Protein AF-A0A4V1RNF5-F1 (afdb_monomer_lite)

Sequence (479 aa):
MPAFFDQRINALLDAADPAMSARRLLDLRRRITSGLKLLVYEVGSTAEVGVIFETLNDRGRSLTTLEKTKNYLLYLASQLPDERGHKLSDRINERWSGIFKNLADLPPDSEDRLLRAHWLATQNADRRTWTGVEAIKKKFPRAKYVPSSQRLESVGTAPIVNTDAVWQDLFDHVTDYVDSLWQCSEFLADLEDLNAKYEIWSSDPVVTGRVRRHSQALARSGVVAQFLPLLFASRLAHAKDGAAYASIVEACEVFSARVFAICTRRAGAGQVALAGAANRLFRGAITADEAIIEITKLTWEYAPDDLVRSNFQPSVNWYVRSSHKYVLYEYELSRGKSAGVLDPFTTFTQAFQKTTEHVLPQTPAAGSQWLVTFKDPAERAQLTDCLGNLVLTMDNSSYGRKEFSSKRGTPVQVSPPCYYGAALLSEREIANSDKWTPQSVRDRLAELEGWALTRWPATGPVAAPVAVDTDVEDDDDDD

Organism: NCBI:txid1168729

Structure (mmCIF, N/CA/C/O backbone):
data_AF-A0A4V1RNF5-F1
#
_entry.id   AF-A0A4V1RNF5-F1
#
loop_
_atom_site.group_PDB
_atom_site.id
_atom_site.type_symbol
_atom_site.label_atom_id
_atom_site.label_alt_id
_atom_site.label_comp_id
_atom_site.label_asym_id
_atom_site.label_entity_id
_atom_site.label_seq_id
_atom_site.pdbx_PDB_ins_code
_atom_site.Cartn_x
_atom_site.Cartn_y
_atom_site.Cartn_z
_atom_site.occupancy
_atom_site.B_iso_or_equiv
_atom_site.auth_seq_id
_atom_site.auth_comp_id
_atom_site.auth_asym_id
_atom_site.auth_atom_id
_atom_site.pdbx_PDB_model_num
ATOM 1 N N . MET A 1 1 ? -0.816 20.072 -32.734 1.00 41.59 1 MET A N 1
ATOM 2 C CA . MET A 1 1 ? -0.287 21.242 -31.994 1.00 41.59 1 MET A CA 1
ATOM 3 C C . MET A 1 1 ? -0.960 22.567 -32.376 1.00 41.59 1 MET A C 1
ATOM 5 O O . MET A 1 1 ? -1.402 23.229 -31.447 1.00 41.59 1 MET A O 1
ATOM 9 N N . PRO A 1 2 ? -1.116 22.942 -33.666 1.00 52.09 2 PRO A N 1
ATOM 10 C CA . PRO A 1 2 ? -1.713 24.233 -34.057 1.00 52.09 2 PRO A CA 1
ATOM 11 C C . PRO A 1 2 ? -3.128 24.437 -33.495 1.00 52.09 2 PRO A C 1
ATOM 13 O O . PRO A 1 2 ? -3.390 25.415 -32.804 1.00 52.09 2 PRO A O 1
ATOM 16 N N . ALA A 1 3 ? -3.971 23.405 -33.620 1.00 63.56 3 ALA A N 1
ATOM 17 C CA . ALA A 1 3 ? -5.361 23.436 -33.170 1.00 63.56 3 ALA A CA 1
ATOM 18 C C . ALA A 1 3 ? -5.551 23.750 -31.672 1.00 63.56 3 ALA A C 1
ATOM 20 O O . ALA A 1 3 ? -6.551 24.356 -31.306 1.00 63.56 3 ALA A O 1
ATOM 21 N N . PHE A 1 4 ? -4.606 23.370 -30.798 1.00 71.69 4 PHE A N 1
ATOM 22 C CA . PHE A 1 4 ? -4.695 23.679 -29.364 1.00 71.69 4 PHE A CA 1
ATOM 23 C C . PHE A 1 4 ? -4.503 25.177 -29.102 1.00 71.69 4 PHE A C 1
ATOM 25 O O . PHE A 1 4 ? -5.254 25.782 -28.335 1.00 71.69 4 PHE A O 1
ATOM 32 N N . PHE A 1 5 ? -3.502 25.780 -29.749 1.00 77.19 5 PHE A N 1
ATOM 33 C CA . PHE A 1 5 ? -3.218 27.203 -29.600 1.00 77.19 5 PHE A CA 1
ATOM 34 C C . PHE A 1 5 ? -4.304 28.053 -30.248 1.00 77.19 5 PHE A C 1
ATOM 36 O O . PHE A 1 5 ? -4.740 29.020 -29.632 1.00 77.19 5 PHE A O 1
ATOM 43 N N . ASP A 1 6 ? -4.820 27.637 -31.403 1.00 81.62 6 ASP A N 1
ATOM 44 C CA . ASP A 1 6 ? -5.942 28.309 -32.060 1.00 81.62 6 ASP A CA 1
ATOM 45 C C . ASP A 1 6 ? -7.176 28.343 -31.150 1.00 81.62 6 ASP A C 1
ATOM 47 O O . ASP A 1 6 ? -7.807 29.385 -30.983 1.00 81.62 6 ASP A O 1
ATOM 51 N N . GLN A 1 7 ? -7.481 27.233 -30.468 1.00 81.44 7 GLN A N 1
ATOM 52 C CA . GLN A 1 7 ? -8.599 27.168 -29.524 1.00 81.44 7 GLN A CA 1
ATOM 53 C C . GLN A 1 7 ? -8.409 28.109 -28.324 1.00 81.44 7 GLN A C 1
ATOM 55 O O . GLN A 1 7 ? -9.352 28.779 -27.904 1.00 81.44 7 GLN A O 1
ATOM 60 N N . ARG A 1 8 ? -7.188 28.191 -27.777 1.00 83.06 8 ARG A N 1
ATOM 61 C CA . ARG A 1 8 ? -6.867 29.076 -26.644 1.00 83.06 8 ARG A CA 1
ATOM 62 C C . ARG A 1 8 ? -6.838 30.549 -27.039 1.00 83.06 8 ARG A C 1
ATOM 64 O O . ARG A 1 8 ? -7.286 31.375 -26.252 1.00 83.06 8 ARG A O 1
ATOM 71 N N . ILE A 1 9 ? -6.356 30.872 -28.237 1.00 85.69 9 ILE A N 1
ATOM 72 C CA . ILE A 1 9 ? -6.375 32.234 -28.782 1.00 85.69 9 ILE A CA 1
ATOM 73 C C . ILE A 1 9 ? -7.819 32.664 -29.041 1.00 85.69 9 ILE A C 1
ATOM 75 O O . ILE A 1 9 ? -8.203 33.745 -28.607 1.00 85.69 9 ILE A O 1
ATOM 79 N N . ASN A 1 10 ? -8.644 31.801 -29.640 1.00 85.25 10 ASN A N 1
ATOM 80 C CA . ASN A 1 10 ? -10.062 32.085 -29.869 1.00 85.25 10 ASN A CA 1
ATOM 81 C C . ASN A 1 10 ? -10.838 32.286 -28.561 1.00 85.25 10 ASN A C 1
ATOM 83 O O . ASN A 1 10 ? -11.697 33.156 -28.499 1.00 85.25 10 ASN A O 1
ATOM 87 N N . ALA A 1 11 ? -10.496 31.560 -27.493 1.00 83.50 11 ALA A N 1
ATOM 88 C CA . ALA A 1 11 ? -11.098 31.758 -26.172 1.00 83.50 11 ALA A CA 1
ATOM 89 C C . ALA A 1 11 ? -10.745 33.111 -25.517 1.00 83.50 11 ALA A C 1
ATOM 91 O O . ALA A 1 11 ? -11.400 33.519 -24.559 1.00 83.50 11 ALA A O 1
ATOM 92 N N . LEU A 1 12 ? -9.709 33.808 -25.999 1.00 79.44 12 LEU A N 1
ATOM 93 C CA . LEU A 1 12 ? -9.357 35.158 -25.542 1.00 79.44 12 LEU A CA 1
ATOM 94 C C . LEU A 1 12 ? -10.120 36.256 -26.294 1.00 79.44 12 LEU A C 1
ATOM 96 O O . LEU A 1 12 ? -10.080 37.410 -25.854 1.00 79.44 12 LEU A O 1
ATOM 100 N N . LEU A 1 13 ? -10.786 35.903 -27.399 1.00 85.00 13 LEU A N 1
ATOM 101 C CA . LEU A 1 13 ? -11.579 36.812 -28.216 1.00 85.00 13 LEU A CA 1
ATOM 102 C C . LEU A 1 13 ? -13.012 36.872 -27.693 1.00 85.00 13 LEU A C 1
ATOM 104 O O . LEU A 1 13 ? -13.660 35.852 -27.481 1.00 85.00 13 LEU A O 1
ATOM 108 N N . ASP A 1 14 ? -13.512 38.089 -27.546 1.00 79.75 14 ASP A N 1
ATOM 109 C CA . ASP A 1 14 ? -14.916 38.380 -27.308 1.00 79.75 14 ASP A CA 1
ATOM 110 C C . ASP A 1 14 ? -15.432 39.240 -28.466 1.00 79.75 14 ASP A C 1
ATOM 112 O O . ASP A 1 14 ? -14.964 40.361 -28.689 1.00 79.75 14 ASP A O 1
ATOM 116 N N . ALA A 1 15 ? -16.386 38.699 -29.226 1.00 72.94 15 ALA A N 1
ATOM 117 C CA . ALA A 1 15 ? -16.969 39.378 -30.378 1.00 72.94 15 ALA A CA 1
ATOM 118 C C . ALA A 1 15 ? -17.771 40.633 -29.982 1.00 72.94 15 ALA A C 1
ATOM 120 O O . ALA A 1 15 ? -17.960 41.514 -30.820 1.00 72.94 15 ALA A O 1
ATOM 121 N N . ALA A 1 16 ? -18.217 40.730 -28.723 1.00 71.56 16 ALA A N 1
ATOM 122 C CA . ALA A 1 16 ? -18.952 41.880 -28.206 1.00 71.56 16 ALA A CA 1
ATOM 123 C C . ALA A 1 16 ? -18.039 43.040 -27.767 1.00 71.56 16 ALA A C 1
ATOM 125 O O . ALA A 1 16 ? -18.502 44.178 -27.694 1.00 71.56 16 ALA A O 1
ATOM 126 N N . ASP A 1 17 ? -16.746 42.787 -27.522 1.00 84.19 17 ASP A N 1
ATOM 127 C CA . ASP A 1 17 ? -15.764 43.819 -27.163 1.00 84.19 17 ASP A CA 1
ATOM 128 C C . ASP A 1 17 ? -14.423 43.620 -27.907 1.00 84.19 17 ASP A C 1
ATOM 130 O O . ASP A 1 17 ? -13.447 43.052 -27.386 1.00 84.19 17 ASP A O 1
ATOM 134 N N . PRO A 1 18 ? -14.340 44.125 -29.154 1.00 85.56 18 PRO A N 1
ATOM 135 C CA . PRO A 1 18 ? -13.130 44.044 -29.966 1.00 85.56 18 PRO A CA 1
ATOM 136 C C . PRO A 1 18 ? -11.931 44.782 -29.353 1.00 85.56 18 PRO A C 1
ATOM 138 O O . PRO A 1 18 ? -10.782 44.388 -29.568 1.00 85.56 18 PRO A O 1
ATOM 141 N N . ALA A 1 19 ? -12.171 45.840 -28.571 1.00 85.62 19 ALA A N 1
ATOM 142 C CA . ALA A 1 19 ? -11.109 46.640 -27.965 1.00 85.62 19 ALA A CA 1
ATOM 143 C C . ALA A 1 19 ? -10.433 45.889 -26.807 1.00 85.62 19 ALA A C 1
ATOM 145 O O . ALA A 1 19 ? -9.202 45.908 -26.679 1.00 85.62 19 ALA A O 1
ATOM 146 N N . MET A 1 20 ? -11.216 45.180 -25.990 1.00 84.19 20 MET A N 1
ATOM 147 C CA . MET A 1 20 ? -10.690 44.301 -24.946 1.00 84.19 20 MET A CA 1
ATOM 148 C C . MET A 1 20 ? -9.934 43.108 -25.543 1.00 84.19 20 MET A C 1
ATOM 150 O O . MET A 1 20 ? -8.832 42.789 -25.085 1.00 84.19 20 MET A O 1
ATOM 154 N N . SER A 1 21 ? -10.477 42.499 -26.600 1.00 89.56 21 SER A N 1
ATOM 155 C CA . SER A 1 21 ? -9.829 41.404 -27.334 1.00 89.56 21 SER A CA 1
ATOM 156 C C . SER A 1 21 ? -8.460 41.822 -27.878 1.00 89.56 21 SER A C 1
ATOM 158 O O . SER A 1 21 ? -7.457 41.143 -27.647 1.00 89.56 21 SER A O 1
ATOM 160 N N . ALA A 1 22 ? -8.379 42.998 -28.510 1.00 87.69 22 ALA A N 1
ATOM 161 C CA . ALA A 1 22 ? -7.122 43.553 -29.005 1.00 87.69 22 ALA A CA 1
ATOM 162 C C . ALA A 1 22 ? -6.101 43.781 -27.877 1.00 87.69 22 ALA A C 1
ATOM 164 O O . ALA A 1 22 ? -4.932 43.421 -28.023 1.00 87.69 22 ALA A O 1
ATOM 165 N N . ARG A 1 23 ? -6.526 44.316 -26.722 1.00 88.69 23 ARG A N 1
ATOM 166 C CA . ARG A 1 23 ? -5.642 44.485 -25.553 1.00 88.69 23 ARG A CA 1
ATOM 167 C C . ARG A 1 23 ? -5.099 43.154 -25.032 1.00 88.69 23 ARG A C 1
ATOM 169 O O . ARG A 1 23 ? -3.905 43.069 -24.756 1.00 88.69 23 ARG A O 1
ATOM 176 N N . ARG A 1 24 ? -5.939 42.121 -24.922 1.00 88.12 24 ARG A N 1
ATOM 177 C CA . ARG A 1 24 ? -5.530 40.783 -24.454 1.00 88.12 24 ARG A CA 1
ATOM 178 C C . ARG A 1 24 ? -4.526 40.127 -25.399 1.00 88.12 24 ARG A C 1
ATOM 180 O O . ARG A 1 24 ? -3.517 39.599 -24.938 1.00 88.12 24 ARG A O 1
ATOM 187 N N . LEU A 1 25 ? -4.755 40.210 -26.711 1.00 91.38 25 LEU A N 1
ATOM 188 C CA . LEU A 1 25 ? -3.821 39.683 -27.708 1.00 91.38 25 LEU A CA 1
ATOM 189 C C . LEU A 1 25 ? -2.488 40.439 -27.718 1.00 91.38 25 LEU A C 1
ATOM 191 O O . LEU A 1 25 ? -1.433 39.818 -27.835 1.00 91.38 25 LEU A O 1
ATOM 195 N N . LEU A 1 26 ? -2.514 41.767 -27.575 1.00 90.50 26 LEU A N 1
ATOM 196 C CA . LEU A 1 26 ? -1.297 42.576 -27.500 1.00 90.50 26 LEU A CA 1
ATOM 197 C C . LEU A 1 26 ? -0.489 42.276 -26.231 1.00 90.50 26 LEU A C 1
ATOM 199 O O . LEU A 1 26 ? 0.739 42.210 -26.309 1.00 90.50 26 LEU A O 1
ATOM 203 N N . ASP A 1 27 ? -1.150 42.040 -25.093 1.00 86.81 27 ASP A N 1
ATOM 204 C CA . ASP A 1 27 ? -0.477 41.607 -23.863 1.00 86.81 27 ASP A CA 1
ATOM 205 C C . ASP A 1 27 ? 0.124 40.203 -24.016 1.00 86.81 27 ASP A C 1
ATOM 207 O O . ASP A 1 27 ? 1.290 39.993 -23.682 1.00 86.81 27 ASP A O 1
ATOM 211 N N . LEU A 1 28 ? -0.616 39.254 -24.604 1.00 88.12 28 LEU A N 1
ATOM 212 C CA . LEU A 1 28 ? -0.106 37.911 -24.888 1.00 88.12 28 LEU A CA 1
ATOM 213 C C . LEU A 1 28 ? 1.110 37.960 -25.821 1.00 88.12 28 LEU A C 1
ATOM 215 O O . LEU A 1 28 ? 2.141 37.362 -25.516 1.00 88.12 28 LEU A O 1
ATOM 219 N N . ARG A 1 29 ? 1.025 38.722 -26.919 1.00 89.56 29 ARG A N 1
ATOM 220 C CA . ARG A 1 29 ? 2.147 38.940 -27.837 1.00 89.56 29 ARG A CA 1
ATOM 221 C C . ARG A 1 29 ? 3.342 39.511 -27.088 1.00 89.56 29 ARG A C 1
ATOM 223 O O . ARG A 1 29 ? 4.420 38.949 -27.199 1.00 89.56 29 ARG A O 1
ATOM 230 N N . ARG A 1 30 ? 3.155 40.571 -26.293 1.00 91.19 30 ARG A N 1
ATOM 231 C CA . ARG A 1 30 ? 4.231 41.181 -25.499 1.00 91.19 30 ARG A CA 1
ATOM 232 C C . ARG A 1 30 ? 4.871 40.167 -24.546 1.00 91.19 30 ARG A C 1
ATOM 234 O O . ARG A 1 30 ? 6.094 40.130 -24.436 1.00 91.19 30 ARG A O 1
ATOM 241 N N . ARG A 1 31 ? 4.077 39.342 -23.860 1.00 83.69 31 ARG A N 1
ATOM 242 C CA . ARG A 1 31 ? 4.593 38.292 -22.968 1.00 83.69 31 ARG A CA 1
ATOM 243 C C . ARG A 1 31 ? 5.408 37.256 -23.733 1.00 83.69 31 ARG A C 1
ATOM 245 O O . ARG A 1 31 ? 6.480 36.897 -23.267 1.00 83.69 31 ARG A O 1
ATOM 252 N N . ILE A 1 32 ? 4.955 36.836 -24.911 1.00 84.62 32 ILE A N 1
ATOM 253 C CA . ILE A 1 32 ? 5.668 35.849 -25.730 1.00 84.62 32 ILE A CA 1
ATOM 254 C C . ILE A 1 32 ? 6.947 36.442 -26.333 1.00 84.62 32 ILE A C 1
ATOM 256 O O . ILE A 1 32 ? 7.995 35.814 -26.267 1.00 84.62 32 ILE A O 1
ATOM 260 N N . THR A 1 33 ? 6.893 37.649 -26.898 1.00 83.38 33 THR A N 1
ATOM 261 C CA . THR A 1 33 ? 8.036 38.242 -27.614 1.00 83.38 33 THR A CA 1
ATOM 262 C C . THR A 1 33 ? 9.058 38.897 -26.697 1.00 83.38 33 THR A C 1
ATOM 264 O O . THR A 1 33 ? 10.193 39.111 -27.106 1.00 83.38 33 THR A O 1
ATOM 267 N N . SER A 1 34 ? 8.647 39.317 -25.501 1.00 79.50 34 SER A N 1
ATOM 268 C CA . SER A 1 34 ? 9.468 40.184 -24.644 1.00 79.50 34 SER A CA 1
ATOM 269 C C . SER A 1 34 ? 9.434 39.798 -23.166 1.00 79.50 34 SER A C 1
ATOM 271 O O . SER A 1 34 ? 10.290 40.244 -22.406 1.00 79.50 34 SER A O 1
ATOM 273 N N . GLY A 1 35 ? 8.450 39.003 -22.739 1.00 74.31 35 GLY A N 1
ATOM 274 C CA . GLY A 1 35 ? 8.387 38.438 -21.389 1.00 74.31 35 GLY A CA 1
ATOM 275 C C . GLY A 1 35 ? 9.132 37.108 -21.266 1.00 74.31 35 GLY A C 1
ATOM 276 O O . GLY A 1 35 ? 9.720 36.841 -20.221 1.00 74.31 35 GLY A O 1
ATOM 277 N N . LEU A 1 36 ? 9.153 36.301 -22.331 1.00 72.31 36 LEU A N 1
ATOM 278 C CA . LEU A 1 36 ? 9.963 35.090 -22.415 1.00 72.31 36 LEU A CA 1
ATOM 279 C C . LEU A 1 36 ? 11.402 35.474 -22.755 1.00 72.31 36 LEU A C 1
ATOM 281 O O . LEU A 1 36 ? 11.689 35.981 -23.838 1.00 72.31 36 LEU A O 1
ATOM 285 N N . LYS A 1 37 ? 12.311 35.230 -21.816 1.00 67.81 37 LYS A N 1
ATOM 286 C CA . LYS A 1 37 ? 13.748 35.315 -22.060 1.00 67.81 37 LYS A CA 1
ATOM 287 C C . LYS A 1 37 ? 14.254 33.910 -22.339 1.00 67.81 37 LYS A C 1
ATOM 289 O O . LYS A 1 37 ? 14.113 33.031 -21.498 1.00 67.81 37 LYS A O 1
ATOM 294 N N . LEU A 1 38 ? 14.804 33.714 -23.528 1.00 64.50 38 LEU A N 1
ATOM 295 C CA . LEU A 1 38 ? 15.455 32.472 -23.920 1.00 64.50 38 LEU A CA 1
ATOM 296 C C . LEU A 1 38 ? 16.952 32.637 -23.667 1.00 64.50 38 LEU A C 1
ATOM 298 O O . LEU A 1 38 ? 17.562 33.573 -24.184 1.00 64.50 38 LEU A O 1
ATOM 302 N N . LEU A 1 39 ? 17.529 31.746 -22.868 1.00 58.56 39 LEU A N 1
ATOM 303 C CA . LEU A 1 39 ? 18.975 31.598 -22.773 1.00 58.56 39 LEU A CA 1
ATOM 304 C C . LEU A 1 39 ? 19.397 30.584 -23.835 1.00 58.56 39 LEU A C 1
ATOM 306 O O . LEU A 1 39 ? 19.050 29.407 -23.755 1.00 58.56 39 LEU A O 1
ATOM 310 N N . VAL A 1 40 ? 20.088 31.062 -24.867 1.00 62.19 40 VAL A N 1
ATOM 311 C CA . VAL A 1 40 ? 20.633 30.216 -25.930 1.00 62.19 40 VAL A CA 1
ATOM 312 C C . VAL A 1 40 ? 22.109 30.004 -25.635 1.00 62.19 40 VAL A C 1
ATOM 314 O O . VAL A 1 40 ? 22.877 30.963 -25.601 1.00 62.19 40 VAL A O 1
ATOM 317 N N . TYR A 1 41 ? 22.487 28.751 -25.408 1.00 58.19 41 TYR A N 1
ATOM 318 C CA . TYR A 1 41 ? 23.875 28.343 -25.240 1.00 58.19 41 TYR A CA 1
ATOM 319 C C . TYR A 1 41 ? 24.330 27.662 -26.531 1.00 58.19 41 TYR A C 1
ATOM 321 O O . TYR A 1 41 ? 23.898 26.551 -26.832 1.00 58.19 41 TYR A O 1
ATOM 329 N N . GLU A 1 42 ? 25.169 28.343 -27.310 1.00 56.75 42 GLU A N 1
ATOM 330 C CA . GLU A 1 42 ? 25.869 27.721 -28.435 1.00 56.75 42 GLU A CA 1
ATOM 331 C C . GLU A 1 42 ? 27.036 26.903 -27.885 1.00 56.75 42 GLU A C 1
ATOM 333 O O . GLU A 1 42 ? 27.910 27.430 -27.198 1.00 56.75 42 GLU A O 1
ATOM 338 N N . VAL A 1 43 ? 27.014 25.598 -28.144 1.00 58.94 43 VAL A N 1
ATOM 339 C CA . VAL A 1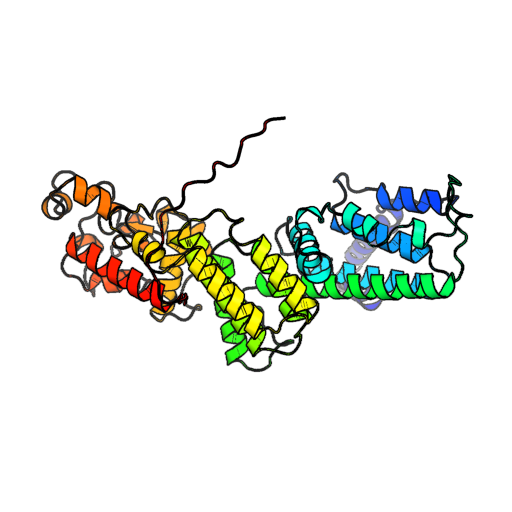 43 ? 27.976 24.653 -27.578 1.00 58.94 43 VAL A CA 1
ATOM 340 C C . VAL A 1 43 ? 28.974 24.239 -28.656 1.00 58.94 43 VAL A C 1
ATOM 342 O O . VAL A 1 43 ? 28.566 23.823 -29.740 1.00 58.94 43 VAL A O 1
ATOM 345 N N . GLY A 1 44 ? 30.274 24.368 -28.374 1.00 50.19 44 GLY A N 1
ATOM 346 C CA . GLY A 1 44 ? 31.346 24.197 -29.360 1.00 50.19 44 GLY A CA 1
ATOM 347 C C . GLY A 1 44 ? 31.794 22.748 -29.562 1.00 50.19 44 GLY A C 1
ATOM 348 O O . GLY A 1 44 ? 32.409 22.432 -30.581 1.00 50.19 44 GLY A O 1
ATOM 349 N N . SER A 1 45 ? 31.484 21.847 -28.623 1.00 57.94 45 SER A N 1
ATOM 350 C CA . SER A 1 45 ? 31.826 20.421 -28.719 1.00 57.94 45 SER A CA 1
ATOM 351 C C . SER A 1 45 ? 30.750 19.497 -28.138 1.00 57.94 45 SER A C 1
ATOM 353 O O . SER A 1 45 ? 30.031 19.849 -27.204 1.00 57.94 45 SER A O 1
ATOM 355 N N . THR A 1 46 ? 30.674 18.257 -28.635 1.00 53.53 46 THR A N 1
ATOM 356 C CA . THR A 1 46 ? 29.753 17.222 -28.119 1.00 53.53 46 THR A CA 1
ATOM 357 C C . THR A 1 46 ? 30.004 16.860 -26.648 1.00 53.53 46 THR A C 1
ATOM 359 O O . THR A 1 46 ? 29.094 16.385 -25.969 1.00 53.53 46 THR A O 1
ATOM 362 N N . ALA A 1 47 ? 31.208 17.112 -26.126 1.00 50.62 47 ALA A N 1
ATOM 363 C CA . ALA A 1 47 ? 31.552 16.911 -24.719 1.00 50.62 47 ALA A CA 1
ATOM 364 C C . ALA A 1 47 ? 30.946 17.989 -23.798 1.00 50.62 47 ALA A C 1
ATOM 366 O O . ALA A 1 47 ? 30.425 17.659 -22.732 1.00 50.62 47 ALA A O 1
ATOM 367 N N . GLU A 1 48 ? 30.948 19.257 -24.219 1.00 54.47 48 GLU A N 1
ATOM 368 C CA . GLU A 1 48 ? 30.316 20.366 -23.484 1.00 54.47 48 GLU A CA 1
ATOM 369 C C . GLU A 1 48 ? 28.787 20.226 -23.444 1.00 54.47 48 GLU A C 1
ATOM 371 O O . GLU A 1 48 ? 28.157 20.579 -22.447 1.00 54.47 48 GLU A O 1
ATOM 376 N N . VAL A 1 49 ? 28.195 19.630 -24.487 1.00 58.44 49 VAL A N 1
ATOM 377 C CA . VAL A 1 49 ? 26.756 19.333 -24.555 1.00 58.44 49 VAL A CA 1
ATOM 378 C C . VAL A 1 49 ? 26.344 18.401 -23.409 1.00 58.44 49 VAL A C 1
ATOM 380 O O . VAL A 1 49 ? 25.358 18.671 -22.727 1.00 58.44 49 VAL A O 1
ATOM 383 N N . GLY A 1 50 ? 27.124 17.349 -23.134 1.00 55.66 50 GLY A N 1
ATOM 384 C CA . GLY A 1 50 ? 26.861 16.424 -22.024 1.00 55.66 50 GLY A CA 1
ATOM 385 C C . GLY A 1 50 ? 26.943 17.091 -20.647 1.00 55.66 50 GLY A C 1
ATOM 386 O O . GLY A 1 50 ? 26.078 16.865 -19.805 1.00 55.66 50 GLY A O 1
ATOM 387 N N . VAL A 1 51 ? 27.932 17.966 -20.429 1.00 58.28 51 VAL A N 1
ATOM 388 C CA . VAL A 1 51 ? 28.073 18.717 -19.166 1.00 58.28 51 VAL A CA 1
ATOM 389 C C . VAL A 1 51 ? 26.903 19.678 -18.970 1.00 58.28 51 VAL A C 1
ATOM 391 O O . VAL A 1 51 ? 26.347 19.748 -17.876 1.00 58.28 51 VAL A O 1
ATOM 394 N N . ILE A 1 52 ? 26.478 20.369 -20.027 1.00 62.97 52 ILE A N 1
ATOM 395 C CA . ILE A 1 52 ? 25.303 21.244 -20.007 1.00 62.97 52 ILE A CA 1
ATOM 396 C C . ILE A 1 52 ? 24.038 20.442 -19.679 1.00 62.97 52 ILE A C 1
ATOM 398 O O . ILE A 1 52 ? 23.323 20.800 -18.747 1.00 62.97 52 ILE A O 1
ATOM 402 N N . PHE A 1 53 ? 23.790 19.311 -20.343 1.00 61.28 53 PHE A N 1
ATOM 403 C CA . PHE A 1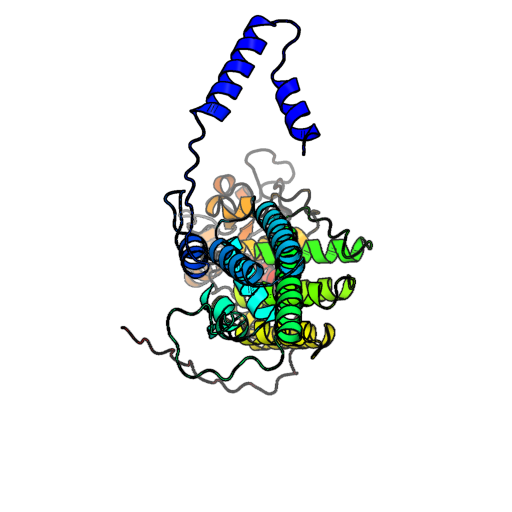 53 ? 22.637 18.460 -20.030 1.00 61.28 53 PHE A CA 1
ATOM 404 C C . PHE A 1 53 ? 22.647 17.933 -18.583 1.00 61.28 53 PHE A C 1
ATOM 406 O O . PHE A 1 53 ? 21.583 17.779 -17.985 1.00 61.28 53 PHE A O 1
ATOM 413 N N . GLU A 1 54 ? 23.816 17.682 -17.988 1.00 58.97 54 GLU A N 1
ATOM 414 C CA . GLU A 1 54 ? 23.917 17.219 -16.597 1.00 58.97 54 GLU A CA 1
ATOM 415 C C . GLU A 1 54 ? 23.781 18.340 -15.547 1.00 58.97 54 GLU A C 1
ATOM 417 O O . GLU A 1 54 ? 23.369 18.062 -14.419 1.00 58.97 54 GLU A O 1
ATOM 422 N N . THR A 1 55 ? 24.117 19.590 -15.888 1.00 57.75 55 THR A N 1
ATOM 423 C CA . THR A 1 55 ? 24.307 20.673 -14.899 1.00 57.75 55 THR A CA 1
ATOM 424 C C . THR A 1 55 ? 23.348 21.855 -15.031 1.00 57.75 55 THR A C 1
ATOM 426 O O . THR A 1 55 ? 23.146 22.567 -14.044 1.00 57.75 55 THR A O 1
ATOM 429 N N . LEU A 1 56 ? 22.736 22.082 -16.200 1.00 58.47 56 LEU A N 1
ATOM 430 C CA . LEU A 1 56 ? 21.909 23.269 -16.424 1.00 58.47 56 LEU A CA 1
ATOM 431 C C . LEU A 1 56 ? 20.546 23.112 -15.749 1.00 58.47 56 LEU A C 1
ATOM 433 O O . LEU A 1 56 ? 19.723 22.268 -16.102 1.00 58.47 56 LEU A O 1
ATOM 437 N N . ASN A 1 57 ? 20.334 23.947 -14.738 1.00 56.09 57 ASN A N 1
ATOM 438 C CA . ASN A 1 57 ? 19.208 23.863 -13.835 1.00 56.09 57 ASN A CA 1
ATOM 439 C C . ASN A 1 57 ? 18.596 25.250 -13.636 1.00 56.09 57 ASN A C 1
ATOM 441 O O . ASN A 1 57 ? 18.863 25.955 -12.666 1.00 56.09 57 ASN A O 1
ATOM 445 N N . ASP A 1 58 ? 17.797 25.664 -14.611 1.00 48.62 58 ASP A N 1
ATOM 446 C CA . ASP A 1 58 ? 17.401 27.064 -14.797 1.00 48.62 58 ASP A CA 1
ATOM 447 C C . ASP A 1 58 ? 16.184 27.486 -13.936 1.00 48.62 58 ASP A C 1
ATOM 449 O O . ASP A 1 58 ? 15.570 28.528 -14.152 1.00 48.62 58 ASP A O 1
ATOM 453 N N . ARG A 1 59 ? 15.786 26.652 -12.957 1.00 58.19 59 ARG A N 1
ATOM 454 C CA . ARG A 1 59 ? 14.558 26.813 -12.143 1.00 58.19 59 ARG A CA 1
ATOM 455 C C . ARG A 1 59 ? 14.802 27.093 -10.655 1.00 58.19 59 ARG A C 1
ATOM 457 O O . ARG A 1 59 ? 13.841 27.203 -9.895 1.00 58.19 59 ARG A O 1
ATOM 464 N N . GLY A 1 60 ? 16.059 27.167 -10.211 1.00 50.28 60 GLY A N 1
ATOM 465 C CA . GLY A 1 60 ? 16.404 27.414 -8.802 1.00 50.28 60 GLY A CA 1
ATOM 466 C C . GLY A 1 60 ? 16.115 26.254 -7.830 1.00 50.28 60 GLY A C 1
ATOM 467 O O . GLY A 1 60 ? 16.169 26.457 -6.620 1.00 50.28 60 GLY A O 1
ATOM 468 N N . ARG A 1 61 ? 15.819 25.042 -8.323 1.00 60.66 61 ARG A N 1
ATOM 469 C CA . ARG A 1 61 ? 15.662 23.794 -7.540 1.00 60.66 61 ARG A CA 1
ATOM 470 C C . ARG A 1 61 ? 16.575 22.730 -8.111 1.00 60.66 61 ARG A C 1
ATOM 472 O O . ARG A 1 61 ? 16.639 22.662 -9.321 1.00 60.66 61 ARG A O 1
ATOM 479 N N . SER A 1 62 ? 17.232 21.891 -7.311 1.00 70.50 62 SER A N 1
ATOM 480 C CA . SER A 1 62 ? 18.080 20.793 -7.816 1.00 70.50 62 SER A CA 1
ATOM 481 C C . SER A 1 62 ? 17.322 19.857 -8.769 1.00 70.50 62 SER A C 1
ATOM 483 O O . SER A 1 62 ? 16.204 19.468 -8.442 1.00 70.50 62 SER A O 1
ATOM 485 N N . LEU A 1 63 ? 17.950 19.461 -9.885 1.00 78.06 63 LEU A N 1
ATOM 486 C CA . LEU A 1 63 ? 17.388 18.486 -10.830 1.00 78.06 63 LEU A CA 1
ATOM 487 C C . LEU A 1 63 ? 17.014 17.186 -10.112 1.00 78.06 63 LEU A C 1
ATOM 489 O O . LEU A 1 63 ? 17.833 16.647 -9.350 1.00 78.06 63 LEU A O 1
ATOM 493 N N . THR A 1 64 ? 15.821 16.664 -10.392 1.00 88.31 64 THR A N 1
ATOM 494 C CA . THR A 1 64 ? 15.381 15.378 -9.833 1.00 88.31 64 THR A CA 1
ATOM 495 C C . THR A 1 64 ? 16.181 14.219 -10.431 1.00 88.31 64 THR A C 1
ATOM 497 O O . THR A 1 64 ? 16.817 14.342 -11.485 1.00 88.31 64 THR A O 1
ATOM 500 N N . THR A 1 65 ? 16.171 13.055 -9.775 1.00 91.06 65 THR A N 1
ATOM 501 C CA . THR A 1 65 ? 16.803 11.840 -10.319 1.00 91.06 65 THR A CA 1
ATOM 502 C C . THR A 1 65 ? 16.221 11.480 -11.690 1.00 91.06 65 THR A C 1
ATOM 504 O O . THR A 1 65 ? 16.953 11.037 -12.580 1.00 91.06 65 THR A O 1
ATOM 507 N N . LEU A 1 66 ? 14.919 11.712 -11.886 1.00 92.56 66 LEU A N 1
ATOM 508 C CA . LEU A 1 66 ? 14.203 11.450 -13.131 1.00 92.56 66 LEU A CA 1
ATOM 509 C C . LEU A 1 66 ? 14.619 12.410 -14.250 1.00 92.56 66 LEU A C 1
ATOM 511 O O . LEU A 1 66 ? 14.845 11.965 -15.376 1.00 92.56 66 LEU A O 1
ATOM 515 N N . GLU A 1 67 ? 14.793 13.697 -13.945 1.00 90.25 67 GLU A N 1
ATOM 516 C CA . GLU A 1 67 ? 15.316 14.688 -14.894 1.00 90.25 67 GLU A CA 1
ATOM 517 C C . GLU A 1 67 ? 16.769 14.384 -15.284 1.00 90.25 67 GLU A C 1
ATOM 519 O O . GLU A 1 67 ? 17.097 14.350 -16.470 1.00 90.25 67 GLU A O 1
ATOM 524 N N . LYS A 1 68 ? 17.631 14.066 -14.308 1.00 91.25 68 LYS A N 1
ATOM 525 C CA . LYS A 1 68 ? 19.025 13.660 -14.571 1.00 91.25 68 LYS A CA 1
ATOM 526 C C . LYS A 1 68 ? 19.095 12.413 -15.450 1.00 91.25 68 LYS A C 1
ATOM 528 O O . LYS A 1 68 ? 19.907 12.349 -16.370 1.00 91.25 68 LYS A O 1
ATOM 533 N N . THR A 1 69 ? 18.222 11.439 -15.192 1.00 93.81 69 THR A N 1
ATOM 534 C CA . THR A 1 69 ? 18.102 10.223 -16.007 1.00 93.81 69 THR A CA 1
ATOM 535 C C . THR A 1 69 ? 17.691 10.567 -17.438 1.00 93.81 69 THR A C 1
ATOM 537 O O . THR A 1 69 ? 18.343 10.109 -18.374 1.00 93.81 69 THR A O 1
ATOM 540 N N . LYS A 1 70 ? 16.680 11.428 -17.624 1.00 92.75 70 LYS A N 1
ATOM 541 C CA . LYS A 1 70 ? 16.255 11.903 -18.950 1.00 92.75 70 LYS A CA 1
ATOM 542 C C . LYS A 1 70 ? 17.409 12.520 -19.725 1.00 92.75 70 LYS A C 1
ATOM 544 O O . LYS A 1 70 ? 17.671 12.136 -20.862 1.00 92.75 70 LYS A O 1
ATOM 549 N N . ASN A 1 71 ? 18.083 13.482 -19.101 1.00 89.56 71 ASN A N 1
ATOM 550 C CA . ASN A 1 71 ? 19.137 14.262 -19.732 1.00 89.56 71 ASN A CA 1
ATOM 551 C C . ASN A 1 71 ? 20.306 13.364 -20.144 1.00 89.56 71 ASN A C 1
ATOM 553 O O . ASN A 1 71 ? 20.825 13.498 -21.248 1.00 89.56 71 ASN A O 1
ATOM 557 N N . TYR A 1 72 ? 20.660 12.392 -19.299 1.00 90.94 72 TYR A N 1
ATOM 558 C CA . TYR A 1 72 ? 21.685 11.408 -19.620 1.00 90.94 72 TYR A CA 1
ATOM 559 C C . TYR A 1 72 ? 21.312 10.525 -20.821 1.00 90.94 72 TYR A C 1
ATOM 561 O O . TYR A 1 72 ? 22.132 10.315 -21.714 1.00 90.94 72 TYR A O 1
ATOM 569 N N . LEU A 1 73 ? 20.072 10.031 -20.882 1.00 92.75 73 LEU A N 1
ATOM 570 C CA . LEU A 1 73 ? 19.614 9.207 -22.005 1.00 92.75 73 LEU A CA 1
ATOM 571 C C . LEU A 1 73 ? 19.508 10.012 -23.310 1.00 92.75 73 LEU A C 1
ATOM 573 O O . LEU A 1 73 ? 19.880 9.501 -24.363 1.00 92.75 73 LEU A O 1
ATOM 577 N N . LEU A 1 74 ? 19.073 11.277 -23.251 1.00 88.88 74 LEU A N 1
ATOM 578 C CA . LEU A 1 74 ? 19.092 12.187 -24.404 1.00 88.88 74 LEU A CA 1
ATOM 579 C C . LEU A 1 74 ? 20.517 12.469 -24.884 1.00 88.88 74 LEU A C 1
ATOM 581 O O . LEU A 1 74 ? 20.769 12.492 -26.089 1.00 88.88 74 LEU A O 1
ATOM 585 N N . TYR A 1 75 ? 21.462 12.627 -23.955 1.00 87.69 75 TYR A N 1
ATOM 586 C CA . TYR A 1 75 ? 22.871 12.720 -24.306 1.00 87.69 75 TYR A CA 1
ATOM 587 C C . TYR A 1 75 ? 23.320 11.463 -25.052 1.00 87.69 75 TYR A C 1
ATOM 589 O O . TYR A 1 75 ? 23.850 11.599 -26.149 1.00 87.69 75 TYR A O 1
ATOM 597 N N . LEU A 1 76 ? 23.050 10.256 -24.547 1.00 88.50 76 LEU A N 1
ATOM 598 C CA . LEU A 1 76 ? 23.401 9.022 -25.259 1.00 88.50 76 LEU A CA 1
ATOM 599 C C . LEU A 1 76 ? 22.748 8.937 -26.648 1.00 88.50 76 LEU A C 1
ATOM 601 O O . LEU A 1 76 ? 23.420 8.567 -27.609 1.00 88.50 76 LEU A O 1
ATOM 605 N N . ALA A 1 77 ? 21.481 9.338 -26.776 1.00 88.94 77 ALA A N 1
ATOM 606 C CA . ALA A 1 77 ? 20.778 9.374 -28.057 1.00 88.94 77 ALA A CA 1
ATOM 607 C C . ALA A 1 77 ? 21.434 10.334 -29.064 1.00 88.94 77 ALA A C 1
ATOM 609 O O . ALA A 1 77 ? 21.533 10.002 -30.240 1.00 88.94 77 ALA A O 1
ATOM 610 N N . SER A 1 78 ? 21.953 11.480 -28.608 1.00 85.50 78 SER A N 1
ATOM 611 C CA . SER A 1 78 ? 22.667 12.443 -29.463 1.00 85.50 78 SER A CA 1
ATOM 612 C C . SER A 1 78 ? 23.988 11.913 -30.033 1.00 85.50 78 SER A C 1
ATOM 614 O O . SER A 1 78 ? 24.522 12.488 -30.977 1.00 85.50 78 SER A O 1
ATOM 616 N N . GLN A 1 79 ? 24.528 10.836 -29.452 1.00 82.94 79 GLN A N 1
ATOM 617 C CA . GLN A 1 79 ? 25.760 10.190 -29.911 1.00 82.94 79 GLN A CA 1
ATOM 618 C C . GLN A 1 79 ? 25.494 9.104 -30.964 1.00 82.94 79 GLN A C 1
ATOM 620 O O . GLN A 1 79 ? 26.440 8.600 -31.569 1.00 82.94 79 GLN A O 1
ATOM 625 N N . LEU A 1 80 ? 24.227 8.726 -31.180 1.00 83.75 80 LEU A N 1
ATOM 626 C CA . LEU A 1 80 ? 23.844 7.788 -32.229 1.00 83.75 80 LEU A CA 1
ATOM 627 C C . LEU A 1 80 ? 23.798 8.515 -33.581 1.00 83.75 80 LEU A C 1
ATOM 629 O O . LEU A 1 80 ? 23.132 9.547 -33.685 1.00 83.75 80 LEU A O 1
ATOM 633 N N . PRO A 1 81 ? 24.451 7.988 -34.628 1.00 79.19 81 PRO A N 1
ATOM 634 C CA . PRO A 1 81 ? 24.350 8.565 -35.959 1.00 79.19 81 PRO A CA 1
ATOM 635 C C . PRO A 1 81 ? 23.012 8.229 -36.626 1.00 79.19 81 PRO A C 1
ATOM 637 O O . PRO A 1 81 ? 22.233 7.387 -36.159 1.00 79.19 81 PRO A O 1
ATOM 640 N N . ASP A 1 82 ? 22.792 8.866 -37.774 1.00 83.19 82 ASP A N 1
ATOM 641 C CA . ASP A 1 82 ? 21.636 8.666 -38.648 1.00 83.19 82 ASP A CA 1
ATOM 642 C C . ASP A 1 82 ? 20.296 9.000 -37.964 1.00 83.19 82 ASP A C 1
ATOM 644 O O . ASP A 1 82 ? 20.223 9.694 -36.949 1.00 83.19 82 ASP A O 1
ATOM 648 N N . GLU A 1 83 ? 19.190 8.494 -38.515 1.00 88.00 83 GLU A N 1
ATOM 649 C CA . GLU A 1 83 ? 17.854 8.695 -37.945 1.00 88.00 83 GLU A CA 1
ATOM 650 C C . GLU A 1 83 ? 17.664 8.057 -36.557 1.00 88.00 83 GLU A C 1
ATOM 652 O O . GLU A 1 83 ? 16.690 8.379 -35.876 1.00 88.00 83 GLU A O 1
ATOM 657 N N . ARG A 1 84 ? 18.556 7.156 -36.117 1.00 89.62 84 ARG A N 1
ATOM 658 C CA . ARG A 1 84 ? 18.442 6.470 -34.817 1.00 89.62 84 ARG A CA 1
ATOM 659 C C . ARG A 1 84 ? 18.475 7.457 -33.657 1.00 89.62 84 ARG A C 1
ATOM 661 O O . ARG A 1 84 ? 17.628 7.365 -32.771 1.00 89.62 84 ARG A O 1
ATOM 668 N N . GLY A 1 85 ? 19.401 8.418 -33.685 1.00 86.88 85 GLY A N 1
ATOM 669 C CA . GLY A 1 85 ? 19.510 9.437 -32.639 1.00 86.88 85 GLY A CA 1
ATOM 670 C C . GLY A 1 85 ? 18.248 10.294 -32.525 1.00 86.88 85 GLY A C 1
ATOM 671 O O . GLY A 1 85 ? 17.743 10.511 -31.421 1.00 86.88 85 GLY A O 1
ATOM 672 N N . HIS A 1 86 ? 17.678 10.700 -33.665 1.00 87.00 86 HIS A N 1
ATOM 673 C CA . HIS A 1 86 ? 16.417 11.445 -33.712 1.00 87.00 86 HIS A CA 1
ATOM 674 C C . HIS A 1 86 ? 15.237 10.613 -33.197 1.00 87.00 86 HIS A C 1
ATOM 676 O O . HIS A 1 86 ? 14.555 11.044 -32.270 1.00 87.00 86 HIS A O 1
ATOM 682 N N . LYS A 1 87 ? 15.048 9.389 -33.710 1.00 93.81 87 LYS A N 1
ATOM 683 C CA . LYS A 1 87 ? 13.965 8.486 -33.281 1.00 93.81 87 LYS A CA 1
ATOM 684 C C . LYS A 1 87 ? 14.027 8.181 -31.786 1.00 93.81 87 LYS A C 1
ATOM 686 O O . LYS A 1 87 ? 12.996 8.200 -31.117 1.00 93.81 87 LYS A O 1
ATOM 691 N N . LEU A 1 88 ? 15.224 7.929 -31.253 1.00 93.38 88 LEU A N 1
ATOM 692 C CA . LEU A 1 88 ? 15.402 7.646 -29.831 1.00 93.38 88 LEU A CA 1
ATOM 693 C C . LEU A 1 88 ? 15.125 8.885 -28.975 1.00 93.38 88 LEU A C 1
ATOM 695 O O . LEU A 1 88 ? 14.448 8.785 -27.955 1.00 93.38 88 LEU A O 1
ATOM 699 N N . SER A 1 89 ? 15.594 10.060 -29.401 1.00 91.69 89 SER A N 1
ATOM 700 C CA . SER A 1 89 ? 15.327 11.324 -28.703 1.00 91.69 89 SER A CA 1
ATOM 701 C C . SER A 1 89 ? 13.832 11.649 -28.660 1.00 91.69 89 SER A C 1
ATOM 703 O O . SER A 1 89 ? 13.318 12.043 -27.610 1.00 91.69 89 SER A O 1
ATOM 705 N N . ASP A 1 90 ? 13.121 11.447 -29.772 1.00 89.75 90 ASP A N 1
ATOM 706 C CA . ASP A 1 90 ? 11.671 11.636 -29.852 1.00 89.75 90 ASP A CA 1
ATOM 707 C C . ASP A 1 90 ? 10.942 10.662 -28.923 1.00 89.75 90 ASP A C 1
ATOM 709 O O . ASP A 1 90 ? 10.100 11.086 -28.128 1.00 89.75 90 ASP A O 1
ATOM 713 N N . ARG A 1 91 ? 11.333 9.380 -28.937 1.00 95.88 91 ARG A N 1
ATOM 714 C CA . ARG A 1 91 ? 10.777 8.351 -28.049 1.00 95.88 91 ARG A CA 1
ATOM 715 C C . ARG A 1 91 ? 10.995 8.689 -26.575 1.00 95.88 91 ARG A C 1
ATOM 717 O O . ARG A 1 91 ? 10.047 8.638 -25.796 1.00 95.88 91 ARG A O 1
ATOM 724 N N . ILE A 1 92 ? 12.211 9.082 -26.183 1.00 94.25 92 ILE A N 1
ATOM 725 C CA . ILE A 1 92 ? 12.528 9.495 -24.806 1.00 94.25 92 ILE A CA 1
ATOM 726 C C . ILE A 1 92 ? 11.638 10.670 -24.390 1.00 94.25 92 ILE A C 1
ATOM 728 O O . ILE A 1 92 ? 11.056 10.648 -23.306 1.00 94.25 92 ILE A O 1
ATOM 732 N N . ASN A 1 93 ? 11.510 11.696 -25.236 1.00 90.19 93 ASN A N 1
ATOM 733 C CA . ASN A 1 93 ? 10.694 12.866 -24.923 1.00 90.19 93 ASN A CA 1
ATOM 734 C C . ASN A 1 93 ? 9.205 12.526 -24.805 1.00 90.19 93 ASN A C 1
ATOM 736 O O . ASN A 1 93 ? 8.576 12.953 -23.838 1.00 90.19 93 ASN A O 1
ATOM 740 N N . GLU A 1 94 ? 8.667 11.728 -25.729 1.00 94.62 94 GLU A N 1
ATOM 741 C CA . GLU A 1 94 ? 7.284 11.245 -25.689 1.00 94.62 94 GLU A CA 1
ATOM 742 C C . GLU A 1 94 ? 6.999 10.490 -24.382 1.00 94.62 94 GLU A C 1
ATOM 744 O O . GLU A 1 94 ? 6.044 10.807 -23.666 1.00 94.62 94 GLU A O 1
ATOM 749 N N . ARG A 1 95 ? 7.864 9.531 -24.027 1.00 97.44 95 ARG A N 1
ATOM 750 C CA . ARG A 1 95 ? 7.719 8.718 -22.813 1.00 97.44 95 ARG A CA 1
ATOM 751 C C . ARG A 1 95 ? 7.838 9.550 -21.544 1.00 97.44 95 ARG A C 1
ATOM 753 O O . ARG A 1 95 ? 7.006 9.401 -20.654 1.00 97.44 95 ARG A O 1
ATOM 760 N N . TRP A 1 96 ? 8.779 10.493 -21.477 1.00 95.25 96 TRP A N 1
ATOM 761 C CA . TRP A 1 96 ? 8.881 11.404 -20.331 1.00 95.25 96 TRP A CA 1
ATOM 762 C C . TRP A 1 96 ? 7.676 12.329 -20.193 1.00 95.25 96 TRP A C 1
ATOM 764 O O . TRP A 1 96 ? 7.220 12.560 -19.076 1.00 95.25 96 TRP A O 1
ATOM 774 N N . SER A 1 97 ? 7.132 12.843 -21.299 1.00 92.19 97 SER A N 1
ATOM 775 C CA . SER A 1 97 ? 5.886 13.614 -21.263 1.00 92.19 97 SER A CA 1
ATOM 776 C C . SER A 1 97 ? 4.731 12.788 -20.690 1.00 92.19 97 SER A C 1
ATOM 778 O O . SER A 1 97 ? 3.954 13.311 -19.893 1.00 92.19 97 SER A O 1
ATOM 780 N N . GLY A 1 98 ? 4.648 11.502 -21.042 1.00 93.75 98 GLY A N 1
ATOM 781 C CA . GLY A 1 98 ? 3.703 10.559 -20.444 1.00 93.75 98 GLY A CA 1
ATOM 782 C C . GLY A 1 98 ? 3.941 10.344 -18.947 1.00 93.75 98 GLY A C 1
ATOM 783 O O . GLY A 1 98 ? 3.005 10.477 -18.165 1.00 93.75 98 GLY A O 1
ATOM 784 N N . ILE A 1 99 ? 5.189 10.094 -18.537 1.00 96.00 99 ILE A N 1
ATOM 785 C CA . ILE A 1 99 ? 5.554 9.895 -17.124 1.00 96.00 99 ILE A CA 1
ATOM 786 C C . ILE A 1 99 ? 5.150 11.114 -16.288 1.00 96.00 99 ILE A C 1
ATOM 788 O O . ILE A 1 99 ? 4.433 10.965 -15.304 1.00 96.00 99 ILE A O 1
ATOM 792 N N . PHE A 1 100 ? 5.533 12.327 -16.696 1.00 93.12 100 PHE A N 1
ATOM 793 C CA . PHE A 1 100 ? 5.173 13.538 -15.952 1.00 93.12 100 PHE A CA 1
ATOM 794 C C . PHE A 1 100 ? 3.663 13.753 -15.866 1.00 93.12 100 PHE A C 1
ATOM 796 O O . PHE A 1 100 ? 3.174 14.215 -14.841 1.00 93.12 100 PHE A O 1
ATOM 803 N N . LYS A 1 101 ? 2.915 13.401 -16.919 1.00 92.94 101 LYS A N 1
ATOM 804 C CA . LYS A 1 101 ? 1.452 13.459 -16.895 1.00 92.94 101 LYS A CA 1
ATOM 805 C C . LYS A 1 101 ? 0.869 12.478 -15.873 1.00 92.94 101 LYS A C 1
ATOM 807 O O . LYS A 1 101 ? -0.031 12.860 -15.138 1.00 92.94 101 LYS A O 1
ATOM 812 N N . ASN A 1 102 ? 1.380 11.250 -15.823 1.00 93.44 102 ASN A N 1
ATOM 813 C CA . ASN A 1 102 ? 0.887 10.208 -14.918 1.00 93.44 102 ASN A CA 1
ATOM 814 C C . ASN A 1 102 ? 1.216 10.503 -13.449 1.00 93.44 102 ASN A C 1
ATOM 816 O O . ASN A 1 102 ? 0.444 10.154 -12.564 1.00 93.44 102 ASN A O 1
ATOM 820 N N . LEU A 1 103 ? 2.350 11.160 -13.190 1.00 93.31 103 LEU A N 1
ATOM 821 C CA . LEU A 1 103 ? 2.792 11.503 -11.837 1.00 93.31 103 LEU A CA 1
ATOM 822 C C . LEU A 1 103 ? 2.283 12.869 -11.344 1.00 93.31 103 LEU A C 1
ATOM 824 O O . LEU A 1 103 ? 2.513 13.200 -10.186 1.00 93.31 103 LEU A O 1
ATOM 828 N N . ALA A 1 104 ? 1.619 13.666 -12.190 1.00 89.50 104 ALA A N 1
ATOM 829 C CA . ALA A 1 104 ? 1.296 15.070 -11.908 1.00 89.50 104 ALA A CA 1
ATOM 830 C C . ALA A 1 104 ? 0.496 15.290 -10.611 1.00 89.50 104 ALA A C 1
ATOM 832 O O . ALA A 1 104 ? 0.739 16.272 -9.911 1.00 89.50 104 ALA A O 1
ATOM 833 N N . ASP A 1 105 ? -0.426 14.376 -10.298 1.00 87.19 105 ASP A N 1
ATOM 834 C CA . ASP A 1 105 ? -1.301 14.449 -9.119 1.00 87.19 105 ASP A CA 1
ATOM 835 C C . ASP A 1 105 ? -0.814 13.564 -7.954 1.00 87.19 105 ASP A C 1
ATOM 837 O O . ASP A 1 105 ? -1.484 13.456 -6.925 1.00 87.19 105 ASP A O 1
ATOM 841 N N . LEU A 1 106 ? 0.351 12.923 -8.101 1.00 88.81 106 LEU A N 1
ATOM 842 C CA . LEU A 1 106 ? 0.924 12.041 -7.088 1.00 88.81 106 LEU A CA 1
ATOM 843 C C . LEU A 1 106 ? 1.888 12.794 -6.151 1.00 88.81 106 LEU A C 1
ATOM 845 O O . LEU A 1 106 ? 2.377 13.878 -6.485 1.00 88.81 106 LEU A O 1
ATOM 849 N N . PRO A 1 107 ? 2.200 12.235 -4.965 1.00 87.25 107 PRO A N 1
ATOM 850 C CA . PRO A 1 107 ? 3.162 12.828 -4.040 1.00 87.25 107 PRO A CA 1
ATOM 851 C C . PRO A 1 107 ? 4.533 13.114 -4.688 1.00 87.25 107 PRO A C 1
ATOM 853 O O . PRO A 1 107 ? 4.963 12.340 -5.547 1.00 87.25 107 PRO A O 1
ATOM 856 N N . PRO A 1 108 ? 5.270 14.161 -4.265 1.00 82.38 108 PRO A N 1
ATOM 857 C CA . PRO A 1 108 ? 6.540 14.547 -4.892 1.00 82.38 108 PRO A CA 1
ATOM 858 C C . PRO A 1 108 ? 7.630 13.461 -4.914 1.00 82.38 108 PRO A C 1
ATOM 860 O O . PRO A 1 108 ? 8.480 13.466 -5.798 1.00 82.38 108 PRO A O 1
ATOM 863 N N . ASP A 1 109 ? 7.617 12.521 -3.966 1.00 88.38 109 ASP A N 1
ATOM 864 C CA . ASP A 1 109 ? 8.560 11.395 -3.893 1.00 88.38 109 ASP A CA 1
ATOM 865 C C . ASP A 1 109 ? 8.229 10.251 -4.874 1.00 88.38 109 ASP A C 1
ATOM 867 O O . ASP A 1 109 ? 8.978 9.273 -4.979 1.00 88.38 109 ASP A O 1
ATOM 871 N N . SER A 1 110 ? 7.128 10.363 -5.625 1.00 91.56 110 SER A N 1
ATOM 872 C CA . SER A 1 110 ? 6.675 9.339 -6.575 1.00 91.56 110 SER A CA 1
ATOM 873 C C . SER A 1 110 ? 7.668 9.099 -7.711 1.00 91.56 110 SER A C 1
ATOM 875 O O . SER A 1 110 ? 7.773 7.969 -8.185 1.00 91.56 110 SER A O 1
ATOM 877 N N . GLU A 1 111 ? 8.437 10.115 -8.119 1.00 93.56 111 GLU A N 1
ATOM 878 C CA . GLU A 1 111 ? 9.484 9.967 -9.141 1.00 93.56 111 GLU A CA 1
ATOM 879 C C . GLU A 1 111 ? 10.573 8.978 -8.697 1.00 93.56 111 GLU A C 1
ATOM 881 O O . GLU A 1 111 ? 10.925 8.051 -9.432 1.00 93.56 111 GLU A O 1
ATOM 886 N N . ASP A 1 112 ? 11.075 9.134 -7.470 1.00 93.12 112 ASP A N 1
ATOM 887 C CA . ASP A 1 112 ? 12.116 8.264 -6.921 1.00 93.12 112 ASP A CA 1
ATOM 888 C C . ASP A 1 112 ? 11.566 6.865 -6.605 1.00 93.12 112 ASP A C 1
ATOM 890 O O . ASP A 1 112 ? 12.251 5.862 -6.839 1.00 93.12 112 ASP A O 1
ATOM 894 N N . ARG A 1 113 ? 10.312 6.770 -6.127 1.00 94.38 113 ARG A N 1
ATOM 895 C CA . ARG A 1 113 ? 9.616 5.483 -5.936 1.00 94.38 113 ARG A CA 1
ATOM 896 C C . ARG A 1 113 ? 9.480 4.724 -7.255 1.00 94.38 113 ARG A C 1
ATOM 898 O O . ARG A 1 113 ? 9.801 3.535 -7.287 1.00 94.38 113 ARG A O 1
ATOM 905 N N . LEU A 1 114 ? 9.051 5.399 -8.325 1.00 97.19 114 LEU A N 1
ATOM 906 C CA . LEU A 1 114 ? 8.909 4.827 -9.664 1.00 97.19 114 LEU A CA 1
ATOM 907 C C . LEU A 1 114 ? 10.247 4.286 -10.170 1.00 97.19 114 LEU A C 1
ATOM 909 O O . LEU A 1 114 ? 10.341 3.105 -10.509 1.00 97.19 114 LEU A O 1
ATOM 913 N N . LEU A 1 115 ? 11.281 5.133 -10.186 1.00 97.12 115 LEU A N 1
ATOM 914 C CA . LEU A 1 115 ? 12.603 4.764 -10.693 1.00 97.12 115 LEU A CA 1
ATOM 915 C C . LEU A 1 115 ? 13.196 3.584 -9.927 1.00 97.12 115 LEU A C 1
ATOM 917 O O . LEU A 1 115 ? 13.664 2.619 -10.532 1.00 97.12 115 LEU A O 1
ATOM 921 N N . ARG A 1 116 ? 13.146 3.629 -8.593 1.00 97.00 116 ARG A N 1
ATOM 922 C CA . ARG A 1 116 ? 13.701 2.551 -7.779 1.00 97.00 116 ARG A CA 1
ATOM 923 C C . ARG A 1 116 ? 12.939 1.248 -7.965 1.00 97.00 116 ARG A C 1
ATOM 925 O O . ARG A 1 116 ? 13.565 0.200 -8.097 1.00 97.00 116 ARG A O 1
ATOM 932 N N . ALA A 1 117 ? 11.611 1.289 -7.951 1.00 97.81 117 ALA A N 1
ATOM 933 C CA . ALA A 1 117 ? 10.817 0.078 -8.100 1.00 97.81 117 ALA A CA 1
ATOM 934 C C . ALA A 1 117 ? 10.987 -0.550 -9.490 1.00 97.81 117 ALA A C 1
ATOM 936 O O . ALA A 1 117 ? 11.146 -1.766 -9.587 1.00 97.81 117 ALA A O 1
ATOM 937 N N . HIS A 1 118 ? 11.040 0.268 -10.548 1.00 98.31 118 HIS A N 1
ATOM 938 C CA . HIS A 1 118 ? 11.340 -0.193 -11.907 1.00 98.31 118 HIS A CA 1
ATOM 939 C C . HIS A 1 118 ? 12.738 -0.812 -12.006 1.00 98.31 118 HIS A C 1
ATOM 941 O O . HIS A 1 118 ? 12.878 -1.899 -12.570 1.00 98.31 118 HIS A O 1
ATOM 947 N N . TRP A 1 119 ? 13.756 -0.191 -11.402 1.00 98.25 119 TRP A N 1
ATOM 948 C CA . TRP A 1 119 ? 15.114 -0.738 -11.376 1.00 98.25 119 TRP A CA 1
ATOM 949 C C . TRP A 1 119 ? 15.179 -2.101 -10.679 1.00 98.25 119 TRP A C 1
ATOM 951 O O . TRP A 1 119 ? 15.749 -3.048 -11.225 1.00 98.25 119 TRP A O 1
ATOM 961 N N . LEU A 1 120 ? 14.560 -2.212 -9.499 1.00 98.19 120 LEU A N 1
ATOM 962 C CA . LEU A 1 120 ? 14.507 -3.455 -8.725 1.00 98.19 120 LEU A CA 1
ATOM 963 C C . LEU A 1 120 ? 13.777 -4.573 -9.476 1.00 98.19 120 LEU A C 1
ATOM 965 O O . LEU A 1 120 ? 14.215 -5.721 -9.461 1.00 98.19 120 LEU A O 1
ATOM 969 N N . ALA A 1 121 ? 12.685 -4.227 -10.158 1.00 97.94 121 ALA A N 1
ATOM 970 C CA . ALA A 1 121 ? 11.911 -5.169 -10.951 1.00 97.94 121 ALA A CA 1
ATOM 971 C C . ALA A 1 121 ? 12.679 -5.639 -12.191 1.00 97.94 121 ALA A C 1
ATOM 973 O O . ALA A 1 121 ? 12.754 -6.833 -12.457 1.00 97.94 121 ALA A O 1
ATOM 974 N N . THR A 1 122 ? 13.274 -4.721 -12.953 1.00 97.44 122 THR A N 1
ATOM 975 C CA . THR A 1 122 ? 13.717 -5.018 -14.326 1.00 97.44 122 THR A CA 1
ATOM 976 C C . THR A 1 122 ? 15.221 -5.232 -14.463 1.00 97.44 122 THR A C 1
ATOM 978 O O . THR A 1 122 ? 15.665 -6.017 -15.302 1.00 97.44 122 THR A O 1
ATOM 981 N N . GLN A 1 123 ? 16.028 -4.570 -13.631 1.00 95.62 123 GLN A N 1
ATOM 982 C CA . GLN A 1 123 ? 17.481 -4.547 -13.780 1.00 95.62 123 GLN A CA 1
ATOM 983 C C . GLN A 1 123 ? 18.162 -5.441 -12.749 1.00 95.62 123 GLN A C 1
ATOM 985 O O . GLN A 1 123 ? 18.809 -6.422 -13.130 1.00 95.62 123 GLN A O 1
ATOM 990 N N . ASN A 1 124 ? 18.014 -5.126 -11.461 1.00 95.56 124 ASN A N 1
ATOM 991 C CA . ASN A 1 124 ? 18.703 -5.835 -10.388 1.00 95.56 124 ASN A CA 1
ATOM 992 C C . ASN A 1 124 ? 17.929 -5.748 -9.066 1.00 95.56 124 ASN A C 1
ATOM 994 O O . ASN A 1 124 ? 17.659 -4.652 -8.583 1.00 95.56 124 ASN A O 1
ATOM 998 N N . ALA A 1 125 ? 17.632 -6.905 -8.469 1.00 95.69 125 ALA A N 1
ATOM 999 C CA . ALA A 1 125 ? 16.894 -7.018 -7.213 1.00 95.69 125 ALA A CA 1
ATOM 1000 C C . ALA A 1 125 ? 17.661 -6.510 -5.976 1.00 95.69 125 ALA A C 1
ATOM 1002 O O . ALA A 1 125 ? 17.040 -6.226 -4.951 1.00 95.69 125 ALA A O 1
ATOM 1003 N N . ASP A 1 126 ? 18.991 -6.397 -6.040 1.00 94.25 126 ASP A N 1
ATOM 1004 C CA . ASP A 1 126 ? 19.780 -5.859 -4.935 1.00 94.25 126 ASP A CA 1
ATOM 1005 C C . ASP A 1 126 ? 19.614 -4.336 -4.849 1.00 94.25 126 ASP A C 1
ATOM 1007 O O . ASP A 1 126 ? 20.062 -3.564 -5.701 1.00 94.25 126 ASP A O 1
ATOM 1011 N N . ARG A 1 127 ? 19.004 -3.898 -3.748 1.00 89.31 127 ARG A N 1
ATOM 1012 C CA . ARG A 1 127 ? 18.710 -2.500 -3.435 1.00 89.31 127 ARG A CA 1
ATOM 1013 C C . ARG A 1 127 ? 19.956 -1.619 -3.356 1.00 89.31 127 ARG A C 1
ATOM 1015 O O . ARG A 1 127 ? 19.844 -0.427 -3.641 1.00 89.31 127 ARG A O 1
ATOM 1022 N N . ARG A 1 128 ? 21.125 -2.182 -3.033 1.00 92.19 128 ARG A N 1
ATOM 1023 C CA . ARG A 1 128 ? 22.411 -1.460 -2.992 1.00 92.19 128 ARG A CA 1
ATOM 1024 C C . ARG A 1 128 ? 22.875 -1.024 -4.380 1.00 92.19 128 ARG A C 1
ATOM 1026 O O . ARG A 1 128 ? 23.661 -0.091 -4.504 1.00 92.19 128 ARG A O 1
ATOM 1033 N N . THR A 1 129 ? 22.367 -1.664 -5.433 1.00 92.38 129 THR A N 1
ATOM 1034 C CA . THR A 1 129 ? 22.710 -1.312 -6.817 1.00 92.38 129 THR A CA 1
ATOM 1035 C C . THR A 1 129 ? 21.991 -0.061 -7.308 1.00 92.38 129 THR A C 1
ATOM 1037 O O . THR A 1 129 ? 22.455 0.571 -8.257 1.00 92.38 129 THR A O 1
ATOM 1040 N N . TRP A 1 130 ? 20.893 0.332 -6.655 1.00 94.62 130 TRP A N 1
ATOM 1041 C CA . TRP A 1 130 ? 20.199 1.574 -6.962 1.00 94.62 130 TRP A CA 1
ATOM 1042 C C . TRP A 1 130 ? 20.870 2.761 -6.263 1.00 94.62 130 TRP A C 1
ATOM 1044 O O . TRP A 1 130 ? 20.608 3.050 -5.097 1.00 94.62 130 TRP A O 1
ATOM 1054 N N . THR A 1 131 ? 21.699 3.485 -7.011 1.00 94.38 131 THR A N 1
ATOM 1055 C CA . THR A 1 131 ? 22.378 4.718 -6.576 1.00 94.38 131 THR A CA 1
ATOM 1056 C C . THR A 1 131 ? 21.900 5.937 -7.375 1.00 94.38 131 THR A C 1
ATOM 1058 O O . THR A 1 131 ? 22.686 6.821 -7.716 1.00 94.38 131 THR A O 1
ATOM 1061 N N . GLY A 1 132 ? 20.616 5.957 -7.749 1.00 93.06 132 GLY A N 1
ATOM 1062 C CA . GLY A 1 132 ? 20.034 7.000 -8.595 1.00 93.06 132 GLY A CA 1
ATOM 1063 C C . GLY A 1 132 ? 20.589 6.976 -10.022 1.00 93.06 132 GLY A C 1
ATOM 1064 O O . GLY A 1 132 ? 20.837 5.912 -10.590 1.00 93.06 132 GLY A O 1
ATOM 1065 N N . VAL A 1 133 ? 20.825 8.158 -10.599 1.00 91.81 133 VAL A N 1
ATOM 1066 C CA . VAL A 1 133 ? 21.323 8.297 -11.981 1.00 91.81 133 VAL A CA 1
ATOM 1067 C C . VAL A 1 133 ? 22.644 7.555 -12.220 1.00 91.81 133 VAL A C 1
ATOM 1069 O O . VAL A 1 133 ? 22.873 7.050 -13.315 1.00 91.81 133 VAL A O 1
ATOM 1072 N N . GLU A 1 134 ? 23.489 7.394 -11.199 1.00 93.06 134 GLU A N 1
ATOM 1073 C CA . GLU A 1 134 ? 24.756 6.665 -11.328 1.00 93.06 134 GLU A CA 1
ATOM 1074 C C . GLU A 1 134 ? 24.553 5.175 -11.648 1.00 93.06 134 GLU A C 1
ATOM 1076 O O . GLU A 1 134 ? 25.354 4.582 -12.370 1.00 93.06 134 GLU A O 1
ATOM 1081 N N . ALA A 1 135 ? 23.452 4.567 -11.193 1.00 94.56 135 ALA A N 1
ATOM 1082 C CA . ALA A 1 135 ? 23.098 3.201 -11.579 1.00 94.56 135 ALA A CA 1
ATOM 1083 C C . ALA A 1 135 ? 22.758 3.121 -13.077 1.00 94.56 135 ALA A C 1
ATOM 1085 O O . ALA A 1 135 ? 23.220 2.217 -13.778 1.00 94.56 135 ALA A O 1
ATOM 1086 N N . ILE A 1 136 ? 22.041 4.124 -13.595 1.00 94.69 136 ILE A N 1
ATOM 1087 C CA . ILE A 1 136 ? 21.720 4.248 -15.023 1.00 94.69 136 ILE A CA 1
ATOM 1088 C C . ILE A 1 136 ? 22.996 4.434 -15.847 1.00 94.69 136 ILE A C 1
ATOM 1090 O O . ILE A 1 136 ? 23.189 3.737 -16.842 1.00 94.69 136 ILE A O 1
ATOM 1094 N N . LYS A 1 137 ? 23.908 5.308 -15.404 1.00 91.81 137 LYS A N 1
ATOM 1095 C CA . LYS A 1 137 ? 25.213 5.523 -16.050 1.00 91.81 137 LYS A CA 1
ATOM 1096 C C . LYS A 1 137 ? 26.054 4.244 -16.086 1.00 91.81 137 LYS A C 1
ATOM 1098 O O . LYS A 1 137 ? 26.705 3.974 -17.090 1.00 91.81 137 LYS A O 1
ATOM 1103 N N . LYS A 1 138 ? 26.016 3.423 -15.030 1.00 93.12 138 LYS A N 1
ATOM 1104 C CA . LYS A 1 138 ? 26.682 2.107 -15.002 1.00 93.12 138 LYS A CA 1
ATOM 1105 C C . LYS A 1 138 ? 26.044 1.102 -15.965 1.00 93.12 138 LYS A C 1
ATOM 1107 O O . LYS A 1 138 ? 26.768 0.325 -16.581 1.00 93.12 138 LYS A O 1
ATOM 1112 N N . LYS A 1 139 ? 24.714 1.113 -16.112 1.00 92.69 139 LYS A N 1
ATOM 1113 C CA . LYS A 1 139 ? 23.984 0.249 -17.058 1.00 92.69 139 LYS A CA 1
ATOM 1114 C C . LYS A 1 139 ? 24.224 0.649 -18.513 1.00 92.69 139 LYS A C 1
ATOM 1116 O O . LYS A 1 139 ? 24.382 -0.224 -19.365 1.00 92.69 139 LYS A O 1
ATOM 1121 N N . PHE A 1 140 ? 24.286 1.950 -18.783 1.00 92.31 140 PHE A N 1
ATOM 1122 C CA . PHE A 1 140 ? 24.492 2.517 -20.112 1.00 92.31 140 PHE A CA 1
ATOM 1123 C C . PHE A 1 140 ? 25.796 3.325 -20.183 1.00 92.31 140 PHE A C 1
ATOM 1125 O O . PHE A 1 140 ? 25.755 4.525 -20.423 1.00 92.31 140 PHE A O 1
ATOM 1132 N N . PRO A 1 141 ? 26.975 2.705 -19.996 1.00 89.25 141 PRO A N 1
ATOM 1133 C CA . PRO A 1 141 ? 28.218 3.450 -19.852 1.00 89.25 141 PRO A CA 1
ATOM 1134 C C . PRO A 1 141 ? 28.582 4.184 -21.142 1.00 89.25 141 PRO A C 1
ATOM 1136 O O . PRO A 1 141 ? 28.793 3.562 -22.183 1.00 89.25 141 PRO A O 1
ATOM 1139 N N . ARG A 1 142 ? 28.778 5.507 -21.056 1.00 83.88 142 ARG A N 1
ATOM 1140 C CA . ARG A 1 142 ? 29.231 6.352 -22.184 1.00 83.88 142 ARG A CA 1
ATOM 1141 C C . ARG A 1 142 ? 30.446 5.768 -22.916 1.00 83.88 142 ARG A C 1
ATOM 1143 O O . ARG A 1 142 ? 30.538 5.844 -24.134 1.00 83.88 142 ARG A O 1
ATOM 1150 N N . ALA A 1 143 ? 31.358 5.129 -22.178 1.00 78.62 143 ALA A N 1
ATOM 1151 C CA . ALA A 1 143 ? 32.578 4.539 -22.719 1.00 78.62 143 ALA A CA 1
ATOM 1152 C C . ALA A 1 143 ? 32.338 3.307 -23.617 1.00 78.62 143 ALA A C 1
ATOM 1154 O O . ALA A 1 143 ? 33.251 2.887 -24.325 1.00 78.62 143 ALA A O 1
ATOM 1155 N N . LYS A 1 144 ? 31.137 2.722 -23.610 1.00 79.81 144 LYS A N 1
ATOM 1156 C CA . LYS A 1 144 ? 30.764 1.651 -24.540 1.00 79.81 144 LYS A CA 1
ATOM 1157 C C . LYS A 1 144 ? 30.260 2.206 -25.876 1.00 79.81 144 LYS A C 1
ATOM 1159 O O . LYS A 1 144 ? 30.479 1.573 -26.899 1.00 79.81 144 LYS A O 1
ATOM 1164 N N . TYR A 1 145 ? 29.629 3.382 -25.871 1.00 75.56 145 TYR A N 1
ATOM 1165 C CA . TYR A 1 145 ? 28.846 3.875 -27.012 1.00 75.56 145 TYR A CA 1
ATOM 1166 C C . TYR A 1 145 ? 29.450 5.097 -27.716 1.00 75.56 145 TYR A C 1
ATOM 1168 O O . TYR A 1 145 ? 29.214 5.297 -28.904 1.00 75.56 145 TYR A O 1
ATOM 1176 N N . VAL A 1 146 ? 30.250 5.898 -27.006 1.00 69.00 146 VAL A N 1
ATOM 1177 C CA . VAL A 1 146 ? 30.897 7.100 -27.552 1.00 69.00 146 VAL A CA 1
ATOM 1178 C C . VAL A 1 146 ? 32.274 6.733 -28.114 1.00 69.00 146 VAL A C 1
ATOM 1180 O O . VAL A 1 146 ? 33.114 6.264 -27.336 1.00 69.00 146 VAL A O 1
ATOM 1183 N N . PRO A 1 147 ? 32.557 6.947 -29.412 1.00 62.19 147 PRO A N 1
ATOM 1184 C CA . PRO A 1 147 ? 33.864 6.664 -30.002 1.00 62.19 147 PRO A CA 1
ATOM 1185 C C . PRO A 1 147 ? 35.013 7.403 -29.298 1.00 62.19 147 PRO A C 1
ATOM 1187 O O . PRO A 1 147 ? 34.866 8.536 -28.837 1.00 62.19 147 PRO A O 1
ATOM 1190 N N . SER A 1 148 ? 36.189 6.775 -29.233 1.00 52.41 148 SER A N 1
ATOM 1191 C CA . SER A 1 148 ? 37.375 7.293 -28.531 1.00 52.41 148 SER A CA 1
ATOM 1192 C C . SER A 1 148 ? 37.856 8.662 -29.038 1.00 52.41 148 SER A C 1
ATOM 1194 O O . SER A 1 148 ? 38.486 9.394 -28.284 1.00 52.41 148 SER A O 1
ATOM 1196 N N . SER A 1 149 ? 37.531 9.028 -30.283 1.00 50.47 149 SER A N 1
ATOM 1197 C CA . SER A 1 149 ? 37.874 10.312 -30.917 1.00 50.47 149 SER A CA 1
ATOM 1198 C C . SER A 1 149 ? 37.127 11.526 -30.350 1.00 50.47 149 SER A C 1
ATOM 1200 O O . SER A 1 149 ? 37.517 12.654 -30.631 1.00 50.47 149 SER A O 1
ATOM 1202 N N . GLN A 1 150 ? 36.074 11.314 -29.556 1.00 50.56 150 GLN A N 1
ATOM 1203 C CA . GLN A 1 150 ? 35.271 12.373 -28.929 1.00 50.56 150 GLN A CA 1
ATOM 1204 C C . GLN A 1 150 ? 35.487 12.462 -27.406 1.00 50.56 150 GLN A C 1
ATOM 1206 O O . GLN A 1 150 ? 34.751 13.160 -26.709 1.00 50.56 150 GLN A O 1
ATOM 1211 N N . ARG A 1 151 ? 36.485 11.747 -26.862 1.00 55.88 151 ARG A N 1
ATOM 1212 C CA . ARG A 1 151 ? 36.829 11.758 -25.430 1.00 55.88 151 ARG A CA 1
ATOM 1213 C C . ARG A 1 151 ? 38.014 12.693 -25.179 1.00 55.88 151 ARG A C 1
ATOM 1215 O O . ARG A 1 151 ? 39.023 12.594 -25.863 1.00 55.88 151 ARG A O 1
ATOM 1222 N N . LEU A 1 152 ? 37.905 13.551 -24.162 1.00 50.75 152 LEU A N 1
ATOM 1223 C CA . LEU A 1 152 ? 38.974 14.467 -23.729 1.00 50.75 152 LEU A CA 1
ATOM 1224 C C . LEU A 1 152 ? 40.202 13.750 -23.128 1.00 50.75 152 LEU A C 1
ATOM 1226 O O . LEU A 1 152 ? 41.268 14.349 -23.062 1.00 50.75 152 LEU A O 1
ATOM 1230 N N . GLU A 1 153 ? 40.087 12.472 -22.742 1.00 43.94 153 GLU A N 1
ATOM 1231 C CA . GLU A 1 153 ? 41.200 11.681 -22.200 1.00 43.94 153 GLU A CA 1
ATOM 1232 C C . GLU A 1 153 ? 41.319 10.317 -22.892 1.00 43.94 153 GLU A C 1
ATOM 1234 O O . GLU A 1 153 ? 40.444 9.447 -22.810 1.00 43.94 153 GLU A O 1
ATOM 1239 N N . SER A 1 154 ? 42.439 10.130 -23.588 1.00 43.84 154 SER A N 1
ATOM 1240 C CA . SER A 1 154 ? 42.840 8.883 -24.227 1.00 43.84 154 SER A CA 1
ATOM 1241 C C . SER A 1 154 ? 43.505 7.956 -23.208 1.00 43.84 154 SER A C 1
ATOM 1243 O O . SER A 1 154 ? 44.724 7.982 -23.040 1.00 43.84 154 SER A O 1
ATOM 1245 N N . VAL A 1 155 ? 42.723 7.101 -22.548 1.00 42.69 155 VAL A N 1
ATOM 1246 C CA . VAL A 1 155 ? 43.272 5.962 -21.796 1.00 42.69 155 VAL A CA 1
ATOM 1247 C C . VAL A 1 155 ? 42.689 4.654 -22.335 1.00 42.69 155 VAL A C 1
ATOM 1249 O O . VAL A 1 155 ? 41.533 4.306 -22.101 1.00 42.69 155 VAL A O 1
ATOM 1252 N N . GLY A 1 156 ? 43.519 3.946 -23.106 1.00 46.75 156 GLY A N 1
ATOM 1253 C CA . GLY A 1 156 ? 43.634 2.482 -23.106 1.00 46.75 156 GLY A CA 1
ATOM 1254 C C . GLY A 1 156 ? 42.436 1.607 -23.489 1.00 46.75 156 GLY A C 1
ATOM 1255 O O . GLY A 1 156 ? 42.484 0.415 -23.203 1.00 46.75 156 GLY A O 1
ATOM 1256 N N . THR A 1 157 ? 41.377 2.118 -24.120 1.00 48.72 157 THR A N 1
ATOM 1257 C CA . THR A 1 157 ? 40.267 1.259 -24.578 1.00 48.72 157 THR A CA 1
ATOM 1258 C C . THR A 1 157 ? 40.474 0.816 -26.025 1.00 48.72 157 THR A C 1
ATOM 1260 O O . THR A 1 157 ? 40.714 1.643 -26.905 1.00 48.72 157 THR A O 1
ATOM 1263 N N . ALA A 1 158 ? 40.404 -0.500 -26.258 1.00 48.53 158 ALA A N 1
ATOM 1264 C CA . ALA A 1 158 ? 40.502 -1.102 -27.586 1.00 48.53 158 ALA A CA 1
ATOM 1265 C C . ALA A 1 158 ? 39.489 -0.458 -28.558 1.00 48.53 158 ALA A C 1
ATOM 1267 O O . ALA A 1 158 ? 38.384 -0.106 -28.131 1.00 48.53 158 ALA A O 1
ATOM 1268 N N . PRO A 1 159 ? 39.840 -0.279 -29.846 1.00 53.03 159 PRO A N 1
ATOM 1269 C CA . PRO A 1 159 ? 38.933 0.304 -30.832 1.00 53.03 159 PRO A CA 1
ATOM 1270 C C . PRO A 1 159 ? 37.627 -0.500 -30.908 1.00 53.03 159 PRO A C 1
ATOM 1272 O O . PRO A 1 159 ? 37.650 -1.727 -30.871 1.00 53.03 159 PRO A O 1
ATOM 1275 N N . ILE A 1 160 ? 36.484 0.189 -30.999 1.00 56.75 160 ILE A N 1
ATOM 1276 C CA . ILE A 1 160 ? 35.163 -0.442 -31.136 1.00 56.75 160 ILE A CA 1
ATOM 1277 C C . ILE A 1 160 ? 35.138 -1.183 -32.483 1.00 56.75 160 ILE A C 1
ATOM 1279 O O . ILE A 1 160 ? 35.109 -0.554 -33.535 1.00 56.75 160 ILE A O 1
ATOM 1283 N N . VAL A 1 161 ? 35.192 -2.520 -32.455 1.00 53.16 161 VAL A N 1
ATOM 1284 C CA . VAL A 1 161 ? 35.377 -3.367 -33.656 1.00 53.16 161 VAL A CA 1
ATOM 1285 C C . VAL A 1 161 ? 34.077 -3.545 -34.471 1.00 53.16 161 VAL A C 1
ATOM 1287 O O . VAL A 1 161 ? 34.110 -4.065 -35.580 1.00 53.16 161 VAL A O 1
ATOM 1290 N N . ASN A 1 162 ? 32.925 -3.075 -33.977 1.00 63.22 162 ASN A N 1
ATOM 1291 C CA . ASN A 1 162 ? 31.651 -3.099 -34.708 1.00 63.22 162 ASN A CA 1
ATOM 1292 C C . ASN A 1 162 ? 30.693 -2.003 -34.202 1.00 63.22 162 ASN A C 1
ATOM 1294 O O . ASN A 1 162 ? 29.825 -2.251 -33.365 1.00 63.22 162 ASN A O 1
ATOM 1298 N N . THR A 1 163 ? 30.894 -0.769 -34.661 1.00 76.19 163 THR A N 1
ATOM 1299 C CA . THR A 1 163 ? 30.196 0.411 -34.127 1.00 76.19 163 THR A CA 1
ATOM 1300 C C . THR A 1 163 ? 28.689 0.391 -34.387 1.00 76.19 163 THR A C 1
ATOM 1302 O O . THR A 1 163 ? 27.925 0.800 -33.520 1.00 76.19 163 THR A O 1
ATOM 1305 N N . ASP A 1 164 ? 28.245 -0.147 -35.527 1.00 83.94 164 ASP A N 1
ATOM 1306 C CA . ASP A 1 164 ? 26.826 -0.145 -35.899 1.00 83.94 164 ASP A CA 1
ATOM 1307 C C . ASP A 1 164 ? 25.977 -1.079 -35.025 1.00 83.94 164 ASP A C 1
ATOM 1309 O O . ASP A 1 164 ? 24.935 -0.669 -34.514 1.00 83.94 164 ASP A O 1
ATOM 1313 N N . ALA A 1 165 ? 26.468 -2.293 -34.751 1.00 85.44 165 ALA A N 1
ATOM 1314 C CA . ALA A 1 165 ? 25.801 -3.219 -33.835 1.00 85.44 165 ALA A CA 1
ATOM 1315 C C . ALA A 1 165 ? 25.744 -2.667 -32.400 1.00 85.44 165 ALA A C 1
ATOM 1317 O O . ALA A 1 165 ? 24.745 -2.840 -31.710 1.00 85.44 165 ALA A O 1
ATOM 1318 N N . VAL A 1 166 ? 26.794 -1.967 -31.954 1.00 85.69 166 VAL A N 1
ATOM 1319 C CA . VAL A 1 166 ? 26.831 -1.314 -30.633 1.00 85.69 166 VAL A CA 1
ATOM 1320 C C . VAL A 1 166 ? 25.826 -0.161 -30.544 1.00 85.69 166 VAL A C 1
ATOM 1322 O O . VAL A 1 166 ? 25.208 0.040 -29.498 1.00 85.69 166 VAL A O 1
ATOM 1325 N N . TRP A 1 167 ? 25.643 0.590 -31.628 1.00 88.50 167 TRP A N 1
ATOM 1326 C CA . TRP A 1 167 ? 24.633 1.643 -31.716 1.00 88.50 167 TRP A CA 1
ATOM 1327 C C . TRP A 1 167 ? 23.213 1.092 -31.750 1.00 88.50 167 TRP A C 1
ATOM 1329 O O . TRP A 1 167 ? 22.337 1.649 -31.090 1.00 88.50 167 TRP A O 1
ATOM 1339 N N . GLN A 1 168 ? 22.990 -0.011 -32.465 1.00 90.88 168 GLN A N 1
ATOM 1340 C CA . GLN A 1 168 ? 21.702 -0.696 -32.460 1.00 90.88 168 GLN A CA 1
ATOM 1341 C C . GLN A 1 168 ? 21.377 -1.262 -31.068 1.00 90.88 168 GLN A C 1
ATOM 1343 O O . GLN A 1 168 ? 20.292 -1.018 -30.556 1.00 90.88 168 GLN A O 1
ATOM 1348 N N . ASP A 1 169 ? 22.350 -1.890 -30.401 1.00 90.94 169 ASP A N 1
ATOM 1349 C CA . ASP A 1 169 ? 22.230 -2.382 -29.020 1.00 90.94 169 ASP A CA 1
ATOM 1350 C C . ASP A 1 169 ? 21.865 -1.264 -28.028 1.00 90.94 169 ASP A C 1
ATOM 1352 O O . ASP A 1 169 ? 21.034 -1.457 -27.142 1.00 90.94 169 ASP A O 1
ATOM 1356 N N . LEU A 1 170 ? 22.462 -0.072 -28.173 1.00 91.94 170 LEU A N 1
ATOM 1357 C CA . LEU A 1 170 ? 22.085 1.092 -27.367 1.00 91.94 170 LEU A CA 1
ATOM 1358 C C . LEU A 1 170 ? 20.650 1.536 -27.661 1.00 91.94 170 LEU A C 1
ATOM 1360 O O . LEU A 1 170 ? 19.897 1.803 -26.726 1.00 91.94 170 LEU A O 1
ATOM 1364 N N . PHE A 1 171 ? 20.296 1.643 -28.944 1.00 94.44 171 PHE A N 1
ATOM 1365 C CA . PHE A 1 171 ? 18.968 2.064 -29.375 1.00 94.44 171 PHE A CA 1
ATOM 1366 C C . PHE A 1 171 ? 17.887 1.144 -28.802 1.00 94.44 171 PHE A C 1
ATOM 1368 O O . PHE A 1 171 ? 16.953 1.637 -28.167 1.00 94.44 171 PHE A O 1
ATOM 1375 N N . ASP A 1 172 ? 18.048 -0.168 -28.961 1.00 95.56 172 ASP A N 1
ATOM 1376 C CA . ASP A 1 172 ? 17.079 -1.167 -28.512 1.00 95.56 172 ASP A CA 1
ATOM 1377 C C . ASP A 1 172 ? 16.975 -1.170 -26.981 1.00 95.56 172 ASP A C 1
ATOM 1379 O O . ASP A 1 172 ? 15.895 -0.970 -26.426 1.00 95.56 172 ASP A O 1
ATOM 1383 N N . HIS A 1 173 ? 18.104 -1.258 -26.269 1.00 95.31 173 HIS A N 1
ATOM 1384 C CA . HIS A 1 173 ? 18.081 -1.319 -24.807 1.00 95.31 173 HIS A CA 1
ATOM 1385 C C . HIS A 1 173 ? 17.576 -0.037 -24.134 1.00 95.31 173 HIS A C 1
ATOM 1387 O O . HIS A 1 173 ? 16.927 -0.116 -23.088 1.00 95.31 173 HIS A O 1
ATOM 1393 N N . VAL A 1 174 ? 17.883 1.149 -24.677 1.00 96.44 174 VAL A N 1
ATOM 1394 C CA . VAL A 1 174 ? 17.327 2.401 -24.140 1.00 96.44 174 VAL A CA 1
ATOM 1395 C C . VAL A 1 174 ? 15.842 2.483 -24.457 1.00 96.44 174 VAL A C 1
ATOM 1397 O O . VAL A 1 174 ? 15.081 2.855 -23.569 1.00 96.44 174 VAL A O 1
ATOM 1400 N N . THR A 1 175 ? 15.417 2.094 -25.663 1.00 97.81 175 THR A N 1
ATOM 1401 C CA . THR A 1 175 ? 13.994 2.055 -26.038 1.00 97.81 175 THR A CA 1
ATOM 1402 C C . THR A 1 175 ? 13.195 1.173 -25.078 1.00 97.81 175 THR A C 1
ATOM 1404 O O . THR A 1 175 ? 12.234 1.653 -24.474 1.00 97.81 175 THR A O 1
ATOM 1407 N N . ASP A 1 176 ? 13.642 -0.061 -24.839 1.00 97.00 176 ASP A N 1
ATOM 1408 C CA . ASP A 1 176 ? 12.987 -0.995 -23.915 1.00 97.00 176 ASP A CA 1
ATOM 1409 C C . ASP A 1 176 ? 12.938 -0.451 -22.480 1.00 97.00 176 ASP A C 1
ATOM 1411 O O . ASP A 1 176 ? 11.932 -0.571 -21.769 1.00 97.00 176 ASP A O 1
ATOM 1415 N N . TYR A 1 177 ? 14.026 0.188 -22.036 1.00 97.88 177 TYR A N 1
ATOM 1416 C CA . TYR A 1 177 ? 14.101 0.783 -20.706 1.00 97.88 177 TYR A CA 1
ATOM 1417 C C . TYR A 1 177 ? 13.099 1.932 -20.538 1.00 97.88 177 TYR A C 1
ATOM 1419 O O . TYR A 1 177 ? 12.376 1.970 -19.542 1.00 97.88 177 TYR A O 1
ATOM 1427 N N . VAL A 1 178 ? 13.031 2.866 -21.494 1.00 97.94 178 VAL A N 1
ATOM 1428 C CA . VAL A 1 178 ? 12.136 4.031 -21.383 1.00 97.94 178 VAL A CA 1
ATOM 1429 C C . VAL A 1 178 ? 10.671 3.663 -21.584 1.00 97.94 178 VAL A C 1
ATOM 1431 O O . VAL A 1 178 ? 9.808 4.247 -20.928 1.00 97.94 178 VAL A O 1
ATOM 1434 N N . ASP A 1 179 ? 10.385 2.675 -22.434 1.00 98.00 179 ASP A N 1
ATOM 1435 C CA . ASP A 1 179 ? 9.032 2.165 -22.640 1.00 98.00 179 ASP A CA 1
ATOM 1436 C C . ASP A 1 179 ? 8.509 1.476 -21.375 1.00 98.00 179 ASP A C 1
ATOM 1438 O O . ASP A 1 179 ? 7.425 1.817 -20.897 1.00 98.00 179 ASP A O 1
ATOM 1442 N N . SER A 1 180 ? 9.297 0.577 -20.776 1.00 97.69 180 SER A N 1
ATOM 1443 C CA . SER A 1 180 ? 8.904 -0.105 -19.536 1.00 97.69 180 SER A CA 1
ATOM 1444 C C . SER A 1 180 ? 8.823 0.841 -18.333 1.00 97.69 180 SER A C 1
ATOM 1446 O O . SER A 1 180 ? 7.932 0.692 -17.497 1.00 97.69 180 SER A O 1
ATOM 1448 N N . LEU A 1 181 ? 9.697 1.852 -18.242 1.00 98.44 181 LEU A N 1
ATOM 1449 C CA . LEU A 1 181 ? 9.615 2.874 -17.193 1.00 98.44 181 LEU A CA 1
ATOM 1450 C C . LEU A 1 181 ? 8.327 3.701 -17.312 1.00 98.44 181 LEU A C 1
ATOM 1452 O O . LEU A 1 181 ? 7.665 3.971 -16.308 1.00 98.44 181 LEU A O 1
ATOM 1456 N N . TRP A 1 182 ? 7.953 4.079 -18.536 1.00 97.88 182 TRP A N 1
ATOM 1457 C CA . TRP A 1 182 ? 6.698 4.776 -18.795 1.00 97.88 182 TRP A CA 1
ATOM 1458 C C . TRP A 1 182 ? 5.479 3.917 -18.450 1.00 97.88 182 TRP A C 1
ATOM 1460 O O . TRP A 1 182 ? 4.599 4.402 -17.740 1.00 97.88 182 TRP A O 1
ATOM 1470 N N . GLN A 1 183 ? 5.457 2.639 -18.832 1.00 96.25 183 GLN A N 1
ATOM 1471 C CA . GLN A 1 183 ? 4.392 1.709 -18.431 1.00 96.25 183 GLN A CA 1
ATOM 1472 C C . GLN A 1 183 ? 4.266 1.612 -16.903 1.00 96.25 183 GLN A C 1
ATOM 1474 O O . GLN A 1 183 ? 3.174 1.740 -16.357 1.00 96.25 183 GLN A O 1
ATOM 1479 N N . CYS A 1 184 ? 5.383 1.492 -16.180 1.00 97.12 184 CYS A N 1
ATOM 1480 C CA . CYS A 1 184 ? 5.361 1.488 -14.716 1.00 97.12 184 CYS A CA 1
ATOM 1481 C C . CYS A 1 184 ? 4.806 2.786 -14.107 1.00 97.12 184 CYS A C 1
ATOM 1483 O O . CYS A 1 184 ? 4.223 2.742 -13.025 1.00 97.12 184 CYS A O 1
ATOM 1485 N N . SER A 1 185 ? 4.944 3.933 -14.785 1.00 96.75 185 SER A N 1
ATOM 1486 C CA . SER A 1 185 ? 4.323 5.185 -14.330 1.00 96.75 185 SER A CA 1
ATOM 1487 C C . SER A 1 185 ? 2.796 5.146 -14.431 1.00 96.75 185 SER A C 1
ATOM 1489 O O . SER A 1 185 ? 2.121 5.648 -13.536 1.00 96.75 185 SER A O 1
ATOM 1491 N N . GLU A 1 186 ? 2.249 4.499 -15.466 1.00 92.75 186 GLU A N 1
ATOM 1492 C CA . GLU A 1 186 ? 0.806 4.238 -15.572 1.00 92.75 186 GLU A CA 1
ATOM 1493 C C . GLU A 1 186 ? 0.362 3.285 -14.462 1.00 92.75 186 GLU A C 1
ATOM 1495 O O . GLU A 1 186 ? -0.659 3.503 -13.818 1.00 92.75 186 GLU A O 1
ATOM 1500 N N . PHE A 1 187 ? 1.169 2.260 -14.174 1.00 92.81 187 PHE A N 1
ATOM 1501 C CA . PHE A 1 187 ? 0.837 1.277 -13.147 1.00 92.81 187 PHE A CA 1
ATOM 1502 C C . PHE A 1 187 ? 0.815 1.880 -11.745 1.00 92.81 187 PHE A C 1
ATOM 1504 O O . PHE A 1 187 ? -0.017 1.497 -10.926 1.00 92.81 187 PHE A O 1
ATOM 1511 N N . LEU A 1 188 ? 1.730 2.811 -11.471 1.00 93.12 188 LEU A N 1
ATOM 1512 C CA . LEU A 1 188 ? 1.752 3.554 -10.219 1.00 93.12 188 LEU A CA 1
ATOM 1513 C C . LEU A 1 188 ? 0.531 4.473 -10.101 1.00 93.12 188 LEU A C 1
ATOM 1515 O O . LEU A 1 188 ? -0.101 4.491 -9.050 1.00 93.12 188 LEU A O 1
ATOM 1519 N N . ALA A 1 189 ? 0.168 5.177 -11.176 1.00 91.12 189 ALA A N 1
ATOM 1520 C CA . ALA A 1 189 ? -1.027 6.016 -11.198 1.00 91.12 189 ALA A CA 1
ATOM 1521 C C . ALA A 1 189 ? -2.311 5.196 -10.964 1.00 91.12 189 ALA A C 1
ATOM 1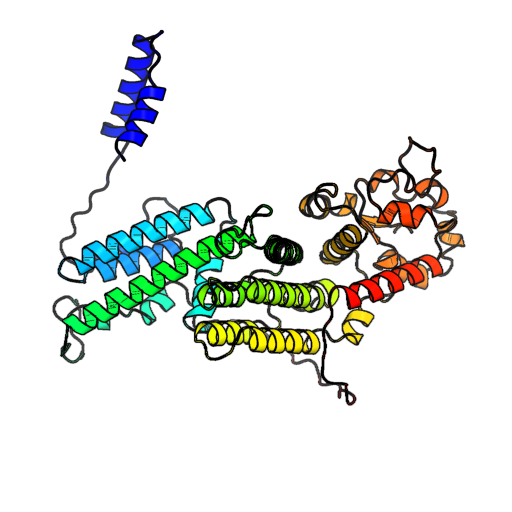523 O O . ALA A 1 189 ? -3.132 5.578 -10.136 1.00 91.12 189 ALA A O 1
ATOM 1524 N N . ASP A 1 190 ? -2.445 4.029 -11.605 1.00 88.94 190 ASP A N 1
ATOM 1525 C CA . ASP A 1 190 ? -3.575 3.108 -11.397 1.00 88.94 190 ASP A CA 1
ATOM 1526 C C . ASP A 1 190 ? -3.696 2.621 -9.940 1.00 88.94 190 ASP A C 1
ATOM 1528 O O . ASP A 1 190 ? -4.794 2.329 -9.463 1.00 88.94 190 ASP A O 1
ATOM 1532 N N . LEU A 1 191 ? -2.569 2.455 -9.243 1.00 87.31 191 LEU A N 1
ATOM 1533 C CA . LEU A 1 191 ? -2.546 1.967 -7.862 1.00 87.31 191 LEU A CA 1
ATOM 1534 C C . LEU A 1 191 ? -2.998 3.043 -6.865 1.00 87.31 191 LEU A C 1
ATOM 1536 O O . LEU A 1 191 ? -3.616 2.718 -5.853 1.00 87.31 191 LEU A O 1
ATOM 1540 N N . GLU A 1 192 ? -2.689 4.304 -7.157 1.00 83.81 192 GLU A N 1
ATOM 1541 C CA . GLU A 1 192 ? -3.011 5.456 -6.310 1.00 83.81 192 GLU A CA 1
ATOM 1542 C C . GLU A 1 192 ? -4.402 6.054 -6.651 1.00 83.81 192 GLU A C 1
ATOM 1544 O O . GLU A 1 192 ? -5.018 6.710 -5.808 1.00 83.81 192 GLU A O 1
ATOM 1549 N N . ASP A 1 193 ? -4.958 5.787 -7.844 1.00 83.25 193 ASP A N 1
ATOM 1550 C CA . ASP A 1 193 ? -6.325 6.180 -8.219 1.00 83.25 193 ASP A CA 1
ATOM 1551 C C . ASP A 1 193 ? -7.388 5.198 -7.687 1.00 83.25 193 ASP A C 1
ATOM 1553 O O . ASP A 1 193 ? -7.558 4.069 -8.156 1.00 83.25 193 ASP A O 1
ATOM 1557 N N . LEU A 1 194 ? -8.209 5.674 -6.744 1.00 69.38 194 LEU A N 1
ATOM 1558 C CA . LEU A 1 194 ? -9.332 4.921 -6.172 1.00 69.38 194 LEU A CA 1
ATOM 1559 C C . LEU A 1 194 ? -10.391 4.510 -7.213 1.00 69.38 194 LEU A C 1
ATOM 1561 O O . LEU A 1 194 ? -11.142 3.559 -6.974 1.00 69.38 194 LEU A O 1
ATOM 1565 N N . ASN A 1 195 ? -10.457 5.201 -8.352 1.00 72.62 195 ASN A N 1
ATOM 1566 C CA . ASN A 1 195 ? -11.395 4.947 -9.442 1.00 72.62 195 ASN A CA 1
ATOM 1567 C C . ASN A 1 195 ? -10.758 4.245 -10.644 1.00 72.62 195 ASN A C 1
ATOM 1569 O O . ASN A 1 195 ? -11.448 4.063 -11.656 1.00 72.62 195 ASN A O 1
ATOM 1573 N N . ALA A 1 196 ? -9.501 3.800 -10.522 1.00 78.94 196 ALA A N 1
ATOM 1574 C CA . ALA A 1 196 ? -8.781 3.138 -11.594 1.00 78.94 196 ALA A CA 1
ATOM 1575 C C . ALA A 1 196 ? -9.628 2.018 -12.207 1.00 78.94 196 ALA A C 1
ATOM 1577 O O . ALA A 1 196 ? -10.184 1.132 -11.534 1.00 78.94 196 ALA A O 1
ATOM 1578 N N . LYS A 1 197 ? -9.790 2.105 -13.525 1.00 69.88 197 LYS A N 1
ATOM 1579 C CA . LYS A 1 197 ? -10.706 1.236 -14.259 1.00 69.88 197 LYS A CA 1
ATOM 1580 C C . LYS A 1 197 ? -10.084 -0.104 -14.627 1.00 69.88 197 LYS A C 1
ATOM 1582 O O . LYS A 1 197 ? -10.830 -1.052 -14.822 1.00 69.88 197 LYS A O 1
ATOM 1587 N N . TYR A 1 198 ? -8.755 -0.176 -14.724 1.00 73.31 198 TYR A N 1
ATOM 1588 C CA . TYR A 1 198 ? -8.001 -1.360 -15.162 1.00 73.31 198 TYR A CA 1
ATOM 1589 C C . TYR A 1 198 ? -8.492 -1.967 -16.504 1.00 73.31 198 TYR A C 1
ATOM 1591 O O . TYR A 1 198 ? -8.174 -3.111 -16.824 1.00 73.31 198 TYR A O 1
ATOM 1599 N N . GLU A 1 199 ? -9.214 -1.186 -17.327 1.00 61.25 199 GLU A N 1
ATOM 1600 C CA . GLU A 1 199 ? -9.864 -1.610 -18.586 1.00 61.25 199 GLU A CA 1
ATOM 1601 C C . GLU A 1 199 ? -8.869 -2.115 -19.644 1.00 61.25 199 GLU A C 1
ATOM 1603 O O . GLU A 1 199 ? -9.225 -2.921 -20.498 1.00 61.25 199 GLU A O 1
ATOM 1608 N N . ILE A 1 200 ? -7.614 -1.663 -19.579 1.00 60.47 200 ILE A N 1
ATOM 1609 C CA . ILE A 1 200 ? -6.544 -2.071 -20.503 1.00 60.47 200 ILE A CA 1
ATOM 1610 C C . ILE A 1 200 ? -6.095 -3.522 -20.238 1.00 60.47 200 ILE A C 1
ATOM 1612 O O . ILE A 1 200 ? -5.583 -4.183 -21.139 1.00 60.47 200 ILE A O 1
ATOM 1616 N N . TRP A 1 201 ? -6.291 -4.025 -19.015 1.00 62.19 201 TRP A N 1
ATOM 1617 C CA . TRP A 1 201 ? -5.674 -5.259 -18.520 1.00 62.19 201 TRP A CA 1
ATOM 1618 C C . TRP A 1 201 ? -6.675 -6.405 -18.308 1.00 62.19 201 TRP A C 1
ATOM 1620 O O . TRP A 1 201 ? -6.322 -7.567 -18.499 1.00 62.19 201 TRP A O 1
ATOM 1630 N N . SER A 1 202 ? -7.936 -6.099 -17.989 1.00 68.81 202 SER A N 1
ATOM 1631 C CA . SER A 1 202 ? -9.023 -7.083 -17.993 1.00 68.81 202 SER A CA 1
ATOM 1632 C C . SER A 1 202 ? -10.370 -6.416 -18.261 1.00 68.81 202 SER A C 1
ATOM 1634 O O . SER A 1 202 ? -10.707 -5.401 -17.650 1.00 68.81 202 SER A O 1
ATOM 1636 N N . SER A 1 203 ? -11.170 -7.011 -19.148 1.00 72.75 203 SER A N 1
ATOM 1637 C CA . SER A 1 203 ? -12.574 -6.635 -19.344 1.00 72.75 203 SER A CA 1
ATOM 1638 C C . SER A 1 203 ? -13.523 -7.361 -18.386 1.00 72.75 203 SER A C 1
ATOM 1640 O O . SER A 1 203 ? -14.712 -7.048 -18.377 1.00 72.75 203 SER A O 1
ATOM 1642 N N . ASP A 1 204 ? -13.021 -8.308 -17.580 1.00 84.50 204 ASP A N 1
ATOM 1643 C CA . ASP A 1 204 ? -13.812 -9.043 -16.591 1.00 84.50 204 ASP A CA 1
ATOM 1644 C C . ASP A 1 204 ? -14.059 -8.172 -15.341 1.00 84.50 204 ASP A C 1
ATOM 1646 O O . ASP A 1 204 ? -13.121 -7.901 -14.576 1.00 84.50 204 ASP A O 1
ATOM 1650 N N . PRO A 1 205 ? -15.317 -7.762 -15.073 1.00 85.38 205 PRO A N 1
ATOM 1651 C CA . PRO A 1 205 ? -15.652 -6.936 -13.917 1.00 85.38 205 PRO A CA 1
ATOM 1652 C C . PRO A 1 205 ? -15.318 -7.592 -12.571 1.00 85.38 205 PRO A C 1
ATOM 1654 O O . PRO A 1 205 ? -15.063 -6.880 -11.597 1.00 85.38 205 PRO A O 1
ATOM 1657 N N . VAL A 1 206 ? -15.306 -8.928 -12.491 1.00 87.94 206 VAL A N 1
ATOM 1658 C CA . VAL A 1 206 ? -14.982 -9.667 -11.261 1.00 87.94 206 VAL A CA 1
ATOM 1659 C C . VAL A 1 206 ? -13.502 -9.510 -10.930 1.00 87.94 206 VAL A C 1
ATOM 1661 O O . VAL A 1 206 ? -13.149 -9.167 -9.799 1.00 87.94 206 VAL A O 1
ATOM 1664 N N . VAL A 1 207 ? -12.636 -9.705 -11.924 1.00 89.19 207 VAL A N 1
ATOM 1665 C CA . VAL A 1 207 ? -11.183 -9.540 -11.792 1.00 89.19 207 VAL A CA 1
ATOM 1666 C C . VAL A 1 207 ? -10.828 -8.091 -11.464 1.00 89.19 207 VAL A C 1
ATOM 1668 O O . VAL A 1 207 ? -10.110 -7.831 -10.497 1.00 89.19 207 VAL A O 1
ATOM 1671 N N . THR A 1 208 ? -11.389 -7.138 -12.207 1.00 87.69 208 THR A N 1
ATOM 1672 C CA . THR A 1 208 ? -11.171 -5.704 -11.974 1.00 87.69 208 THR A CA 1
ATOM 1673 C C . THR A 1 208 ? -11.656 -5.273 -10.588 1.00 87.69 208 THR A C 1
ATOM 1675 O O . THR A 1 208 ? -10.979 -4.510 -9.895 1.00 87.69 208 THR A O 1
ATOM 1678 N N . GLY A 1 209 ? -12.796 -5.804 -10.132 1.00 87.94 209 GLY A N 1
ATOM 1679 C CA . GLY A 1 209 ? -13.304 -5.579 -8.781 1.00 87.94 209 GLY A CA 1
ATOM 1680 C C . GLY A 1 209 ? -12.385 -6.138 -7.690 1.00 87.94 209 GLY A C 1
ATOM 1681 O O . GLY A 1 209 ? -12.199 -5.482 -6.662 1.00 87.94 209 GLY A O 1
ATOM 1682 N N . ARG A 1 210 ? -11.775 -7.314 -7.911 1.00 90.62 210 ARG A N 1
ATOM 1683 C CA . ARG A 1 210 ? -10.767 -7.891 -7.004 1.00 90.62 210 ARG A CA 1
ATOM 1684 C C . ARG A 1 210 ? -9.528 -7.006 -6.917 1.00 90.62 210 ARG A C 1
ATOM 1686 O O . ARG A 1 210 ? -9.182 -6.605 -5.809 1.00 90.62 210 ARG A O 1
ATOM 1693 N N . VAL A 1 211 ? -8.920 -6.635 -8.049 1.00 90.75 211 VAL A N 1
ATOM 1694 C CA . VAL A 1 211 ? -7.750 -5.735 -8.054 1.00 90.75 211 VAL A CA 1
ATOM 1695 C C . VAL A 1 211 ? -8.055 -4.453 -7.315 1.00 90.75 211 VAL A C 1
ATOM 1697 O O . VAL A 1 211 ? -7.339 -4.114 -6.384 1.00 90.75 211 VAL A O 1
ATOM 1700 N N . ARG A 1 212 ? -9.152 -3.770 -7.659 1.00 89.19 212 ARG A N 1
ATOM 1701 C CA . ARG A 1 212 ? -9.507 -2.509 -7.006 1.00 89.19 212 ARG A CA 1
ATOM 1702 C C . ARG A 1 212 ? -9.621 -2.670 -5.494 1.00 89.19 212 ARG A C 1
ATOM 1704 O O . ARG A 1 212 ? -9.067 -1.861 -4.757 1.00 89.19 212 ARG A O 1
ATOM 1711 N N . ARG A 1 213 ? -10.309 -3.716 -5.025 1.00 89.50 213 ARG A N 1
ATOM 1712 C CA . ARG A 1 213 ? -10.479 -3.974 -3.590 1.00 89.50 213 ARG A CA 1
ATOM 1713 C C . ARG A 1 213 ? -9.132 -4.145 -2.887 1.00 89.50 213 ARG A C 1
ATOM 1715 O O . ARG A 1 213 ? -8.895 -3.464 -1.891 1.00 89.50 213 ARG A O 1
ATOM 1722 N N . HIS A 1 214 ? -8.270 -5.027 -3.395 1.00 93.38 214 HIS A N 1
ATOM 1723 C CA . HIS A 1 214 ? -6.996 -5.337 -2.741 1.00 93.38 214 HIS A CA 1
ATOM 1724 C C . HIS A 1 214 ? -5.959 -4.221 -2.921 1.00 93.38 214 HIS A C 1
ATOM 1726 O O . HIS A 1 214 ? -5.260 -3.912 -1.965 1.00 93.38 214 HIS A O 1
ATOM 1732 N N . SER A 1 215 ? -5.920 -3.535 -4.068 1.00 92.31 215 SER A N 1
ATOM 1733 C CA . SER A 1 215 ? -5.090 -2.340 -4.286 1.00 92.31 215 SER A CA 1
ATOM 1734 C C . SER A 1 215 ? -5.436 -1.236 -3.291 1.00 92.31 215 SER A C 1
ATOM 1736 O O . SER A 1 215 ? -4.552 -0.684 -2.641 1.00 92.31 215 SER A O 1
ATOM 1738 N N . GLN A 1 216 ? -6.728 -0.949 -3.103 1.00 90.94 216 GLN A N 1
ATOM 1739 C CA . GLN A 1 216 ? -7.161 0.060 -2.140 1.00 90.94 216 GLN A CA 1
ATOM 1740 C C . GLN A 1 216 ? -6.867 -0.360 -0.693 1.00 90.94 216 GLN A C 1
ATOM 1742 O O . GLN A 1 216 ? -6.453 0.475 0.106 1.00 90.94 216 GLN A O 1
ATOM 1747 N N . ALA A 1 217 ? -7.062 -1.634 -0.336 1.00 93.06 217 ALA A N 1
ATOM 1748 C CA . ALA A 1 217 ? -6.712 -2.138 0.993 1.00 93.06 217 ALA A CA 1
ATOM 1749 C C . ALA A 1 217 ? -5.193 -2.077 1.242 1.00 93.06 217 ALA A C 1
ATOM 1751 O O . ALA A 1 217 ? -4.761 -1.624 2.301 1.00 93.06 217 ALA A O 1
ATOM 1752 N N . LEU A 1 218 ? -4.376 -2.429 0.247 1.00 94.19 218 LEU A N 1
ATOM 1753 C CA . LEU A 1 218 ? -2.923 -2.293 0.300 1.00 94.19 218 LEU A CA 1
ATOM 1754 C C . LEU A 1 218 ? -2.489 -0.824 0.428 1.00 94.19 218 LEU A C 1
ATOM 1756 O O . LEU A 1 218 ? -1.582 -0.519 1.193 1.00 94.19 218 LEU A O 1
ATOM 1760 N N . ALA A 1 219 ? -3.151 0.107 -0.260 1.00 91.12 219 ALA A N 1
ATOM 1761 C CA . ALA A 1 219 ? -2.888 1.535 -0.094 1.00 91.12 219 ALA A CA 1
ATOM 1762 C C . ALA A 1 219 ? -3.218 2.015 1.332 1.00 91.12 219 ALA A C 1
ATOM 1764 O O . ALA A 1 219 ? -2.426 2.726 1.953 1.00 91.12 219 ALA A O 1
ATOM 1765 N N . ARG A 1 220 ? -4.355 1.574 1.894 1.00 91.62 220 ARG A N 1
ATOM 1766 C CA . ARG A 1 220 ? -4.775 1.918 3.266 1.00 91.62 220 ARG A CA 1
ATOM 1767 C C . ARG A 1 220 ? -3.842 1.375 4.350 1.00 91.62 220 ARG A C 1
ATOM 1769 O O . ARG A 1 220 ? -3.764 1.985 5.414 1.00 91.62 220 ARG A O 1
ATOM 1776 N N . SER A 1 221 ? -3.139 0.266 4.109 1.00 90.56 221 SER A N 1
ATOM 1777 C CA . SER A 1 221 ? -2.195 -0.297 5.086 1.00 90.56 221 SER A CA 1
ATOM 1778 C C . SER A 1 221 ? -0.971 0.603 5.326 1.00 90.56 221 SER A C 1
ATOM 1780 O O . SER A 1 221 ? -0.328 0.500 6.371 1.00 90.56 221 SER A O 1
ATOM 1782 N N . GLY A 1 222 ? -0.647 1.484 4.369 1.00 84.88 222 GLY A N 1
ATOM 1783 C CA . GLY A 1 222 ? 0.436 2.466 4.455 1.00 84.88 222 GLY A CA 1
ATOM 1784 C C . GLY A 1 222 ? 1.822 1.974 4.019 1.00 84.88 222 GLY A C 1
ATOM 1785 O O . GLY A 1 222 ? 2.762 2.765 4.032 1.00 84.88 222 GLY A O 1
ATOM 1786 N N . VAL A 1 223 ? 1.981 0.708 3.605 1.00 86.56 223 VAL A N 1
ATOM 1787 C CA . VAL A 1 223 ? 3.295 0.123 3.247 1.00 86.56 223 VAL A CA 1
ATOM 1788 C C . VAL A 1 223 ? 3.303 -0.409 1.808 1.00 86.56 223 VAL A C 1
ATOM 1790 O O . VAL A 1 223 ? 3.504 -1.589 1.554 1.00 86.56 223 VAL A O 1
ATOM 1793 N N . VAL A 1 224 ? 3.098 0.474 0.829 1.00 90.19 224 VAL A N 1
ATOM 1794 C CA . VAL A 1 224 ? 2.977 0.086 -0.594 1.00 90.19 224 VAL A CA 1
ATOM 1795 C C . VAL A 1 224 ? 4.334 -0.064 -1.294 1.00 90.19 224 VAL A C 1
ATOM 1797 O O . VAL A 1 224 ? 4.529 -0.950 -2.125 1.00 90.19 224 VAL A O 1
ATOM 1800 N N . ALA A 1 225 ? 5.299 0.802 -0.964 1.00 91.44 225 ALA A N 1
ATOM 1801 C CA . ALA A 1 225 ? 6.512 1.010 -1.764 1.00 91.44 225 ALA A CA 1
ATOM 1802 C C . ALA A 1 225 ? 7.364 -0.255 -1.982 1.00 91.44 225 ALA A C 1
ATOM 1804 O O . ALA A 1 225 ? 7.988 -0.409 -3.029 1.00 91.44 225 ALA A O 1
ATOM 1805 N N . GLN A 1 226 ? 7.384 -1.167 -1.012 1.00 92.62 226 GLN A N 1
ATOM 1806 C CA . GLN A 1 226 ? 8.145 -2.416 -1.092 1.00 92.62 226 GLN A CA 1
ATOM 1807 C C . GLN A 1 226 ? 7.550 -3.454 -2.051 1.00 92.62 226 GLN A C 1
ATOM 1809 O O . GLN A 1 226 ? 8.273 -4.331 -2.515 1.00 92.62 226 GLN A O 1
ATOM 1814 N N . PHE A 1 227 ? 6.254 -3.355 -2.350 1.00 96.81 227 PHE A N 1
ATOM 1815 C CA . PHE A 1 227 ? 5.562 -4.271 -3.253 1.00 96.81 227 PHE A CA 1
ATOM 1816 C C . PHE A 1 227 ? 5.602 -3.781 -4.699 1.00 96.81 227 PHE A C 1
ATOM 1818 O O . PHE A 1 227 ? 5.461 -4.588 -5.614 1.00 96.81 227 PHE A O 1
ATOM 1825 N N . LEU A 1 228 ? 5.861 -2.484 -4.922 1.00 96.75 228 LEU A N 1
ATOM 1826 C CA . LEU A 1 228 ? 5.922 -1.885 -6.258 1.00 96.75 228 LEU A CA 1
ATOM 1827 C C . LEU A 1 228 ? 6.797 -2.665 -7.254 1.00 96.75 228 LEU A C 1
ATOM 1829 O O . LEU A 1 228 ? 6.314 -2.872 -8.364 1.00 96.75 228 LEU A O 1
ATOM 1833 N N . PRO A 1 229 ? 8.013 -3.154 -6.912 1.00 98.12 229 PRO A N 1
ATOM 1834 C CA . PRO A 1 229 ? 8.803 -3.935 -7.862 1.00 98.12 229 PRO A CA 1
ATOM 1835 C C . PRO A 1 229 ? 8.047 -5.160 -8.382 1.00 98.12 229 PRO A C 1
ATOM 1837 O O . PRO A 1 229 ? 8.043 -5.429 -9.579 1.00 98.12 229 PRO A O 1
ATOM 1840 N N . LEU A 1 230 ? 7.372 -5.887 -7.491 1.00 97.94 230 LEU A N 1
ATOM 1841 C CA . LEU A 1 230 ? 6.637 -7.094 -7.847 1.00 97.94 230 LEU A CA 1
ATOM 1842 C C . LEU A 1 230 ? 5.362 -6.775 -8.632 1.00 97.94 230 LEU A C 1
ATOM 1844 O O . LEU A 1 230 ? 5.076 -7.434 -9.630 1.00 97.94 230 LEU A O 1
ATOM 1848 N N . LEU A 1 231 ? 4.629 -5.736 -8.223 1.00 96.75 231 LEU A N 1
ATOM 1849 C CA . LEU A 1 231 ? 3.438 -5.266 -8.934 1.00 96.75 231 LEU A CA 1
ATOM 1850 C C . LEU A 1 231 ? 3.782 -4.813 -10.363 1.00 96.75 231 LEU A C 1
ATOM 1852 O O . LEU A 1 231 ? 3.055 -5.131 -11.304 1.00 96.75 231 LEU A O 1
ATOM 1856 N N . PHE A 1 232 ? 4.911 -4.121 -10.535 1.00 97.44 232 PHE A N 1
ATOM 1857 C CA . PHE A 1 232 ? 5.430 -3.726 -11.844 1.00 97.44 232 PHE A CA 1
ATOM 1858 C C . PHE A 1 232 ? 5.859 -4.938 -12.667 1.00 97.44 232 PHE A C 1
ATOM 1860 O O . PHE A 1 232 ? 5.400 -5.096 -13.795 1.00 97.44 232 PHE A O 1
ATOM 1867 N N . ALA A 1 233 ? 6.687 -5.819 -12.098 1.00 97.94 233 ALA A N 1
ATOM 1868 C CA . ALA A 1 233 ? 7.154 -7.031 -12.767 1.00 97.94 233 ALA A CA 1
ATOM 1869 C C . ALA A 1 233 ? 5.992 -7.888 -13.280 1.00 97.94 233 ALA A C 1
ATOM 1871 O O . ALA A 1 233 ? 6.020 -8.334 -14.423 1.00 97.94 233 ALA A O 1
ATOM 1872 N N . SER A 1 234 ? 4.951 -8.058 -12.464 1.00 95.56 234 SER A N 1
ATOM 1873 C CA . SER A 1 234 ? 3.756 -8.815 -12.823 1.00 95.56 234 SER A CA 1
ATOM 1874 C C . SER A 1 234 ? 3.036 -8.230 -14.042 1.00 95.56 234 SER A C 1
ATOM 1876 O O . SER A 1 234 ? 2.783 -8.954 -15.004 1.00 95.56 234 SER A O 1
ATOM 1878 N N . ARG A 1 235 ? 2.765 -6.917 -14.053 1.00 93.69 235 ARG A N 1
ATOM 1879 C CA . ARG A 1 235 ? 2.081 -6.262 -15.182 1.00 93.69 235 ARG A CA 1
ATOM 1880 C C . ARG A 1 235 ? 2.949 -6.163 -16.437 1.00 93.69 235 ARG A C 1
ATOM 1882 O O . ARG A 1 235 ? 2.403 -6.187 -17.534 1.00 93.69 235 ARG A O 1
ATOM 1889 N N . LEU A 1 236 ? 4.273 -6.073 -16.298 1.00 95.06 236 LEU A N 1
ATOM 1890 C CA . LEU A 1 236 ? 5.194 -6.101 -17.439 1.00 95.06 236 LEU A CA 1
ATOM 1891 C C . LEU A 1 236 ? 5.289 -7.506 -18.058 1.00 95.06 236 LEU A C 1
ATOM 1893 O O . LEU A 1 236 ? 5.174 -7.642 -19.273 1.00 95.06 236 LEU A O 1
ATOM 1897 N N . ALA A 1 237 ? 5.469 -8.548 -17.239 1.00 93.88 237 ALA A N 1
ATOM 1898 C CA . ALA A 1 237 ? 5.629 -9.929 -17.707 1.00 93.88 237 ALA A CA 1
ATOM 1899 C C . ALA A 1 237 ? 4.313 -10.546 -18.208 1.00 93.88 237 ALA A C 1
ATOM 1901 O O . ALA A 1 237 ? 4.310 -11.346 -19.144 1.00 93.88 237 ALA A O 1
ATOM 1902 N N . HIS A 1 238 ? 3.185 -10.155 -17.609 1.00 88.88 238 HIS A N 1
ATOM 1903 C CA . HIS A 1 238 ? 1.867 -10.729 -17.871 1.00 88.88 238 HIS A CA 1
ATOM 1904 C C . HIS A 1 238 ? 0.823 -9.640 -18.155 1.00 88.88 238 HIS A C 1
ATOM 1906 O O . HIS A 1 238 ? -0.239 -9.582 -17.536 1.00 88.88 238 HIS A O 1
ATOM 1912 N N . ALA A 1 239 ? 1.102 -8.779 -19.139 1.00 83.94 239 ALA A N 1
ATOM 1913 C CA . ALA A 1 239 ? 0.302 -7.589 -19.461 1.00 83.94 239 ALA A CA 1
ATOM 1914 C C . ALA A 1 239 ? -1.188 -7.834 -19.783 1.00 83.94 239 ALA A C 1
ATOM 1916 O O . ALA A 1 239 ? -1.962 -6.880 -19.825 1.00 83.94 239 ALA A O 1
ATOM 1917 N N . LYS A 1 240 ? -1.600 -9.084 -20.023 1.00 83.56 240 LYS A N 1
ATOM 1918 C CA . LYS A 1 240 ? -2.990 -9.474 -20.323 1.00 83.56 240 LYS A CA 1
ATOM 1919 C C . LYS A 1 240 ? -3.594 -10.438 -19.299 1.00 83.56 240 LYS A C 1
ATOM 1921 O O . LYS A 1 240 ? -4.724 -10.879 -19.487 1.00 83.56 240 LYS A O 1
ATOM 1926 N N . ASP A 1 241 ? -2.849 -10.806 -18.258 1.00 88.00 241 ASP A N 1
ATOM 1927 C CA . ASP A 1 241 ? -3.326 -11.760 -17.259 1.00 88.00 241 ASP A CA 1
ATOM 1928 C C . ASP A 1 241 ? -3.938 -11.038 -16.059 1.00 88.00 241 ASP A C 1
ATOM 1930 O O . ASP A 1 241 ? -3.309 -10.827 -15.017 1.00 88.00 241 ASP A O 1
ATOM 1934 N N . GLY A 1 242 ? -5.206 -10.677 -16.261 1.00 88.19 242 GLY A N 1
ATOM 1935 C CA . GLY A 1 242 ? -6.160 -10.240 -15.252 1.00 88.19 242 GLY A CA 1
ATOM 1936 C C . GLY A 1 242 ? -6.118 -11.051 -13.946 1.00 88.19 242 GLY A C 1
ATOM 1937 O O . GLY A 1 242 ? -6.096 -10.552 -12.824 1.00 88.19 242 GLY A O 1
ATOM 1938 N N . ALA A 1 243 ? -6.179 -12.367 -14.057 1.00 91.12 243 ALA A N 1
ATOM 1939 C CA . ALA A 1 243 ? -6.354 -13.187 -12.870 1.00 91.12 243 ALA A CA 1
ATOM 1940 C C . ALA A 1 243 ? -5.069 -13.217 -12.030 1.00 91.12 243 ALA A C 1
ATOM 1942 O O . ALA A 1 243 ? -5.133 -13.073 -10.806 1.00 91.12 243 ALA A O 1
ATOM 1943 N N . ALA A 1 244 ? -3.914 -13.333 -12.688 1.00 92.44 244 ALA A N 1
ATOM 1944 C CA . ALA A 1 244 ? -2.618 -13.423 -12.030 1.00 92.44 244 ALA A CA 1
ATOM 1945 C C . ALA A 1 244 ? -2.274 -12.162 -11.228 1.00 92.44 244 ALA A C 1
ATOM 1947 O O . ALA A 1 244 ? -1.932 -12.263 -10.047 1.00 92.44 244 ALA A O 1
ATOM 1948 N N . TYR A 1 245 ? -2.400 -10.964 -11.816 1.00 93.38 245 TYR A N 1
ATOM 1949 C CA . TYR A 1 245 ? -2.078 -9.745 -11.063 1.00 93.38 245 TYR A CA 1
ATOM 1950 C C . TYR A 1 245 ? -3.090 -9.455 -9.944 1.00 93.38 245 TYR A C 1
ATOM 1952 O O . TYR A 1 245 ? -2.677 -8.988 -8.885 1.00 93.38 245 TYR A O 1
ATOM 1960 N N . ALA A 1 246 ? -4.365 -9.852 -10.073 1.00 93.62 246 ALA A N 1
ATOM 1961 C CA . ALA A 1 246 ? -5.303 -9.802 -8.944 1.00 93.62 246 ALA A CA 1
ATOM 1962 C C . ALA A 1 246 ? -4.828 -10.646 -7.753 1.00 93.62 246 ALA A C 1
ATOM 1964 O O . ALA A 1 246 ? -4.827 -10.160 -6.623 1.00 93.62 246 ALA A O 1
ATOM 1965 N N . SER A 1 247 ? -4.379 -11.875 -8.010 1.00 95.88 247 SER A N 1
ATOM 1966 C CA . SER A 1 247 ? -3.869 -12.771 -6.969 1.00 95.88 247 SER A CA 1
ATOM 1967 C C . SER A 1 247 ? -2.537 -12.290 -6.372 1.00 95.88 247 SER A C 1
ATOM 1969 O O . SER A 1 247 ? -2.319 -12.436 -5.172 1.00 95.88 247 SER A O 1
ATOM 1971 N N . ILE A 1 248 ? -1.664 -11.654 -7.163 1.00 96.94 248 ILE A N 1
ATOM 1972 C CA . ILE A 1 248 ? -0.426 -11.039 -6.652 1.00 96.94 248 ILE A CA 1
ATOM 1973 C C . ILE A 1 248 ? -0.734 -9.840 -5.744 1.00 96.94 248 ILE A C 1
ATOM 1975 O O . ILE A 1 248 ? -0.164 -9.745 -4.659 1.00 96.94 248 ILE A O 1
ATOM 1979 N N . VAL A 1 249 ? -1.641 -8.939 -6.144 1.00 96.00 249 VAL A N 1
ATOM 1980 C CA . VAL A 1 249 ? -2.042 -7.790 -5.308 1.00 96.00 249 VAL A CA 1
ATOM 1981 C C . VAL A 1 249 ? -2.678 -8.271 -4.002 1.00 96.00 249 VAL A C 1
ATOM 1983 O O . VAL A 1 249 ? -2.373 -7.729 -2.941 1.00 96.00 249 VAL A O 1
ATOM 1986 N N . GLU A 1 250 ? -3.518 -9.306 -4.062 1.00 96.81 250 GLU A N 1
ATOM 1987 C CA . GLU A 1 250 ? -4.103 -9.955 -2.886 1.00 96.81 250 GLU A CA 1
ATOM 1988 C C . GLU A 1 250 ? -3.021 -10.523 -1.953 1.00 96.81 250 GLU A C 1
ATOM 1990 O O . GLU A 1 250 ? -3.023 -10.214 -0.763 1.00 96.81 250 GLU A O 1
ATOM 1995 N N . ALA A 1 251 ? -2.030 -11.250 -2.478 1.00 97.44 251 ALA A N 1
ATOM 1996 C CA . ALA A 1 251 ? -0.909 -11.751 -1.678 1.00 97.44 251 ALA A CA 1
ATOM 1997 C C . ALA A 1 251 ? -0.083 -10.613 -1.040 1.00 97.44 251 ALA A C 1
ATOM 1999 O O . ALA A 1 251 ? 0.298 -10.699 0.130 1.00 97.44 251 ALA A O 1
ATOM 2000 N N . CYS A 1 252 ? 0.164 -9.517 -1.768 1.00 97.69 252 CYS A N 1
ATOM 2001 C CA . CYS A 1 252 ? 0.828 -8.328 -1.223 1.00 97.69 252 CYS A CA 1
ATOM 2002 C C . CYS A 1 252 ? 0.005 -7.656 -0.113 1.00 97.69 252 CYS A C 1
ATOM 2004 O O . CYS A 1 252 ? 0.563 -7.234 0.900 1.00 97.69 252 CYS A O 1
ATOM 2006 N N . GLU A 1 253 ? -1.314 -7.564 -0.278 1.00 97.12 253 GLU A N 1
ATOM 2007 C CA . GLU A 1 253 ? -2.224 -7.009 0.726 1.00 97.12 253 GLU A CA 1
ATOM 2008 C C . GLU A 1 253 ? -2.246 -7.854 2.002 1.00 97.12 253 GLU A C 1
ATOM 2010 O O . GLU A 1 253 ? -2.080 -7.311 3.094 1.00 97.12 253 GLU A O 1
ATOM 2015 N N . VAL A 1 254 ? -2.357 -9.177 1.870 1.00 97.75 254 VAL A N 1
ATOM 2016 C CA . VAL A 1 254 ? -2.290 -10.127 2.989 1.00 97.75 254 VAL A CA 1
ATOM 2017 C C . VAL A 1 254 ? -0.955 -10.019 3.726 1.00 97.75 254 VAL A C 1
ATOM 2019 O O . VAL A 1 254 ? -0.941 -9.917 4.958 1.00 97.75 254 VAL A O 1
ATOM 2022 N N . PHE A 1 255 ? 0.165 -9.967 2.993 1.00 98.00 255 PHE A N 1
ATOM 2023 C CA . PHE A 1 255 ? 1.479 -9.719 3.586 1.00 98.00 255 PHE A CA 1
ATOM 2024 C C . PHE A 1 255 ? 1.460 -8.412 4.376 1.00 98.00 255 PHE A C 1
ATOM 2026 O O . PHE A 1 255 ? 1.865 -8.376 5.537 1.00 98.00 255 PHE A O 1
ATOM 2033 N N . SER A 1 256 ? 0.971 -7.332 3.764 1.00 97.50 256 SER A N 1
ATOM 2034 C CA . SER A 1 256 ? 0.986 -6.017 4.388 1.00 97.50 256 SER A CA 1
ATOM 2035 C C . SER A 1 256 ? 0.137 -5.950 5.656 1.00 97.50 256 SER A C 1
ATOM 2037 O O . SER A 1 256 ? 0.557 -5.330 6.637 1.00 97.50 256 SER A O 1
ATOM 2039 N N . ALA A 1 257 ? -1.040 -6.572 5.645 1.00 97.75 257 ALA A N 1
ATOM 2040 C CA . ALA A 1 257 ? -1.939 -6.612 6.786 1.00 97.75 257 ALA A CA 1
ATOM 2041 C C . ALA A 1 257 ? -1.321 -7.392 7.950 1.00 97.75 257 ALA A C 1
ATOM 2043 O O . ALA A 1 257 ? -1.236 -6.882 9.067 1.00 97.75 257 ALA A O 1
ATOM 2044 N N . ARG A 1 258 ? -0.823 -8.607 7.692 1.00 97.56 258 ARG A N 1
ATOM 2045 C CA . ARG A 1 258 ? -0.257 -9.460 8.744 1.00 97.56 258 ARG A CA 1
ATOM 2046 C C . ARG A 1 258 ? 1.064 -8.910 9.267 1.00 97.56 258 ARG A C 1
ATOM 2048 O O . ARG A 1 258 ? 1.206 -8.686 10.464 1.00 97.56 258 ARG A O 1
ATOM 2055 N N . VAL A 1 259 ? 2.024 -8.665 8.379 1.00 97.50 259 VAL A N 1
ATOM 2056 C CA . VAL A 1 259 ? 3.411 -8.360 8.753 1.00 97.50 259 VAL A CA 1
ATOM 2057 C C . VAL A 1 259 ? 3.545 -6.948 9.323 1.00 97.50 259 VAL A C 1
ATOM 2059 O O . VAL A 1 259 ? 4.186 -6.775 10.361 1.00 97.50 259 VAL A O 1
ATOM 2062 N N . PHE A 1 260 ? 2.914 -5.947 8.703 1.00 96.56 260 PHE A N 1
ATOM 2063 C CA . PHE A 1 260 ? 3.053 -4.550 9.136 1.00 96.56 260 PHE A CA 1
ATOM 2064 C C . PHE A 1 260 ? 1.899 -4.079 10.005 1.00 96.56 260 PHE A C 1
ATOM 2066 O O . PHE A 1 260 ? 2.140 -3.567 11.094 1.00 96.56 260 PHE A O 1
ATOM 2073 N N . ALA A 1 261 ? 0.652 -4.238 9.557 1.00 96.56 261 ALA A N 1
ATOM 2074 C CA . ALA A 1 261 ? -0.469 -3.641 10.278 1.00 96.56 261 ALA A CA 1
ATOM 2075 C C . ALA A 1 261 ? -0.738 -4.349 11.619 1.00 96.56 261 ALA A C 1
ATOM 2077 O O . ALA A 1 261 ? -0.937 -3.676 12.633 1.00 96.56 261 ALA A O 1
ATOM 2078 N N . ILE A 1 262 ? -0.708 -5.685 11.639 1.00 97.69 262 ILE A N 1
ATOM 2079 C CA . ILE A 1 262 ? -1.006 -6.484 12.835 1.00 97.69 262 ILE A CA 1
ATOM 2080 C C . ILE A 1 262 ? 0.251 -6.756 13.661 1.00 97.69 262 ILE A C 1
ATOM 2082 O O . ILE A 1 262 ? 0.288 -6.414 14.842 1.00 97.69 262 ILE A O 1
ATOM 2086 N N . CYS A 1 263 ? 1.286 -7.336 13.050 1.00 96.94 263 CYS A N 1
ATOM 2087 C CA . CYS A 1 263 ? 2.504 -7.743 13.754 1.00 96.94 263 CYS A CA 1
ATOM 2088 C C . CYS A 1 263 ? 3.539 -6.618 13.905 1.00 96.94 263 CYS A C 1
ATOM 2090 O O . CYS A 1 263 ? 4.567 -6.822 14.551 1.00 96.94 263 CYS A O 1
ATOM 2092 N N . THR A 1 264 ? 3.292 -5.428 13.343 1.00 94.50 264 THR A N 1
ATOM 2093 C CA . THR A 1 264 ? 4.121 -4.220 13.532 1.00 94.50 264 THR A CA 1
ATOM 2094 C C . THR A 1 264 ? 5.608 -4.404 13.208 1.00 94.50 264 THR A C 1
ATOM 2096 O O . THR A 1 264 ? 6.470 -3.769 13.814 1.00 94.50 264 THR A O 1
ATOM 2099 N N . ARG A 1 265 ? 5.943 -5.275 12.247 1.00 94.69 265 ARG A N 1
ATOM 2100 C CA . ARG A 1 265 ? 7.330 -5.425 11.787 1.00 94.69 265 ARG A CA 1
ATOM 2101 C C . ARG A 1 265 ? 7.809 -4.133 11.114 1.00 94.69 265 ARG A C 1
ATOM 2103 O O . ARG A 1 265 ? 7.018 -3.358 10.578 1.00 94.69 265 ARG A O 1
ATOM 2110 N N . ARG A 1 266 ? 9.129 -3.917 11.101 1.00 90.94 266 ARG A N 1
ATOM 2111 C CA . ARG A 1 266 ? 9.754 -2.789 10.387 1.00 90.94 266 ARG A CA 1
ATOM 2112 C C . ARG A 1 266 ? 9.386 -2.850 8.899 1.00 90.94 266 ARG A C 1
ATOM 2114 O O . ARG A 1 266 ? 9.426 -3.927 8.313 1.00 90.94 266 ARG A O 1
ATOM 2121 N N . ALA A 1 267 ? 9.147 -1.704 8.262 1.00 84.81 267 ALA A N 1
ATOM 2122 C CA . ALA A 1 267 ? 8.756 -1.598 6.846 1.00 84.81 267 ALA A CA 1
ATOM 2123 C C . ALA A 1 267 ? 9.797 -2.125 5.825 1.00 84.81 267 ALA A C 1
ATOM 2125 O O . ALA A 1 267 ? 9.572 -2.056 4.624 1.00 84.81 267 ALA A O 1
ATOM 2126 N N . GLY A 1 268 ? 10.964 -2.601 6.275 1.00 86.56 268 GLY A N 1
ATOM 2127 C CA . GLY A 1 268 ? 11.943 -3.307 5.440 1.00 86.56 268 GLY A CA 1
ATOM 2128 C C . GLY A 1 268 ? 11.791 -4.835 5.444 1.00 86.56 268 GLY A C 1
ATOM 2129 O O . GLY A 1 268 ? 12.499 -5.511 4.698 1.00 86.56 268 GLY A O 1
ATOM 2130 N N . ALA A 1 269 ? 10.908 -5.396 6.278 1.00 91.56 269 ALA A N 1
ATOM 2131 C CA . ALA A 1 269 ? 10.741 -6.841 6.413 1.00 91.56 269 ALA A CA 1
ATOM 2132 C C . ALA A 1 269 ? 10.328 -7.490 5.081 1.00 91.56 269 ALA A C 1
ATOM 2134 O O . ALA A 1 269 ? 9.407 -7.032 4.406 1.00 91.56 269 ALA A O 1
ATOM 2135 N N . GLY A 1 270 ? 11.030 -8.558 4.693 1.00 92.75 270 GLY A N 1
ATOM 2136 C CA . GLY A 1 270 ? 10.786 -9.280 3.443 1.00 92.75 270 GLY A CA 1
ATOM 2137 C C . GLY A 1 270 ? 11.219 -8.547 2.167 1.00 92.75 270 GLY A C 1
ATOM 2138 O O . GLY A 1 270 ? 11.086 -9.107 1.082 1.00 92.75 270 GLY A O 1
ATOM 2139 N N . GLN A 1 271 ? 11.771 -7.332 2.250 1.00 93.19 271 GLN A N 1
ATOM 2140 C CA . GLN A 1 271 ? 12.031 -6.507 1.066 1.00 93.19 271 GLN A CA 1
ATOM 2141 C C . GLN A 1 271 ? 12.991 -7.155 0.055 1.00 93.19 271 GLN A C 1
ATOM 2143 O O . GLN A 1 271 ? 12.754 -7.064 -1.149 1.00 93.19 271 GLN A O 1
ATOM 2148 N N . VAL A 1 272 ? 14.060 -7.809 0.523 1.00 94.69 272 VAL A N 1
ATOM 2149 C CA . VAL A 1 272 ? 15.032 -8.492 -0.354 1.00 94.69 272 VAL A CA 1
ATOM 2150 C C . VAL A 1 272 ? 14.365 -9.647 -1.101 1.00 94.69 272 VAL A C 1
ATOM 2152 O O . VAL A 1 272 ? 14.515 -9.762 -2.316 1.00 94.69 272 VAL A O 1
ATOM 2155 N N . ALA A 1 273 ? 13.580 -10.464 -0.395 1.00 96.56 273 ALA A N 1
ATOM 2156 C CA . ALA A 1 273 ? 12.854 -11.581 -0.989 1.00 96.56 273 ALA A CA 1
ATOM 2157 C C . ALA A 1 273 ? 11.805 -11.099 -2.007 1.00 96.56 273 ALA A C 1
ATOM 2159 O O . ALA A 1 273 ? 11.754 -11.619 -3.119 1.00 96.56 273 ALA A O 1
ATOM 2160 N N . LEU A 1 274 ? 11.041 -10.049 -1.679 1.00 97.44 274 LEU A N 1
ATOM 2161 C CA . LEU A 1 274 ? 10.050 -9.445 -2.580 1.00 97.44 274 LEU A CA 1
ATOM 2162 C C . LEU A 1 274 ? 10.690 -8.882 -3.859 1.00 97.44 274 LEU A C 1
ATOM 2164 O O . LEU A 1 274 ? 10.195 -9.134 -4.957 1.00 97.44 274 LEU A O 1
ATOM 2168 N N . ALA A 1 275 ? 11.810 -8.159 -3.743 1.00 97.31 275 ALA A N 1
ATOM 2169 C CA . ALA A 1 275 ? 12.545 -7.656 -4.904 1.00 97.31 275 ALA A CA 1
ATOM 2170 C C . ALA A 1 275 ? 13.146 -8.799 -5.744 1.00 97.31 275 ALA A C 1
ATOM 2172 O O . ALA A 1 275 ? 13.117 -8.751 -6.974 1.00 97.31 275 ALA A O 1
ATOM 2173 N N . GLY A 1 276 ? 13.648 -9.853 -5.093 1.00 97.94 276 GLY A N 1
ATOM 2174 C CA . GLY A 1 276 ? 14.162 -11.051 -5.758 1.00 97.94 276 GLY A CA 1
ATOM 2175 C C . GLY A 1 276 ? 13.089 -11.813 -6.538 1.00 97.94 276 GLY A C 1
ATOM 2176 O O . GLY A 1 276 ? 13.328 -12.210 -7.680 1.00 97.94 276 GLY A O 1
ATOM 2177 N N . ALA A 1 277 ? 11.901 -11.988 -5.954 1.00 98.12 277 ALA A N 1
ATOM 2178 C CA . ALA A 1 277 ? 10.744 -12.577 -6.628 1.00 98.12 277 ALA A CA 1
ATOM 2179 C C . ALA A 1 277 ? 10.297 -11.715 -7.818 1.00 98.12 277 ALA A C 1
ATOM 2181 O O . ALA A 1 277 ? 10.110 -12.238 -8.914 1.00 98.12 277 ALA A O 1
ATOM 2182 N N . ALA A 1 278 ? 10.228 -10.390 -7.644 1.00 98.31 278 ALA A N 1
ATOM 2183 C CA . ALA A 1 278 ? 9.901 -9.455 -8.719 1.00 98.31 278 ALA A CA 1
ATOM 2184 C C . ALA A 1 278 ? 10.840 -9.595 -9.923 1.00 98.31 278 ALA A C 1
ATOM 2186 O O . ALA A 1 278 ? 10.383 -9.736 -11.056 1.00 98.31 278 ALA A O 1
ATOM 2187 N N . ASN A 1 279 ? 12.156 -9.598 -9.688 1.00 98.25 279 ASN A N 1
ATOM 2188 C CA . ASN A 1 279 ? 13.119 -9.679 -10.782 1.00 98.25 279 ASN A CA 1
ATOM 2189 C C . ASN A 1 279 ? 13.083 -11.028 -11.502 1.00 98.25 279 ASN A C 1
ATOM 2191 O O . ASN A 1 279 ? 13.160 -11.065 -12.730 1.00 98.25 279 ASN A O 1
ATOM 2195 N N . ARG A 1 280 ? 12.924 -12.134 -10.766 1.00 98.38 280 ARG A N 1
ATOM 2196 C CA . ARG A 1 280 ? 12.770 -13.460 -11.378 1.00 98.38 280 ARG A CA 1
ATOM 2197 C C . ARG A 1 280 ? 11.477 -13.576 -12.179 1.00 98.38 280 ARG A C 1
ATOM 2199 O O . ARG A 1 280 ? 11.529 -14.118 -13.279 1.00 98.38 280 ARG A O 1
ATOM 2206 N N . LEU A 1 281 ? 10.368 -13.027 -11.678 1.00 98.25 281 LEU A N 1
ATOM 2207 C CA . LEU A 1 281 ? 9.095 -12.987 -12.400 1.00 98.25 281 LEU A CA 1
ATOM 2208 C C . LEU A 1 281 ? 9.235 -12.196 -13.705 1.00 98.25 281 LEU A C 1
ATOM 2210 O O . LEU A 1 281 ? 8.900 -12.699 -14.772 1.00 98.25 281 LEU A O 1
ATOM 2214 N N . PHE A 1 282 ? 9.817 -10.993 -13.645 1.00 97.81 282 PHE A N 1
ATOM 2215 C CA . PHE A 1 282 ? 10.051 -10.167 -14.834 1.00 97.81 282 PHE A CA 1
ATOM 2216 C C . PHE A 1 282 ? 10.935 -10.866 -15.878 1.00 97.81 282 PHE A C 1
ATOM 2218 O O . PHE A 1 282 ? 10.682 -10.769 -17.075 1.00 97.81 282 PHE A O 1
ATOM 2225 N N . ARG A 1 283 ? 11.966 -11.595 -15.433 1.00 96.88 283 ARG A N 1
ATOM 2226 C CA . ARG A 1 283 ? 12.873 -12.352 -16.312 1.00 96.88 283 ARG A CA 1
ATOM 2227 C C . ARG A 1 283 ? 12.283 -13.670 -16.826 1.00 96.88 283 ARG A C 1
ATOM 2229 O O . ARG A 1 283 ? 12.970 -14.369 -17.566 1.00 96.88 283 ARG A O 1
ATOM 2236 N N . GLY A 1 284 ? 11.064 -14.032 -16.422 1.00 96.94 284 GLY A N 1
ATOM 2237 C CA . GLY A 1 284 ? 10.435 -15.308 -16.769 1.00 96.94 284 GLY A CA 1
ATOM 2238 C C . GLY A 1 284 ? 11.101 -16.527 -16.122 1.00 96.94 284 GLY A C 1
ATOM 2239 O O . GLY A 1 284 ? 10.937 -17.640 -16.609 1.00 96.94 284 GLY A O 1
ATOM 2240 N N . ALA A 1 285 ? 11.877 -16.329 -15.050 1.00 97.94 285 ALA A N 1
ATOM 2241 C CA . ALA A 1 285 ? 12.534 -17.408 -14.310 1.00 97.94 285 ALA A CA 1
ATOM 2242 C C . ALA A 1 285 ? 11.590 -18.114 -13.322 1.00 97.94 285 ALA A C 1
ATOM 2244 O O . ALA A 1 285 ? 11.887 -19.226 -12.898 1.00 97.94 285 ALA A O 1
ATOM 2245 N N . ILE A 1 286 ? 10.489 -17.456 -12.951 1.00 98.06 286 ILE A N 1
ATOM 2246 C CA . ILE A 1 286 ? 9.359 -18.034 -12.221 1.00 98.06 286 ILE A CA 1
ATOM 2247 C C . ILE A 1 286 ? 8.052 -17.549 -12.845 1.00 98.06 286 ILE A C 1
ATOM 2249 O O . ILE A 1 286 ? 7.999 -16.485 -13.464 1.00 98.06 286 ILE A O 1
ATOM 2253 N N . THR A 1 287 ? 7.001 -18.327 -12.650 1.00 97.38 287 THR A N 1
ATOM 2254 C CA . THR A 1 287 ? 5.615 -18.001 -12.989 1.00 97.38 287 THR A CA 1
ATOM 2255 C C . THR A 1 287 ? 4.964 -17.112 -11.923 1.00 97.38 287 THR A C 1
ATOM 2257 O O . THR A 1 287 ? 5.472 -16.962 -10.808 1.00 97.38 287 THR A O 1
ATOM 2260 N N . ALA A 1 288 ? 3.801 -16.535 -12.244 1.00 95.75 288 ALA A N 1
ATOM 2261 C CA . ALA A 1 288 ? 3.010 -15.778 -11.276 1.00 95.75 288 ALA A CA 1
ATOM 2262 C C . ALA A 1 288 ? 2.571 -16.636 -10.073 1.00 95.75 288 ALA A C 1
ATOM 2264 O O . ALA A 1 288 ? 2.649 -16.167 -8.939 1.00 95.75 288 ALA A O 1
ATOM 2265 N N . ASP A 1 289 ? 2.179 -17.893 -10.301 1.00 96.06 289 ASP A N 1
ATOM 2266 C CA . ASP A 1 289 ? 1.763 -18.819 -9.239 1.00 96.06 289 ASP A CA 1
ATOM 2267 C C . ASP A 1 289 ? 2.915 -19.141 -8.279 1.00 96.06 289 ASP A C 1
ATOM 2269 O O . ASP A 1 289 ? 2.741 -19.110 -7.061 1.00 96.06 289 ASP A O 1
ATOM 2273 N N . GLU A 1 290 ? 4.119 -19.375 -8.806 1.00 97.00 290 GLU A N 1
ATOM 2274 C CA . GLU A 1 290 ? 5.317 -19.582 -7.985 1.00 97.00 290 GLU A CA 1
ATOM 2275 C C . GLU A 1 290 ? 5.650 -18.340 -7.149 1.00 97.00 290 GLU A C 1
ATOM 2277 O O . GLU A 1 290 ? 5.937 -18.465 -5.957 1.00 97.00 290 GLU A O 1
ATOM 2282 N N . ALA A 1 291 ? 5.539 -17.137 -7.724 1.00 97.00 291 ALA A N 1
ATOM 2283 C CA . ALA A 1 291 ? 5.717 -15.896 -6.972 1.00 97.00 291 ALA A CA 1
ATOM 2284 C C . ALA A 1 291 ? 4.679 -15.758 -5.840 1.00 97.00 291 ALA A C 1
ATOM 2286 O O . ALA A 1 291 ? 5.038 -15.390 -4.722 1.00 97.00 291 ALA A O 1
ATOM 2287 N N . ILE A 1 292 ? 3.407 -16.094 -6.087 1.00 95.94 292 ILE A N 1
ATOM 2288 C CA . ILE A 1 292 ? 2.341 -16.074 -5.068 1.00 95.94 292 ILE A CA 1
ATOM 2289 C C . ILE A 1 292 ? 2.646 -17.057 -3.930 1.00 95.94 292 ILE A C 1
ATOM 2291 O O . ILE A 1 292 ? 2.500 -16.702 -2.755 1.00 95.94 292 ILE A O 1
ATOM 2295 N N . ILE A 1 293 ? 3.101 -18.270 -4.257 1.00 95.19 293 ILE A N 1
ATOM 2296 C CA . ILE A 1 293 ? 3.498 -19.283 -3.268 1.00 95.19 293 ILE A CA 1
ATOM 2297 C C . ILE A 1 293 ? 4.643 -18.759 -2.395 1.00 95.19 293 ILE A C 1
ATOM 2299 O O . ILE A 1 293 ? 4.580 -18.865 -1.168 1.00 95.19 293 ILE A O 1
ATOM 2303 N N . GLU A 1 294 ? 5.667 -18.153 -3.000 1.00 95.38 294 GLU A N 1
ATOM 2304 C CA . GLU A 1 294 ? 6.797 -17.586 -2.264 1.00 95.38 294 GLU A CA 1
ATOM 2305 C C . GLU A 1 294 ? 6.377 -16.448 -1.324 1.00 95.38 294 GLU A C 1
ATOM 2307 O O . GLU A 1 294 ? 6.790 -16.441 -0.165 1.00 95.38 294 GLU A O 1
ATOM 2312 N N . ILE A 1 295 ? 5.527 -15.516 -1.775 1.00 95.62 295 ILE A N 1
ATOM 2313 C CA . ILE A 1 295 ? 5.024 -14.418 -0.929 1.00 95.62 295 ILE A CA 1
ATOM 2314 C C . ILE A 1 295 ? 4.197 -14.975 0.224 1.00 95.62 295 ILE A C 1
ATOM 2316 O O . ILE A 1 295 ? 4.375 -14.540 1.356 1.00 95.62 295 ILE A O 1
ATOM 2320 N N . THR A 1 296 ? 3.325 -15.948 -0.046 1.00 95.25 296 THR A N 1
ATOM 2321 C CA . THR A 1 296 ? 2.471 -16.572 0.976 1.00 95.25 296 THR A CA 1
ATOM 2322 C C . THR A 1 296 ? 3.319 -17.251 2.048 1.00 95.25 296 THR A C 1
ATOM 2324 O O . THR A 1 296 ? 3.072 -17.082 3.245 1.00 95.25 296 THR A O 1
ATOM 2327 N N . LYS A 1 297 ? 4.370 -17.967 1.632 1.00 94.81 297 LYS A N 1
ATOM 2328 C CA . LYS A 1 297 ? 5.342 -18.570 2.546 1.00 94.81 297 LYS A CA 1
ATOM 2329 C C . LYS A 1 297 ? 6.072 -17.502 3.363 1.00 94.81 297 LYS A C 1
ATOM 2331 O O . LYS A 1 297 ? 6.141 -17.615 4.583 1.00 94.81 297 LYS A O 1
ATOM 2336 N N . LEU A 1 298 ? 6.551 -16.443 2.712 1.00 95.62 298 LEU A N 1
ATOM 2337 C CA . LEU A 1 298 ? 7.225 -15.324 3.371 1.00 95.62 298 LEU A CA 1
ATOM 2338 C C . LEU A 1 298 ? 6.299 -14.634 4.388 1.00 95.62 298 LEU A C 1
ATOM 2340 O O . LEU A 1 298 ? 6.722 -14.300 5.491 1.00 95.62 298 LEU A O 1
ATOM 2344 N N . THR A 1 299 ? 5.015 -14.455 4.063 1.00 97.06 299 THR A N 1
ATOM 2345 C CA . THR A 1 299 ? 4.012 -13.933 5.000 1.00 97.06 299 THR A CA 1
ATOM 2346 C C . THR A 1 299 ? 3.912 -14.805 6.245 1.00 97.06 299 THR A C 1
ATOM 2348 O O . THR A 1 299 ? 3.900 -14.269 7.353 1.00 97.06 299 THR A O 1
ATOM 2351 N N . TRP A 1 300 ? 3.864 -16.130 6.083 1.00 95.69 300 TRP A N 1
ATOM 2352 C CA . TRP A 1 300 ? 3.832 -17.053 7.215 1.00 95.69 300 TRP A CA 1
ATOM 2353 C C . TRP A 1 300 ? 5.107 -16.984 8.062 1.00 95.69 300 TRP A C 1
ATOM 2355 O O . TRP A 1 300 ? 5.015 -16.973 9.283 1.00 95.69 300 TRP A O 1
ATOM 2365 N N . GLU A 1 301 ? 6.286 -16.900 7.444 1.00 95.00 301 GLU A N 1
ATOM 2366 C CA . GLU A 1 301 ? 7.566 -16.797 8.160 1.00 95.00 301 GLU A CA 1
ATOM 2367 C C . GLU A 1 301 ? 7.639 -15.533 9.035 1.00 95.00 301 GLU A C 1
ATOM 2369 O O . GLU A 1 301 ? 8.069 -15.590 10.186 1.00 95.00 301 GLU A O 1
ATOM 2374 N N . TYR A 1 302 ? 7.174 -14.387 8.526 1.00 96.00 302 TYR A N 1
ATOM 2375 C CA . TYR A 1 302 ? 7.213 -13.121 9.268 1.00 96.00 302 TYR A CA 1
ATOM 2376 C C . TYR A 1 302 ? 6.047 -12.924 10.247 1.00 96.00 302 TYR A C 1
ATOM 2378 O O . TYR A 1 302 ? 6.194 -12.204 11.246 1.00 96.00 302 TYR A O 1
ATOM 2386 N N . ALA A 1 303 ? 4.889 -13.510 9.942 1.00 97.12 303 ALA A N 1
ATOM 2387 C CA . ALA A 1 303 ? 3.644 -13.340 10.678 1.00 97.12 303 ALA A CA 1
ATOM 2388 C C . ALA A 1 303 ? 2.807 -14.635 10.677 1.00 97.12 303 ALA A C 1
ATOM 2390 O O . ALA A 1 303 ? 1.722 -14.659 10.079 1.00 97.12 303 ALA A O 1
ATOM 2391 N N . PRO A 1 304 ? 3.275 -15.701 11.357 1.00 96.38 304 PRO A N 1
ATOM 2392 C CA . PRO A 1 304 ? 2.511 -16.938 11.508 1.00 96.38 304 PRO A CA 1
ATOM 2393 C C . PRO A 1 304 ? 1.245 -16.681 12.329 1.00 96.38 304 PRO A C 1
ATOM 2395 O O . PRO A 1 304 ? 1.148 -15.671 13.031 1.00 96.38 304 PRO A O 1
ATOM 2398 N N . ASP A 1 305 ? 0.266 -17.585 12.248 1.00 96.12 305 ASP A N 1
ATOM 2399 C CA . ASP A 1 305 ? -1.028 -17.382 12.912 1.00 96.12 305 ASP A CA 1
ATOM 2400 C C . ASP A 1 305 ? -0.882 -17.097 14.409 1.00 96.12 305 ASP A C 1
ATOM 2402 O O . ASP A 1 305 ? -1.529 -16.186 14.906 1.00 96.12 305 ASP A O 1
ATOM 2406 N N . ASP A 1 306 ? 0.004 -17.791 15.122 1.00 95.75 306 ASP A N 1
ATOM 2407 C CA . ASP A 1 306 ? 0.170 -17.584 16.566 1.00 95.75 306 ASP A CA 1
ATOM 2408 C C . ASP A 1 306 ? 0.679 -16.177 16.912 1.00 95.75 306 ASP A C 1
ATOM 2410 O O . ASP A 1 306 ? 0.242 -15.593 17.904 1.00 95.75 306 ASP A O 1
ATOM 2414 N N . LEU A 1 307 ? 1.527 -15.585 16.062 1.00 97.00 307 LEU A N 1
ATOM 2415 C CA . LEU A 1 307 ? 1.970 -14.197 16.226 1.00 97.00 307 LEU A CA 1
ATOM 2416 C C . LEU A 1 307 ? 0.854 -13.204 15.873 1.00 97.00 307 LEU A C 1
ATOM 2418 O O . LEU A 1 307 ? 0.732 -12.147 16.492 1.00 97.00 307 LEU A O 1
ATOM 2422 N N . VAL A 1 308 ? 0.011 -13.534 14.892 1.00 97.75 308 VAL A N 1
ATOM 2423 C CA . VAL A 1 308 ? -1.198 -12.752 14.609 1.00 97.75 308 VAL A CA 1
ATOM 2424 C C . VAL A 1 308 ? -2.124 -12.796 15.829 1.00 97.75 308 VAL A C 1
ATOM 2426 O O . VAL A 1 308 ? -2.465 -11.738 16.350 1.00 97.75 308 VAL A O 1
ATOM 2429 N N . ARG A 1 309 ? -2.437 -13.984 16.364 1.00 97.88 309 ARG A N 1
ATOM 2430 C CA . ARG A 1 309 ? -3.278 -14.183 17.563 1.00 97.88 309 ARG A CA 1
ATOM 2431 C C . ARG A 1 309 ? -2.727 -13.479 18.800 1.00 97.88 309 ARG A C 1
ATOM 2433 O O . ARG A 1 309 ? -3.487 -12.884 19.564 1.00 97.88 309 ARG A O 1
ATOM 2440 N N . SER A 1 310 ? -1.406 -13.470 18.995 1.00 97.50 310 SER A N 1
ATOM 2441 C CA . SER A 1 310 ? -0.794 -12.769 20.130 1.00 97.50 310 SER A CA 1
ATOM 2442 C C . SER A 1 310 ? -0.994 -11.250 20.071 1.00 97.50 310 SER A C 1
ATOM 2444 O O . SER A 1 310 ? -0.908 -10.585 21.101 1.00 97.50 310 SER A O 1
ATOM 2446 N N . ASN A 1 311 ? -1.283 -10.686 18.891 1.00 98.19 311 ASN A N 1
ATOM 2447 C CA . ASN A 1 311 ? -1.643 -9.277 18.739 1.00 98.19 311 ASN A CA 1
ATOM 2448 C C . ASN A 1 311 ? -3.127 -8.996 19.038 1.00 98.19 311 ASN A C 1
ATOM 2450 O O . ASN A 1 311 ? -3.479 -7.839 19.247 1.00 98.19 311 ASN A O 1
ATOM 2454 N N . PHE A 1 312 ? -3.986 -10.012 19.149 1.00 98.19 312 PHE A N 1
ATOM 2455 C CA . PHE A 1 312 ? -5.387 -9.883 19.579 1.00 98.19 312 PHE A CA 1
ATOM 2456 C C . PHE A 1 312 ? -5.568 -10.262 21.058 1.00 98.19 312 PHE A C 1
ATOM 2458 O O . PHE A 1 312 ? -6.557 -10.871 21.447 1.00 98.19 312 PHE A O 1
ATOM 2465 N N . GLN A 1 313 ? -4.615 -9.883 21.914 1.00 97.44 313 GLN A N 1
ATOM 2466 C CA . GLN A 1 313 ? -4.709 -10.090 23.363 1.00 97.44 313 GLN A CA 1
ATOM 2467 C C . GLN A 1 313 ? -5.139 -8.808 24.093 1.00 97.44 313 GLN A C 1
ATOM 2469 O O . GLN A 1 313 ? -4.772 -7.712 23.661 1.00 97.44 313 GLN A O 1
ATOM 2474 N N . PRO A 1 314 ? -5.856 -8.909 25.232 1.00 96.94 314 PRO A N 1
ATOM 2475 C CA . PRO A 1 314 ? -6.245 -7.750 26.038 1.00 96.94 314 PRO A CA 1
ATOM 2476 C C . PRO A 1 314 ? -5.088 -6.828 26.426 1.00 96.94 314 PRO A C 1
ATOM 2478 O O . PRO A 1 314 ? -5.285 -5.634 26.564 1.00 96.94 314 PRO A O 1
ATOM 2481 N N . SER A 1 315 ? -3.877 -7.355 26.603 1.00 93.88 315 SER A N 1
ATOM 2482 C CA . SER A 1 315 ? -2.699 -6.567 26.981 1.00 93.88 315 SER A CA 1
ATOM 2483 C C . SER A 1 315 ? -2.123 -5.712 25.846 1.00 93.88 315 SER A C 1
ATOM 2485 O O . SER A 1 315 ? -1.262 -4.870 26.098 1.00 93.88 315 SER A O 1
ATOM 2487 N N . VAL A 1 316 ? -2.564 -5.912 24.601 1.00 97.81 316 VAL A N 1
ATOM 2488 C CA . VAL A 1 316 ? -2.024 -5.205 23.439 1.00 97.81 316 VAL A CA 1
ATOM 2489 C C . VAL A 1 316 ? -2.708 -3.853 23.287 1.00 97.81 316 VAL A C 1
ATOM 2491 O O . VAL A 1 316 ? -3.890 -3.774 22.953 1.00 97.81 316 VAL A O 1
ATOM 2494 N N . ASN A 1 317 ? -1.942 -2.775 23.465 1.00 97.31 317 ASN A N 1
ATOM 2495 C CA . ASN A 1 317 ? -2.422 -1.421 23.207 1.00 97.31 317 ASN A CA 1
ATOM 2496 C C . ASN A 1 317 ? -2.476 -1.163 21.692 1.00 97.31 317 ASN A C 1
ATOM 2498 O O . ASN A 1 317 ? -1.454 -0.913 21.049 1.00 97.31 317 ASN A O 1
ATOM 2502 N N . TRP A 1 318 ? -3.675 -1.238 21.119 1.00 97.75 318 TRP A N 1
ATOM 2503 C CA . TRP A 1 318 ? -3.912 -0.952 19.705 1.00 97.75 318 TRP A CA 1
ATOM 2504 C C . TRP A 1 318 ? -4.111 0.531 19.432 1.00 97.75 318 TRP A C 1
ATOM 2506 O O . TRP A 1 318 ? -3.810 0.990 18.333 1.00 97.75 318 TRP A O 1
ATOM 2516 N N . TYR A 1 319 ? -4.583 1.296 20.414 1.00 95.25 319 TYR A N 1
ATOM 2517 C CA . TYR A 1 319 ? -4.887 2.711 20.223 1.00 95.25 319 TYR A CA 1
ATOM 2518 C C . TYR A 1 319 ? -3.647 3.538 19.848 1.00 95.25 319 TYR A C 1
ATOM 2520 O O . TYR A 1 319 ? -3.736 4.440 19.015 1.00 95.25 319 TYR A O 1
ATOM 2528 N N . VAL A 1 320 ? -2.472 3.180 20.382 1.00 93.94 320 VAL A N 1
ATOM 2529 C CA . VAL A 1 320 ? -1.189 3.810 20.010 1.00 93.94 320 VAL A CA 1
ATOM 2530 C C . VAL A 1 320 ? -0.699 3.427 18.609 1.00 93.94 320 VAL A C 1
ATOM 2532 O O . VAL A 1 320 ? 0.170 4.098 18.057 1.00 93.94 320 VAL A O 1
ATOM 2535 N N . ARG A 1 321 ? -1.240 2.357 18.014 1.00 93.00 321 ARG A N 1
ATOM 2536 C CA . ARG A 1 321 ? -0.871 1.897 16.672 1.00 93.00 321 ARG A CA 1
ATOM 2537 C C . ARG A 1 321 ? -1.745 2.607 15.650 1.00 93.00 321 ARG A C 1
ATOM 2539 O O . ARG A 1 321 ? -2.965 2.477 15.690 1.00 93.00 321 ARG A O 1
ATOM 2546 N N . SER A 1 322 ? -1.154 3.289 14.672 1.00 86.56 322 SER A N 1
ATOM 2547 C CA . SER A 1 322 ? -1.926 3.877 13.563 1.00 86.56 322 SER A CA 1
ATOM 2548 C C . SER A 1 322 ? -2.719 2.823 12.772 1.00 86.56 322 SER A C 1
ATOM 2550 O O . SER A 1 322 ? -3.786 3.120 12.234 1.00 86.56 322 SER A O 1
ATOM 2552 N N . SER A 1 323 ? -2.245 1.573 12.766 1.00 94.25 323 SER A N 1
ATOM 2553 C CA . SER A 1 323 ? -2.849 0.445 12.059 1.00 94.25 323 SER A CA 1
ATOM 2554 C C . SER A 1 323 ? -4.196 -0.025 12.616 1.00 94.25 323 SER A C 1
ATOM 2556 O O . SER A 1 323 ? -4.921 -0.704 11.889 1.00 94.25 323 SER A O 1
ATOM 2558 N N . HIS A 1 324 ? -4.603 0.356 13.837 1.00 96.00 324 HIS A N 1
ATOM 2559 C CA . HIS A 1 324 ? -5.933 -0.030 14.336 1.00 96.00 324 HIS A CA 1
ATOM 2560 C C . HIS A 1 324 ? -7.053 0.513 13.438 1.00 96.00 324 HIS A C 1
ATOM 2562 O O . HIS A 1 324 ? -8.059 -0.160 13.230 1.00 96.00 324 HIS A O 1
ATOM 2568 N N . LYS A 1 325 ? -6.859 1.703 12.848 1.00 95.25 325 LYS A N 1
ATOM 2569 C CA . LYS A 1 325 ? -7.800 2.293 11.887 1.00 95.25 325 LYS A CA 1
ATOM 2570 C C . LYS A 1 325 ? -7.964 1.408 10.666 1.00 95.25 325 LYS A C 1
ATOM 2572 O O . LYS A 1 325 ? -9.087 1.188 10.238 1.00 95.25 325 LYS A O 1
ATOM 2577 N N . TYR A 1 326 ? -6.857 0.903 10.126 1.00 95.75 326 TYR A N 1
ATOM 2578 C CA . TYR A 1 326 ? -6.872 0.009 8.974 1.00 95.75 326 TYR A CA 1
ATOM 2579 C C . TYR A 1 326 ? -7.667 -1.264 9.286 1.00 95.75 326 TYR A C 1
ATOM 2581 O O . TYR A 1 326 ? -8.619 -1.572 8.575 1.00 95.75 326 TYR A O 1
ATOM 2589 N N . VAL A 1 327 ? -7.353 -1.940 10.398 1.00 97.38 327 VAL A N 1
ATOM 2590 C CA . VAL A 1 327 ? -8.030 -3.190 10.783 1.00 97.38 327 VAL A CA 1
ATOM 2591 C C . VAL A 1 327 ? -9.528 -2.965 11.011 1.00 97.38 327 VAL A C 1
ATOM 2593 O O . VAL A 1 327 ? -10.342 -3.704 10.464 1.00 97.38 327 VAL A O 1
ATOM 2596 N N . LEU A 1 328 ? -9.910 -1.921 11.755 1.00 96.19 328 LEU A N 1
ATOM 2597 C CA . LEU A 1 328 ? -11.322 -1.619 12.014 1.00 96.19 328 LEU A CA 1
ATOM 2598 C C . LEU A 1 328 ? -12.071 -1.137 10.759 1.00 96.19 328 LEU A C 1
ATOM 2600 O O . LEU A 1 328 ? -13.268 -1.381 10.641 1.00 96.19 328 LEU A O 1
ATOM 2604 N N . TYR A 1 329 ? -11.394 -0.471 9.820 1.00 95.06 329 TYR A N 1
ATOM 2605 C CA . TYR A 1 329 ? -11.995 -0.031 8.558 1.00 95.06 329 TYR A CA 1
ATOM 2606 C C . TYR A 1 329 ? -12.269 -1.212 7.627 1.00 95.06 329 TYR A C 1
ATOM 2608 O O . TYR A 1 329 ? -13.363 -1.327 7.080 1.00 95.06 329 TYR A O 1
ATOM 2616 N N . GLU A 1 330 ? -11.304 -2.123 7.482 1.00 95.06 330 GLU A N 1
ATOM 2617 C CA . GLU A 1 330 ? -11.500 -3.372 6.739 1.00 95.06 330 GLU A CA 1
ATOM 2618 C C . GLU A 1 330 ? -12.576 -4.249 7.400 1.00 95.06 330 GLU A C 1
ATOM 2620 O O . GLU A 1 330 ? -13.383 -4.864 6.696 1.00 95.06 330 GLU A O 1
ATOM 2625 N N . TYR A 1 331 ? -12.646 -4.250 8.738 1.00 95.31 331 TYR A N 1
ATOM 2626 C CA . TYR A 1 331 ? -13.717 -4.917 9.475 1.00 95.31 331 TYR A CA 1
ATOM 2627 C C . TYR A 1 331 ? -15.082 -4.328 9.113 1.00 95.31 331 TYR A C 1
ATOM 2629 O O . TYR A 1 331 ? -15.958 -5.065 8.665 1.00 95.31 331 TYR A O 1
ATOM 2637 N N . GLU A 1 332 ? -15.243 -3.006 9.192 1.00 93.50 332 GLU A N 1
ATOM 2638 C CA . GLU A 1 332 ? -16.485 -2.309 8.832 1.00 93.50 332 GLU A CA 1
ATOM 2639 C C . GLU A 1 332 ? -16.902 -2.576 7.372 1.00 93.50 332 GLU A C 1
ATOM 2641 O O . GLU A 1 332 ? -18.071 -2.864 7.105 1.00 93.50 332 GLU A O 1
ATOM 2646 N N . LEU A 1 333 ? -15.953 -2.566 6.424 1.00 91.50 333 LEU A N 1
ATOM 2647 C CA . LEU A 1 333 ? -16.216 -2.912 5.020 1.00 91.50 333 LEU A CA 1
ATOM 2648 C C . LEU A 1 333 ? -16.761 -4.339 4.861 1.00 91.50 333 LEU A C 1
ATOM 2650 O O . LEU A 1 333 ? -17.655 -4.572 4.043 1.00 91.50 333 LEU A O 1
ATOM 2654 N N . SER A 1 334 ? -16.254 -5.295 5.644 1.00 91.06 334 SER A N 1
ATOM 2655 C CA . SER A 1 334 ? -16.698 -6.692 5.580 1.00 91.06 334 SER A CA 1
ATOM 2656 C C . SER A 1 334 ? -18.140 -6.902 6.060 1.00 91.06 334 SER A C 1
ATOM 2658 O O . SER A 1 334 ? -18.778 -7.880 5.674 1.00 91.06 334 SER A O 1
ATOM 2660 N N . ARG A 1 335 ? -18.683 -5.968 6.856 1.00 82.94 335 ARG A N 1
ATOM 2661 C CA . ARG A 1 335 ? -20.023 -6.063 7.456 1.00 82.94 335 ARG A CA 1
ATOM 2662 C C . ARG A 1 335 ? -21.148 -5.526 6.560 1.00 82.94 335 ARG A C 1
ATOM 2664 O O . ARG A 1 335 ? -22.316 -5.616 6.922 1.00 82.94 335 ARG A O 1
ATOM 2671 N N . GLY A 1 336 ? -20.843 -5.056 5.349 1.00 63.84 336 GLY A N 1
ATOM 2672 C CA . GLY A 1 336 ? -21.864 -4.940 4.298 1.00 63.84 336 GLY A CA 1
ATOM 2673 C C . GLY A 1 336 ? -22.379 -3.536 3.993 1.00 63.84 336 GLY A C 1
ATOM 2674 O O . GLY A 1 336 ? -23.474 -3.394 3.449 1.00 63.84 336 GLY A O 1
ATOM 2675 N N . LYS A 1 337 ? -21.581 -2.490 4.227 1.00 56.69 337 LYS A N 1
ATOM 2676 C CA . LYS A 1 337 ? -21.714 -1.271 3.420 1.00 56.69 337 LYS A CA 1
ATOM 2677 C C . LYS A 1 337 ? -20.738 -1.356 2.257 1.00 56.69 337 LYS A C 1
ATOM 2679 O O . LYS A 1 337 ? -19.527 -1.339 2.450 1.00 56.69 337 LYS A O 1
ATOM 2684 N N . SER A 1 338 ? -21.263 -1.450 1.034 1.00 49.78 338 SER A N 1
ATOM 2685 C CA . SER A 1 338 ? -20.462 -1.214 -0.167 1.00 49.78 338 SER A CA 1
ATOM 2686 C C . SER A 1 338 ? -19.717 0.113 0.007 1.00 49.78 338 SER A C 1
ATOM 2688 O O . SER A 1 338 ? -20.299 1.069 0.522 1.00 49.78 338 SER A O 1
ATOM 2690 N N . ALA A 1 339 ? -18.459 0.179 -0.432 1.00 51.44 339 ALA A N 1
ATOM 2691 C CA . ALA A 1 339 ? -17.556 1.329 -0.299 1.00 51.44 339 ALA A CA 1
ATOM 2692 C C . ALA A 1 339 ? -18.134 2.706 -0.718 1.00 51.44 339 ALA A C 1
ATOM 2694 O O . ALA A 1 339 ? -17.506 3.723 -0.470 1.00 51.44 339 ALA A O 1
ATOM 2695 N N . GLY A 1 340 ? -19.326 2.763 -1.327 1.00 51.16 340 GLY A N 1
ATOM 2696 C CA . GLY A 1 340 ? -20.053 3.999 -1.628 1.00 51.16 340 GLY A CA 1
ATOM 2697 C C . GLY A 1 340 ? -20.821 4.638 -0.460 1.00 51.16 340 GLY A C 1
ATOM 2698 O O . GLY A 1 340 ? -21.359 5.721 -0.652 1.00 51.16 340 GLY A O 1
ATOM 2699 N N . VAL A 1 341 ? -20.912 4.000 0.718 1.00 62.03 341 VAL A N 1
ATOM 2700 C CA . VAL A 1 341 ? -21.601 4.569 1.907 1.00 62.03 341 VAL A CA 1
ATOM 2701 C C . VAL A 1 341 ? -20.643 4.837 3.076 1.00 62.03 341 VAL A C 1
ATOM 2703 O O . VAL A 1 341 ? -20.987 5.587 3.985 1.00 62.03 341 VAL A O 1
ATOM 2706 N N . LEU A 1 342 ? -19.462 4.214 3.083 1.00 82.75 342 LEU A N 1
ATOM 2707 C CA . LEU A 1 342 ? -18.433 4.480 4.084 1.00 82.75 342 LEU A CA 1
ATOM 2708 C C . LEU A 1 342 ? -17.562 5.638 3.600 1.00 82.75 342 LEU A C 1
ATOM 2710 O O . LEU A 1 342 ? -17.119 5.634 2.453 1.00 82.75 342 LEU A O 1
ATOM 2714 N N . ASP A 1 343 ? -17.295 6.600 4.478 1.00 85.31 343 ASP A N 1
ATOM 2715 C CA . ASP A 1 343 ? -16.399 7.702 4.147 1.00 85.31 343 ASP A CA 1
ATOM 2716 C C . ASP A 1 343 ? -15.001 7.186 3.750 1.00 85.31 343 ASP A C 1
ATOM 2718 O O . ASP A 1 343 ? -14.574 6.106 4.194 1.00 85.31 343 ASP A O 1
ATOM 2722 N N . PRO A 1 344 ? -14.255 7.937 2.918 1.00 88.44 344 PRO A N 1
ATOM 2723 C CA . PRO A 1 344 ? -12.890 7.576 2.560 1.00 88.44 344 PRO A CA 1
ATOM 2724 C C . PRO A 1 344 ? -12.034 7.321 3.803 1.00 88.44 344 PRO A C 1
ATOM 2726 O O . PRO A 1 344 ? -12.155 8.013 4.811 1.00 88.44 344 PRO A O 1
ATOM 2729 N N . PHE A 1 345 ? -11.117 6.357 3.730 1.00 90.12 345 PHE A N 1
ATOM 2730 C CA . PHE A 1 345 ? -10.231 6.020 4.852 1.00 90.12 345 PHE A CA 1
ATOM 2731 C C . PHE A 1 345 ? -9.468 7.229 5.417 1.00 90.12 345 PHE A C 1
ATOM 2733 O O . PHE A 1 345 ? -9.239 7.317 6.622 1.00 90.12 345 PHE A O 1
ATOM 2740 N N . THR A 1 346 ? -9.139 8.199 4.561 1.00 89.06 346 THR A N 1
ATOM 2741 C CA . THR A 1 346 ? -8.500 9.463 4.944 1.00 89.06 346 THR A CA 1
ATOM 2742 C C . THR A 1 346 ? -9.310 10.270 5.961 1.00 89.06 346 THR A C 1
ATOM 2744 O O . THR A 1 346 ? -8.713 10.912 6.824 1.00 89.06 346 THR A O 1
ATOM 2747 N N . THR A 1 347 ? -10.644 10.180 5.951 1.00 89.56 347 THR A N 1
ATOM 2748 C CA . THR A 1 347 ? -11.518 10.789 6.969 1.00 89.56 347 THR A CA 1
ATOM 2749 C C . THR A 1 347 ? -11.182 10.273 8.372 1.00 89.56 347 THR A C 1
ATOM 2751 O O . THR A 1 347 ? -11.102 11.046 9.329 1.00 89.56 347 THR A O 1
ATOM 2754 N N . PHE A 1 348 ? -10.898 8.974 8.498 1.00 90.00 348 PHE A N 1
ATOM 2755 C CA . PHE A 1 348 ? -10.597 8.322 9.775 1.00 90.00 348 PHE A CA 1
ATOM 2756 C C . PHE A 1 348 ? -9.145 8.518 10.233 1.00 90.00 348 PHE A C 1
ATOM 2758 O O . PHE A 1 348 ? -8.855 8.417 11.428 1.00 90.00 348 PHE A O 1
ATOM 2765 N N . THR A 1 349 ? -8.219 8.804 9.315 1.00 89.75 349 THR A N 1
ATOM 2766 C CA . THR A 1 349 ? -6.804 9.017 9.655 1.00 89.75 349 THR A CA 1
ATOM 2767 C C . THR A 1 349 ? -6.465 10.483 9.921 1.00 89.75 349 THR A C 1
ATOM 2769 O O . THR A 1 349 ? -5.652 10.752 10.803 1.00 89.75 349 THR A O 1
ATOM 2772 N N . GLN A 1 350 ? -7.119 11.443 9.254 1.00 86.19 350 GLN A N 1
ATOM 2773 C CA . GLN A 1 350 ? -6.889 12.880 9.476 1.00 86.19 350 GLN A CA 1
ATOM 2774 C C . GLN A 1 350 ? -7.454 13.383 10.813 1.00 86.19 350 GLN A C 1
ATOM 2776 O O . GLN A 1 350 ? -6.866 14.255 11.451 1.00 86.19 350 GLN A O 1
ATOM 2781 N N . ALA A 1 351 ? -8.576 12.823 11.273 1.00 80.50 351 ALA A N 1
ATOM 2782 C CA . ALA A 1 351 ? -9.231 13.198 12.527 1.00 80.50 351 ALA A CA 1
ATOM 2783 C C . ALA A 1 351 ? -9.088 12.093 13.590 1.00 80.50 351 ALA A C 1
ATOM 2785 O O . ALA A 1 351 ? -10.079 11.641 14.168 1.00 80.50 351 ALA A O 1
ATOM 2786 N N . PHE A 1 352 ? -7.853 11.642 13.837 1.00 74.81 352 PHE A N 1
ATOM 2787 C CA . PHE A 1 352 ? -7.539 10.407 14.571 1.00 74.81 352 PHE A CA 1
ATOM 2788 C C . PHE A 1 352 ? -8.329 10.218 15.881 1.00 74.81 352 PHE A C 1
ATOM 2790 O O . PHE A 1 352 ? -9.037 9.221 16.029 1.00 74.81 352 PHE A O 1
ATOM 2797 N N . GLN A 1 353 ? -8.279 11.204 16.788 1.00 76.12 353 GLN A N 1
ATOM 2798 C CA . GLN A 1 353 ? -8.952 11.158 18.099 1.00 76.12 353 GLN A CA 1
ATOM 2799 C C . GLN A 1 353 ? -10.484 11.246 18.011 1.00 76.12 353 GLN A C 1
ATOM 2801 O O . GLN A 1 353 ? -11.189 10.756 18.891 1.00 76.12 353 GLN A O 1
ATOM 2806 N N . LYS A 1 354 ? -11.018 11.887 16.965 1.00 86.50 354 LYS A N 1
ATOM 2807 C CA . LYS A 1 354 ? -12.469 12.061 16.789 1.00 86.50 354 LYS A CA 1
ATOM 2808 C C . LYS A 1 354 ? -13.142 10.835 16.193 1.00 86.50 354 LYS A C 1
ATOM 2810 O O . LYS A 1 354 ? -14.355 10.718 16.293 1.00 86.50 354 LYS A O 1
ATOM 2815 N N . THR A 1 355 ? -12.364 9.959 15.569 1.00 91.56 355 THR A N 1
ATOM 2816 C CA . THR A 1 355 ? -12.886 8.888 14.716 1.00 91.56 355 THR A CA 1
ATOM 2817 C C . THR A 1 355 ? -12.582 7.484 15.239 1.00 91.56 355 THR A C 1
ATOM 2819 O O . THR A 1 355 ? -12.770 6.497 14.531 1.00 91.56 355 THR A O 1
ATOM 2822 N N . THR A 1 356 ? -12.053 7.382 16.461 1.00 95.00 356 THR A N 1
ATOM 2823 C CA . THR A 1 356 ? -12.015 6.139 17.243 1.00 95.00 356 THR A CA 1
ATOM 2824 C C . THR A 1 356 ? -12.787 6.389 18.520 1.00 95.00 356 THR A C 1
ATOM 2826 O O . THR A 1 356 ? -12.496 7.348 19.231 1.00 95.00 356 THR A O 1
ATOM 2829 N N . GLU A 1 357 ? -13.766 5.537 18.782 1.00 95.62 357 GLU A N 1
ATOM 2830 C CA . GLU A 1 357 ? -14.511 5.514 20.029 1.00 95.62 357 GLU A CA 1
ATOM 2831 C C . GLU A 1 357 ? -13.967 4.409 20.935 1.00 95.62 357 GLU A C 1
ATOM 2833 O O . GLU A 1 357 ? -13.728 3.277 20.505 1.00 95.62 357 GLU A O 1
ATOM 2838 N N . HIS A 1 358 ? -13.818 4.761 22.209 1.00 97.44 358 HIS A N 1
ATOM 2839 C CA . HIS A 1 358 ? -13.513 3.848 23.302 1.00 97.44 358 HIS A CA 1
ATOM 2840 C C . HIS A 1 358 ? -14.816 3.518 24.016 1.00 97.44 358 HIS A C 1
ATOM 2842 O O . HIS A 1 358 ? -15.331 4.354 24.764 1.00 97.44 358 HIS A O 1
ATOM 2848 N N . VAL A 1 3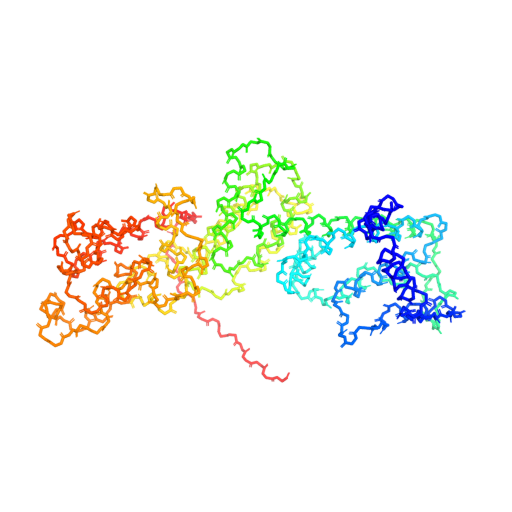59 ? -15.355 2.311 23.825 1.00 97.81 359 VAL A N 1
ATOM 2849 C CA . VAL A 1 359 ? -16.653 1.953 24.424 1.00 97.81 359 VAL A CA 1
ATOM 2850 C C . VAL A 1 359 ? -16.573 2.055 25.952 1.00 97.81 359 VAL A C 1
ATOM 2852 O O . VAL A 1 359 ? -17.278 2.879 26.543 1.00 97.81 359 VAL A O 1
ATOM 2855 N N . LEU A 1 360 ? -15.639 1.324 26.575 1.00 98.00 360 LEU A N 1
ATOM 2856 C CA . LEU A 1 360 ? -15.098 1.645 27.901 1.00 98.00 360 LEU A CA 1
ATOM 2857 C C . LEU A 1 360 ? -14.152 2.852 27.754 1.00 98.00 360 LEU A C 1
ATOM 2859 O O . LEU A 1 360 ? -13.111 2.701 27.115 1.00 98.00 360 LEU A O 1
ATOM 2863 N N . PRO A 1 361 ? -14.461 4.025 28.337 1.00 97.12 361 PRO A N 1
ATOM 2864 C CA . PRO A 1 361 ? -13.628 5.215 28.188 1.00 97.12 361 PRO A CA 1
ATOM 2865 C C . PRO A 1 361 ? -12.290 5.087 28.924 1.00 97.12 361 PRO A C 1
ATOM 2867 O O . PRO A 1 361 ? -12.224 4.497 30.000 1.00 97.12 361 PRO A O 1
ATOM 2870 N N . GLN A 1 362 ? -11.250 5.752 28.406 1.00 95.75 362 GLN A N 1
ATOM 2871 C CA . GLN A 1 362 ? -9.916 5.784 29.030 1.00 95.75 362 GLN A CA 1
ATOM 2872 C C . GLN A 1 362 ? -9.913 6.394 30.438 1.00 95.75 362 GLN A C 1
ATOM 2874 O O . GLN A 1 362 ? -9.143 5.988 31.305 1.00 95.75 362 GLN A O 1
ATOM 2879 N N . THR A 1 363 ? -10.787 7.373 30.678 1.00 95.25 363 THR A N 1
ATOM 2880 C CA . THR A 1 3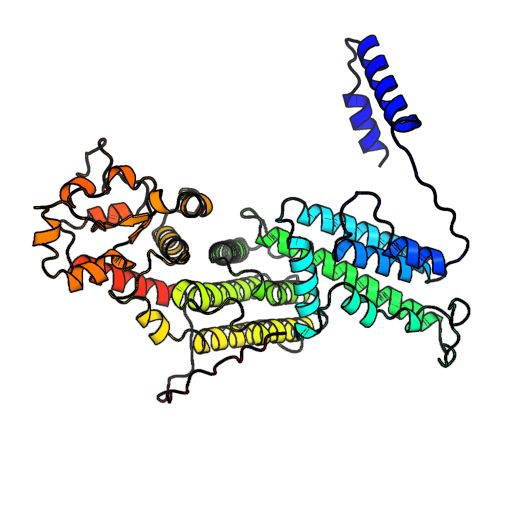63 ? -10.919 8.062 31.969 1.00 95.25 363 THR A CA 1
ATOM 2881 C C . THR A 1 363 ? -12.377 8.057 32.438 1.00 95.25 363 THR A C 1
ATOM 2883 O O . THR A 1 363 ? -13.088 9.062 32.308 1.00 95.25 363 THR A O 1
ATOM 2886 N N . PRO A 1 364 ? -12.872 6.924 32.979 1.00 96.31 364 PRO A N 1
ATOM 2887 C CA . PRO A 1 364 ? -14.210 6.871 33.554 1.00 96.31 364 PRO A CA 1
ATOM 2888 C C . PRO A 1 364 ? -14.364 7.895 34.685 1.00 96.31 364 PRO A C 1
ATOM 2890 O O . PRO A 1 364 ? -13.428 8.146 35.447 1.00 96.31 364 PRO A O 1
ATOM 2893 N N . ALA A 1 365 ? -15.549 8.496 34.810 1.00 95.75 365 ALA A N 1
ATOM 2894 C CA . ALA A 1 365 ? -15.817 9.456 35.877 1.00 95.75 365 ALA A CA 1
ATOM 2895 C C . ALA A 1 365 ? -15.781 8.787 37.266 1.00 95.75 365 ALA A C 1
ATOM 2897 O O . ALA A 1 365 ? -16.101 7.606 37.417 1.00 95.75 365 ALA A O 1
ATOM 2898 N N . ALA A 1 366 ? -15.435 9.552 38.303 1.00 94.44 366 ALA A N 1
ATOM 2899 C CA . ALA A 1 366 ? -15.544 9.073 39.679 1.00 94.44 366 ALA A CA 1
ATOM 2900 C C . ALA A 1 366 ? -16.999 8.669 39.988 1.00 94.44 366 ALA A C 1
ATOM 2902 O O . ALA A 1 366 ? -17.929 9.403 39.660 1.00 94.44 366 ALA A O 1
ATOM 2903 N N . GLY A 1 367 ? -17.193 7.492 40.593 1.00 94.44 367 GLY A N 1
ATOM 2904 C CA . GLY A 1 367 ? -18.523 6.936 40.882 1.00 94.44 367 GLY A CA 1
ATOM 2905 C C . GLY A 1 367 ? -19.255 6.322 39.680 1.00 94.44 367 GLY A C 1
ATOM 2906 O O . GLY A 1 367 ? -20.401 5.910 39.825 1.00 94.44 367 GLY A O 1
ATOM 2907 N N . SER A 1 368 ? -18.612 6.245 38.512 1.00 96.69 368 SER A N 1
ATOM 2908 C CA . SER A 1 368 ? -19.196 5.672 37.296 1.00 96.69 368 SER A CA 1
ATOM 2909 C C . SER A 1 368 ? -19.496 4.172 37.414 1.00 9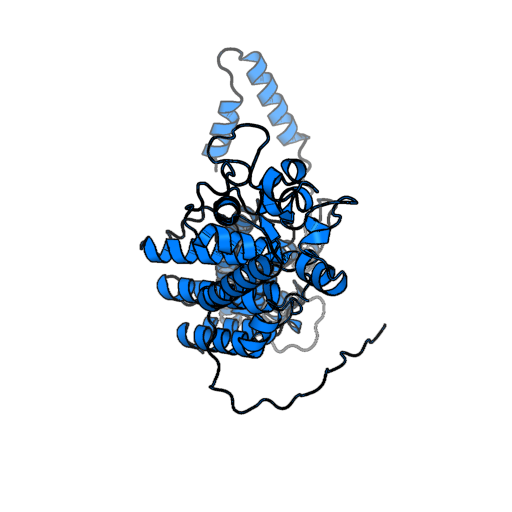6.69 368 SER A C 1
ATOM 2911 O O . SER A 1 368 ? -18.732 3.419 38.029 1.00 96.69 368 SER A O 1
ATOM 2913 N N . GLN A 1 369 ? -20.549 3.712 36.728 1.00 97.06 369 GLN A N 1
ATOM 2914 C CA . GLN A 1 369 ? -20.876 2.285 36.606 1.00 97.06 369 GLN A CA 1
ATOM 2915 C C . GLN A 1 369 ? -19.760 1.501 35.893 1.00 97.06 369 GLN A C 1
ATOM 2917 O O . GLN A 1 369 ? -19.601 0.297 36.128 1.00 97.06 369 GLN A O 1
ATOM 2922 N N . TRP A 1 370 ? -18.929 2.169 35.088 1.00 97.81 370 TRP A N 1
ATOM 2923 C CA . TRP A 1 370 ? -17.708 1.590 34.532 1.00 97.81 370 TRP A CA 1
ATOM 2924 C C . TRP A 1 370 ? -16.757 1.066 35.611 1.00 97.81 370 TRP A C 1
ATOM 2926 O O . TRP A 1 370 ? -16.240 -0.035 35.465 1.00 97.81 370 TRP A O 1
ATOM 2936 N N . LEU A 1 371 ? -16.561 1.794 36.717 1.00 97.56 371 LEU A N 1
ATOM 2937 C CA . LEU A 1 371 ? -15.649 1.383 37.798 1.00 97.56 371 LEU A CA 1
ATOM 2938 C C . LEU A 1 371 ? -16.201 0.211 38.621 1.00 97.56 371 LEU A C 1
ATOM 2940 O O . LEU A 1 371 ? -15.435 -0.515 39.248 1.00 97.56 371 LEU A O 1
ATOM 2944 N N . VAL A 1 372 ? -17.522 0.019 38.610 1.00 97.38 372 VAL A N 1
ATOM 2945 C CA . VAL A 1 372 ? -18.189 -1.137 39.227 1.00 97.38 372 VAL A CA 1
ATOM 2946 C C . VAL A 1 372 ? -18.086 -2.364 38.320 1.00 97.38 372 VAL A C 1
ATOM 2948 O O . VAL A 1 372 ? -17.820 -3.464 38.794 1.00 97.38 372 VAL A O 1
ATOM 2951 N N . THR A 1 373 ? -18.285 -2.169 37.015 1.00 97.56 373 THR A N 1
ATOM 2952 C CA . THR A 1 373 ? -18.286 -3.244 36.009 1.00 97.56 373 THR A CA 1
ATOM 2953 C C . THR A 1 373 ? -16.867 -3.734 35.698 1.00 97.56 373 THR A C 1
ATOM 2955 O O . THR A 1 373 ? -16.643 -4.932 35.571 1.00 97.56 373 THR A O 1
ATOM 2958 N N . PHE A 1 374 ? -15.902 -2.815 35.636 1.00 97.56 374 PHE A N 1
ATOM 2959 C CA . PHE A 1 374 ? -14.471 -3.066 35.451 1.00 97.56 374 PHE A CA 1
ATOM 2960 C C . PHE A 1 374 ? -13.747 -2.772 36.770 1.00 97.56 374 PHE A C 1
ATOM 2962 O O . PHE A 1 374 ? -13.058 -1.754 36.913 1.00 97.56 374 PHE A O 1
ATOM 2969 N N . LYS A 1 375 ? -14.000 -3.633 37.763 1.00 97.12 375 LYS A N 1
ATOM 2970 C CA . LYS A 1 375 ? -13.597 -3.433 39.162 1.00 97.12 375 LYS A CA 1
ATOM 2971 C C . LYS A 1 375 ? -12.086 -3.504 39.366 1.00 97.12 375 LYS A C 1
ATOM 2973 O O . LYS A 1 375 ? -11.554 -2.702 40.129 1.00 97.12 375 LYS A O 1
ATOM 2978 N N . ASP A 1 376 ? -11.417 -4.451 38.711 1.00 97.12 376 ASP A N 1
ATOM 2979 C CA . ASP A 1 376 ? -9.965 -4.606 38.790 1.00 97.12 376 ASP A CA 1
ATOM 2980 C C . ASP A 1 376 ? -9.269 -3.527 37.935 1.00 97.12 376 ASP A C 1
ATOM 2982 O O . ASP A 1 376 ? -9.442 -3.508 36.712 1.00 97.12 376 ASP A O 1
ATOM 2986 N N . PRO A 1 377 ? -8.481 -2.614 38.539 1.00 96.12 377 PRO A N 1
ATOM 2987 C CA . PRO A 1 377 ? -7.753 -1.595 37.793 1.00 96.12 377 PRO A CA 1
ATOM 2988 C C . PRO A 1 377 ? -6.754 -2.164 36.779 1.00 96.12 377 PRO A C 1
ATOM 2990 O O . PRO A 1 377 ? -6.564 -1.542 35.734 1.00 96.12 377 PRO A O 1
ATOM 2993 N N . ALA A 1 378 ? -6.128 -3.311 37.066 1.00 96.44 378 ALA A N 1
ATOM 2994 C CA . ALA A 1 378 ? -5.130 -3.913 36.184 1.00 96.44 378 ALA A CA 1
ATOM 2995 C C . ALA A 1 378 ? -5.790 -4.490 34.924 1.00 96.44 378 ALA A C 1
ATOM 2997 O O . ALA A 1 378 ? -5.396 -4.151 33.807 1.00 96.44 378 ALA A O 1
ATOM 2998 N N . GLU A 1 379 ? -6.850 -5.283 35.095 1.00 97.25 379 GLU A N 1
ATOM 2999 C CA . GLU A 1 379 ? -7.667 -5.792 33.987 1.00 97.25 379 GLU A CA 1
ATOM 3000 C C . GLU A 1 379 ? -8.280 -4.645 33.168 1.00 97.25 379 GLU A C 1
ATOM 3002 O O . GLU A 1 379 ? -8.236 -4.657 31.936 1.00 97.25 379 GLU A O 1
ATOM 3007 N N . ARG A 1 380 ? -8.806 -3.612 33.841 1.00 97.44 380 ARG A N 1
ATOM 3008 C CA . ARG A 1 380 ? -9.369 -2.432 33.174 1.00 97.44 380 ARG A CA 1
ATOM 3009 C C . ARG A 1 380 ? -8.335 -1.736 32.294 1.00 97.44 380 ARG A C 1
ATOM 3011 O O . ARG A 1 380 ? -8.663 -1.382 31.164 1.00 97.44 380 ARG A O 1
ATOM 3018 N N . ALA A 1 381 ? -7.113 -1.540 32.787 1.00 96.50 381 ALA A N 1
ATOM 3019 C CA . ALA A 1 381 ? -6.052 -0.889 32.023 1.00 96.50 381 ALA A CA 1
ATOM 3020 C C . ALA A 1 381 ? -5.696 -1.665 30.745 1.00 96.50 381 ALA A C 1
ATOM 3022 O O . ALA A 1 381 ? -5.523 -1.048 29.699 1.00 96.50 381 ALA A O 1
ATOM 3023 N N . GLN A 1 382 ? -5.661 -3.000 30.809 1.00 96.69 382 GLN A N 1
ATOM 3024 C CA . GLN A 1 382 ? -5.451 -3.848 29.631 1.00 96.69 382 GLN A CA 1
ATOM 3025 C C . GLN A 1 382 ? -6.606 -3.687 28.627 1.00 96.69 382 GLN A C 1
ATOM 3027 O O . GLN A 1 382 ? -6.405 -3.292 27.482 1.00 96.69 382 GLN A O 1
ATOM 3032 N N . LEU A 1 383 ? -7.848 -3.891 29.072 1.00 98.12 383 LEU A N 1
ATOM 3033 C CA . LEU A 1 383 ? -9.013 -3.902 28.180 1.00 98.12 383 LEU A CA 1
ATOM 3034 C C . LEU A 1 383 ? -9.336 -2.542 27.542 1.00 98.12 383 LEU A C 1
ATOM 3036 O O . LEU A 1 383 ? -9.994 -2.506 26.506 1.00 98.12 383 LEU A O 1
ATOM 3040 N N . THR A 1 384 ? -8.895 -1.436 28.142 1.00 97.94 384 THR A N 1
ATOM 3041 C CA . THR A 1 384 ? -9.238 -0.077 27.696 1.00 97.94 384 THR A CA 1
ATOM 3042 C C . THR A 1 384 ? -8.753 0.214 26.276 1.00 97.94 384 THR A C 1
ATOM 3044 O O . THR A 1 384 ? -9.545 0.664 25.452 1.00 97.94 384 THR A O 1
ATOM 3047 N N . ASP A 1 385 ? -7.484 -0.059 25.970 1.00 97.50 385 ASP A N 1
ATOM 3048 C CA . ASP A 1 385 ? -6.884 0.288 24.672 1.00 97.50 385 ASP A CA 1
ATOM 3049 C C . ASP A 1 385 ? -6.716 -0.917 23.726 1.00 97.50 385 ASP A C 1
ATOM 3051 O O . ASP A 1 385 ? -6.107 -0.798 22.656 1.00 97.50 385 ASP A O 1
ATOM 3055 N N . CYS A 1 386 ? -7.246 -2.083 24.104 1.00 98.00 386 CYS A N 1
ATOM 3056 C CA . CYS A 1 386 ? -7.250 -3.263 23.244 1.00 98.00 386 CYS A CA 1
ATOM 3057 C C . CYS A 1 386 ? -8.273 -3.117 22.107 1.00 98.00 386 CYS A C 1
ATOM 3059 O O . CYS A 1 386 ? -9.308 -2.464 22.257 1.00 98.00 386 CYS A O 1
ATOM 3061 N N . LEU A 1 387 ? -8.021 -3.770 20.969 1.00 98.25 387 LEU A N 1
ATOM 3062 C CA . LEU A 1 387 ? -8.844 -3.614 19.763 1.00 98.25 387 LEU A CA 1
ATOM 3063 C C . LEU A 1 387 ? -10.325 -3.970 19.981 1.00 98.25 387 LEU A C 1
ATOM 3065 O O . LEU A 1 387 ? -11.204 -3.355 19.380 1.00 98.25 387 LEU A O 1
ATOM 3069 N N . GLY A 1 388 ? -10.608 -4.914 20.885 1.00 98.12 388 GLY A N 1
ATOM 3070 C CA . GLY A 1 388 ? -11.965 -5.332 21.240 1.00 98.12 388 GLY A CA 1
ATOM 3071 C C . GLY A 1 388 ? -12.813 -4.195 21.811 1.00 98.12 388 GLY A C 1
ATOM 3072 O O . GLY A 1 388 ? -14.024 -4.185 21.599 1.00 98.12 388 GLY A O 1
ATOM 3073 N N . ASN A 1 389 ? -12.189 -3.203 22.455 1.00 98.50 389 ASN A N 1
ATOM 3074 C CA . ASN A 1 389 ? -12.858 -2.028 23.018 1.00 98.50 389 ASN A CA 1
ATOM 3075 C C . ASN A 1 389 ? -12.862 -0.800 22.085 1.00 98.50 389 ASN A C 1
ATOM 3077 O O . ASN A 1 389 ? -13.504 0.206 22.396 1.00 98.50 389 ASN A O 1
ATOM 3081 N N . LEU A 1 390 ? -12.158 -0.873 20.952 1.00 97.81 390 LEU A N 1
ATOM 3082 C CA . LEU A 1 390 ? -12.080 0.202 19.967 1.00 97.81 390 LEU A CA 1
ATOM 3083 C C . LEU A 1 390 ? -13.069 -0.035 18.825 1.00 97.81 390 LEU A C 1
ATOM 3085 O O . LEU A 1 390 ? -13.168 -1.137 18.274 1.00 97.81 390 LEU A O 1
ATOM 3089 N N . VAL A 1 391 ? -13.754 1.027 18.418 1.00 94.88 391 VAL A N 1
ATOM 3090 C CA . VAL A 1 391 ? -14.616 1.034 17.234 1.00 94.88 391 VAL A CA 1
ATOM 3091 C C . VAL A 1 391 ? -14.374 2.304 16.425 1.00 94.88 391 VAL A C 1
ATOM 3093 O O . VAL A 1 391 ? -14.037 3.350 16.983 1.00 94.88 391 VAL A O 1
ATOM 3096 N N . LEU A 1 392 ? -14.509 2.226 15.099 1.00 93.94 392 LEU A N 1
ATOM 3097 C CA . LEU A 1 392 ? -14.570 3.447 14.300 1.00 93.94 392 LEU A CA 1
ATOM 3098 C C . LEU A 1 392 ? -15.829 4.228 14.667 1.00 93.94 392 LEU A C 1
ATOM 3100 O O . LEU A 1 392 ? -16.864 3.653 14.989 1.00 93.94 392 LEU A O 1
ATOM 3104 N N . THR A 1 393 ? -15.736 5.547 14.591 1.00 92.00 393 THR A N 1
ATOM 3105 C CA . THR A 1 393 ? -16.887 6.434 14.742 1.00 92.00 393 THR A CA 1
ATOM 3106 C C . THR A 1 393 ? -16.707 7.664 13.863 1.00 92.00 393 THR A C 1
ATOM 3108 O O . THR A 1 393 ? -15.592 7.977 13.442 1.00 92.00 393 THR A O 1
ATOM 3111 N N . MET A 1 394 ? -17.799 8.371 13.590 1.00 87.88 394 MET A N 1
ATOM 3112 C CA . MET A 1 394 ? -17.764 9.672 12.917 1.00 87.88 394 MET A CA 1
ATOM 3113 C C . MET A 1 394 ? -17.588 10.831 13.904 1.00 87.88 394 MET A C 1
ATOM 3115 O O . MET A 1 394 ? -17.070 11.882 13.529 1.00 87.88 394 MET A O 1
ATOM 3119 N N . ASP A 1 395 ? -18.003 10.648 15.161 1.00 85.25 395 ASP A N 1
ATOM 3120 C CA . ASP A 1 395 ? -17.890 11.671 16.197 1.00 85.25 395 ASP A CA 1
ATOM 3121 C C . ASP A 1 395 ? -17.818 11.068 17.607 1.00 85.25 395 ASP A C 1
ATOM 3123 O O . ASP A 1 395 ? -18.822 10.854 18.286 1.00 85.25 395 ASP A O 1
ATOM 3127 N N . ASN A 1 396 ? -16.593 10.887 18.091 1.00 87.56 396 ASN A N 1
ATOM 3128 C CA . ASN A 1 396 ? -16.314 10.461 19.461 1.00 87.56 396 ASN A CA 1
ATOM 3129 C C . ASN A 1 396 ? -16.796 11.488 20.515 1.00 87.56 396 ASN A C 1
ATOM 3131 O O . ASN A 1 396 ? -17.173 11.125 21.631 1.00 87.56 396 ASN A O 1
ATOM 3135 N N . SER A 1 397 ? -16.842 12.787 20.187 1.00 88.00 397 SER A N 1
ATOM 3136 C CA . SER A 1 397 ? -17.172 13.826 21.180 1.00 88.00 397 SER A CA 1
ATOM 3137 C C . SER A 1 397 ? -18.602 13.707 21.721 1.00 88.00 397 SER A C 1
ATOM 3139 O O . SER A 1 397 ? -18.869 14.072 22.870 1.00 88.00 397 SER A O 1
ATOM 3141 N N . SER A 1 398 ? -19.495 13.103 20.935 1.00 87.38 398 SER A N 1
ATOM 3142 C CA . SER A 1 398 ? -20.859 12.767 21.335 1.00 87.38 398 SER A CA 1
ATOM 3143 C C . SER A 1 398 ? -20.930 11.694 22.431 1.00 87.38 398 SER A C 1
ATOM 3145 O O . SER A 1 398 ? -21.895 11.684 23.203 1.00 87.38 398 SER A O 1
ATOM 3147 N N . TYR A 1 399 ? -19.918 10.833 22.570 1.00 92.25 399 TYR A N 1
ATOM 3148 C CA . TYR A 1 399 ? -19.886 9.751 23.559 1.00 92.25 399 TYR A CA 1
ATOM 3149 C C . TYR A 1 399 ? -18.974 10.076 24.743 1.00 92.25 399 TYR A C 1
ATOM 3151 O O . TYR A 1 399 ? -19.434 10.107 25.889 1.00 92.25 399 TYR A O 1
ATOM 3159 N N . GLY A 1 400 ? -17.692 10.342 24.482 1.00 90.44 400 GLY A N 1
ATOM 3160 C CA . GLY A 1 400 ? -16.683 10.645 25.493 1.00 90.44 400 GLY A CA 1
ATOM 3161 C C . GLY A 1 400 ? -16.701 9.674 26.682 1.00 90.44 400 GLY A C 1
ATOM 3162 O O . GLY A 1 400 ? -16.720 8.454 26.533 1.00 90.44 400 GLY A O 1
ATOM 3163 N N . ARG A 1 401 ? -16.734 10.221 27.903 1.00 94.94 401 ARG A N 1
ATOM 3164 C CA . ARG A 1 401 ? -16.719 9.442 29.159 1.00 94.94 401 ARG A CA 1
ATOM 3165 C C . ARG A 1 401 ? -18.101 9.043 29.696 1.00 94.94 401 ARG A C 1
ATOM 3167 O O . ARG A 1 401 ? -18.221 8.737 30.882 1.00 94.94 401 ARG A O 1
ATOM 3174 N N . LYS A 1 402 ? -19.154 9.119 28.874 1.00 96.00 402 LYS A N 1
ATOM 3175 C CA . LYS A 1 402 ? -20.521 8.756 29.284 1.00 96.00 402 LYS A CA 1
ATOM 3176 C C . LYS A 1 402 ? -20.615 7.277 29.683 1.00 96.00 402 LYS A C 1
ATOM 3178 O O . LYS A 1 402 ? -19.808 6.449 29.264 1.00 96.00 402 LYS A O 1
ATOM 3183 N N . GLU A 1 403 ? -21.628 6.948 30.480 1.00 97.25 403 GLU A N 1
ATOM 3184 C CA . GLU A 1 403 ? -21.982 5.558 30.794 1.00 97.25 403 GLU A CA 1
ATOM 3185 C C . GLU A 1 403 ? -22.404 4.790 29.540 1.00 97.25 403 GLU A C 1
ATOM 3187 O O . GLU A 1 403 ? -22.957 5.384 28.610 1.00 97.25 403 GLU A O 1
ATOM 3192 N N . PHE A 1 404 ? -22.211 3.466 29.538 1.00 97.69 404 PHE A N 1
ATOM 3193 C CA . PHE A 1 404 ? -22.595 2.623 28.402 1.00 97.69 404 PHE A CA 1
ATOM 3194 C C . PHE A 1 404 ? -24.057 2.814 27.997 1.00 97.69 404 PHE A C 1
ATOM 3196 O O . PHE A 1 404 ? -24.344 2.961 26.817 1.00 97.69 404 PHE A O 1
ATOM 3203 N N . SER A 1 405 ? -24.980 2.876 28.962 1.00 96.44 405 SER A N 1
ATOM 3204 C CA . SER A 1 405 ? -26.410 3.080 28.699 1.00 96.44 405 SER A CA 1
ATOM 3205 C C . SER A 1 405 ? -26.688 4.375 27.931 1.00 96.44 405 SER A C 1
ATOM 3207 O O . SER A 1 405 ? -27.509 4.384 27.016 1.00 96.44 405 SER A O 1
ATOM 3209 N N . SER A 1 406 ? -25.963 5.449 28.250 1.00 95.56 406 SER A N 1
ATOM 3210 C CA . SER A 1 406 ? -26.068 6.741 27.569 1.00 95.56 406 SER A CA 1
ATOM 3211 C C . SER A 1 406 ? -25.449 6.721 26.171 1.00 95.56 406 SER A C 1
ATOM 3213 O O . SER A 1 406 ? -25.984 7.363 25.272 1.00 95.56 406 SER A O 1
ATOM 3215 N N . LYS A 1 407 ? -24.331 6.003 25.982 1.00 96.38 407 LYS A N 1
ATOM 3216 C CA . LYS A 1 407 ? -23.690 5.830 24.666 1.00 96.38 407 LYS A CA 1
ATOM 3217 C C . LYS A 1 407 ? -24.533 4.947 23.741 1.00 96.38 407 LYS A C 1
ATOM 3219 O O . LYS A 1 407 ? -24.754 5.293 22.586 1.00 96.38 407 LYS A O 1
ATOM 3224 N N . ARG A 1 408 ? -25.060 3.844 24.281 1.00 96.69 408 ARG A N 1
ATOM 3225 C CA . ARG A 1 408 ? -25.956 2.896 23.610 1.00 96.69 408 ARG A CA 1
ATOM 3226 C C . ARG A 1 408 ? -27.254 3.564 23.166 1.00 96.69 408 ARG A C 1
ATOM 3228 O O . ARG A 1 408 ? -27.650 3.407 22.015 1.00 96.69 408 ARG A O 1
ATOM 3235 N N . GLY A 1 409 ? -27.887 4.322 24.063 1.00 95.31 409 GLY A N 1
ATOM 3236 C CA . GLY A 1 409 ? -29.168 4.981 23.815 1.00 95.31 409 GLY A CA 1
ATOM 3237 C C . GLY A 1 409 ? -30.312 3.994 23.573 1.00 95.31 409 GLY A C 1
ATOM 3238 O O . GLY A 1 409 ? -30.326 2.883 24.115 1.00 95.31 409 GLY A O 1
ATOM 3239 N N . THR A 1 410 ? -31.286 4.404 22.759 1.00 94.31 410 THR A N 1
ATOM 3240 C CA . THR A 1 410 ? -32.452 3.585 22.388 1.00 94.31 410 THR A CA 1
ATOM 3241 C C . THR A 1 410 ? -32.694 3.618 20.875 1.00 94.31 410 THR A C 1
ATOM 3243 O O . THR A 1 410 ? -32.279 4.577 20.225 1.00 94.31 410 THR A O 1
ATOM 3246 N N . PRO A 1 411 ? -33.415 2.639 20.297 1.00 92.69 411 PRO A N 1
ATOM 3247 C CA . PRO A 1 411 ? -33.683 2.604 18.855 1.00 92.69 411 PRO A CA 1
ATOM 3248 C C . PRO A 1 411 ? -34.427 3.826 18.295 1.00 92.69 411 PRO A C 1
ATOM 3250 O O . PRO A 1 411 ? -34.311 4.123 17.113 1.00 92.69 411 PRO A O 1
ATOM 3253 N N . VAL A 1 412 ? -35.201 4.529 19.130 1.00 93.50 412 VAL A N 1
ATOM 3254 C CA . VAL A 1 412 ? -35.984 5.716 18.733 1.00 93.50 412 VAL A CA 1
ATOM 3255 C C . VAL A 1 412 ? -35.266 7.037 19.037 1.00 93.50 412 VAL A C 1
ATOM 3257 O O . VAL A 1 412 ? -35.805 8.112 18.776 1.00 93.50 412 VAL A O 1
ATOM 3260 N N . GLN A 1 413 ? -34.065 6.984 19.621 1.00 91.44 413 GLN A N 1
ATOM 3261 C CA . GLN A 1 413 ? -33.318 8.171 20.019 1.00 91.44 413 GLN A CA 1
ATOM 3262 C C . GLN A 1 413 ? -32.662 8.834 18.807 1.00 91.44 413 GLN A C 1
ATOM 3264 O O . GLN A 1 413 ? -31.782 8.264 18.170 1.00 91.44 413 GLN A O 1
ATOM 3269 N N . VAL A 1 414 ? -33.060 10.079 18.542 1.00 85.31 414 VAL A N 1
ATOM 3270 C CA . VAL A 1 414 ? -32.471 10.918 17.485 1.00 85.31 414 VAL A CA 1
ATOM 3271 C C . VAL A 1 414 ? -31.411 11.870 18.049 1.00 85.31 414 VAL A C 1
ATOM 3273 O O . VAL A 1 414 ? -30.390 12.109 17.413 1.00 85.31 414 VAL A O 1
ATOM 3276 N N . SER A 1 415 ? -31.634 12.411 19.252 1.00 88.75 415 SER A N 1
ATOM 3277 C CA . SER A 1 415 ? -30.708 13.323 19.932 1.00 88.75 415 SER A CA 1
ATOM 3278 C C . SER A 1 415 ? -30.736 13.097 21.453 1.00 88.75 415 SER A C 1
ATOM 3280 O O . SER A 1 415 ? -31.827 12.911 21.999 1.00 88.75 415 SER A O 1
ATOM 3282 N N . PRO A 1 416 ? -29.583 13.114 22.153 1.00 89.69 416 PRO A N 1
ATOM 3283 C CA . PRO A 1 416 ? -28.225 13.192 21.596 1.00 89.69 416 PRO A CA 1
ATOM 3284 C C . PRO A 1 416 ? -27.866 11.934 20.774 1.00 89.69 416 PRO A C 1
ATOM 3286 O O . PRO A 1 416 ? -28.550 10.919 20.920 1.00 89.69 416 PRO A O 1
ATOM 3289 N N . PRO A 1 417 ? -26.824 11.962 19.921 1.00 91.25 417 PRO A N 1
ATOM 3290 C CA . PRO A 1 417 ? -26.390 10.783 19.168 1.00 91.25 417 PRO A CA 1
ATOM 3291 C C . PRO A 1 417 ? -26.092 9.576 20.071 1.00 91.25 417 PRO A C 1
ATOM 3293 O O . PRO A 1 417 ? -25.632 9.738 21.206 1.00 91.25 417 PRO A O 1
ATOM 3296 N N . CYS A 1 418 ? -26.370 8.371 19.570 1.00 94.62 418 CYS A N 1
ATOM 3297 C CA . CYS A 1 418 ? -26.154 7.103 20.269 1.00 94.62 418 CYS A CA 1
ATOM 3298 C C . CYS A 1 418 ? -25.837 5.969 19.287 1.00 94.62 418 CYS A C 1
ATOM 3300 O O . CYS A 1 418 ? -26.114 6.086 18.092 1.00 94.62 418 CYS A O 1
ATOM 3302 N N . TYR A 1 419 ? -25.316 4.854 19.799 1.00 94.75 419 TYR A N 1
ATOM 3303 C CA . TYR A 1 419 ? -24.898 3.714 18.984 1.00 94.75 419 TYR A CA 1
ATOM 3304 C C . TYR A 1 419 ? -26.027 3.099 18.145 1.00 94.75 419 TYR A C 1
ATOM 3306 O O . TYR A 1 419 ? -25.780 2.710 17.009 1.00 94.75 419 TYR A O 1
ATOM 3314 N N . TYR A 1 420 ? -27.274 3.048 18.636 1.00 92.25 420 TYR A N 1
ATOM 3315 C CA . TYR A 1 420 ? -28.399 2.517 17.843 1.00 92.25 420 TYR A CA 1
ATOM 3316 C C . TYR A 1 420 ? -28.664 3.306 16.554 1.00 92.25 420 TYR A C 1
ATOM 3318 O O . TYR A 1 420 ? -29.014 2.717 15.531 1.00 92.25 420 TYR A O 1
ATOM 3326 N N . GLY A 1 421 ? -28.500 4.629 16.608 1.00 88.38 421 GLY A N 1
ATOM 3327 C CA . GLY A 1 421 ? -28.676 5.533 15.471 1.00 88.38 421 GLY A CA 1
ATOM 3328 C C . GLY A 1 421 ? -27.381 5.826 14.712 1.00 88.38 421 GLY A C 1
ATOM 3329 O O . GLY A 1 421 ? -27.375 6.710 13.855 1.00 88.38 421 GLY A O 1
ATOM 3330 N N . ALA A 1 422 ? -26.282 5.142 15.041 1.00 90.12 422 ALA A N 1
ATOM 3331 C CA . ALA A 1 422 ? -24.975 5.442 14.481 1.00 90.12 422 ALA A CA 1
ATOM 3332 C C . ALA A 1 422 ? -24.885 5.109 12.987 1.00 90.12 422 ALA A C 1
ATOM 3334 O O . ALA A 1 422 ? -25.517 4.177 12.476 1.00 90.12 422 ALA A O 1
ATOM 3335 N N . ALA A 1 423 ? -24.057 5.879 12.278 1.00 88.06 423 ALA A N 1
ATOM 3336 C CA . ALA A 1 423 ? -23.846 5.691 10.851 1.00 88.06 423 ALA A CA 1
ATOM 3337 C C . ALA A 1 423 ? -23.136 4.362 10.557 1.00 88.06 423 ALA A C 1
ATOM 3339 O O . ALA A 1 423 ? -23.477 3.700 9.572 1.00 88.06 423 ALA A O 1
ATOM 3340 N N . LEU A 1 424 ? -22.176 3.961 11.392 1.00 89.88 424 LEU A N 1
ATOM 3341 C CA . LEU A 1 424 ? -21.392 2.744 11.198 1.00 89.88 424 LEU A CA 1
ATOM 3342 C C . LEU A 1 424 ? -22.123 1.523 11.764 1.00 89.88 424 LEU A C 1
ATOM 3344 O O . LEU A 1 424 ? -22.906 1.602 12.713 1.00 89.88 424 LEU A O 1
ATOM 3348 N N . LEU A 1 425 ? -21.938 0.374 11.124 1.00 91.25 425 LEU A N 1
ATOM 3349 C CA . LEU A 1 425 ? -22.557 -0.880 11.529 1.00 91.25 425 LEU A CA 1
ATOM 3350 C C . LEU A 1 425 ? -21.913 -1.435 12.799 1.00 91.25 425 LEU A C 1
ATOM 3352 O O . LEU A 1 425 ? -22.648 -1.872 13.678 1.00 91.25 425 LEU A O 1
ATOM 3356 N N . SER A 1 426 ? -20.591 -1.323 12.948 1.00 91.94 426 SER A N 1
ATOM 3357 C CA . SER A 1 426 ? -19.897 -1.782 14.158 1.00 91.94 426 SER A CA 1
ATOM 3358 C C . SER A 1 426 ? -20.412 -1.095 15.434 1.00 91.94 426 SER A C 1
ATOM 3360 O O . SER A 1 426 ? -20.577 -1.745 16.464 1.00 91.94 426 SER A O 1
ATOM 3362 N N . GLU A 1 427 ? -20.724 0.207 15.379 1.00 93.38 427 GLU A N 1
ATOM 3363 C CA . GLU A 1 427 ? -21.354 0.926 16.501 1.00 93.38 427 GLU A CA 1
ATOM 3364 C C . GLU A 1 427 ? -22.747 0.342 16.811 1.00 93.38 427 GLU A C 1
ATOM 3366 O O . GLU A 1 427 ? -23.062 0.042 17.963 1.00 93.38 427 GLU A O 1
ATOM 3371 N N . ARG A 1 428 ? -23.569 0.096 15.783 1.00 92.25 428 ARG A N 1
ATOM 3372 C CA . ARG A 1 428 ? -24.915 -0.487 15.940 1.00 92.25 428 ARG A CA 1
ATOM 3373 C C . ARG A 1 428 ? -24.891 -1.920 16.478 1.00 92.25 428 ARG A C 1
ATOM 3375 O O . ARG A 1 428 ? -25.785 -2.301 17.226 1.00 92.25 428 ARG A O 1
ATOM 3382 N N . GLU A 1 429 ? -23.873 -2.704 16.144 1.00 93.12 429 GLU A N 1
ATOM 3383 C CA . GLU A 1 429 ? -23.677 -4.049 16.695 1.00 93.12 429 GLU A CA 1
ATOM 3384 C C . GLU A 1 429 ? -23.386 -4.013 18.192 1.00 93.12 429 GLU A C 1
ATOM 3386 O O . GLU A 1 429 ? -23.993 -4.765 18.955 1.00 93.12 429 GLU A O 1
ATOM 3391 N N . ILE A 1 430 ? -22.536 -3.080 18.631 1.00 95.19 430 ILE A N 1
ATOM 3392 C CA . ILE A 1 430 ? -22.281 -2.842 20.057 1.00 95.19 430 ILE A CA 1
ATOM 3393 C C . ILE A 1 430 ? -23.583 -2.459 20.774 1.00 95.19 430 ILE A C 1
ATOM 3395 O O . ILE A 1 430 ? -23.820 -2.910 21.896 1.00 95.19 430 ILE A O 1
ATOM 3399 N N . ALA A 1 431 ? -24.467 -1.692 20.124 1.00 94.88 431 ALA A N 1
ATOM 3400 C CA . ALA A 1 431 ? -25.759 -1.309 20.693 1.00 94.88 431 ALA A CA 1
ATOM 3401 C C . ALA A 1 431 ? -26.681 -2.505 20.998 1.00 94.88 431 ALA A C 1
ATOM 3403 O O . ALA A 1 431 ? -27.515 -2.412 21.898 1.00 94.88 431 ALA A O 1
ATOM 3404 N N . ASN A 1 432 ? -26.520 -3.638 20.306 1.00 93.38 432 ASN A N 1
ATOM 3405 C CA . ASN A 1 432 ? -27.307 -4.847 20.571 1.00 93.38 432 ASN A CA 1
ATOM 3406 C C . ASN A 1 432 ? -26.948 -5.512 21.909 1.00 93.38 432 ASN A C 1
ATOM 3408 O O . ASN A 1 432 ? -27.740 -6.295 22.427 1.00 93.38 432 ASN A O 1
ATOM 3412 N N . SER A 1 433 ? -25.790 -5.189 22.491 1.00 93.81 433 SER A N 1
ATOM 3413 C CA . SER A 1 433 ? -25.442 -5.617 23.846 1.00 93.81 433 SER A CA 1
ATOM 3414 C C . SER A 1 433 ? -26.166 -4.759 24.884 1.00 93.81 433 SER A C 1
ATOM 3416 O O . SER A 1 433 ? -26.106 -3.532 24.836 1.00 93.81 433 SER A O 1
ATOM 3418 N N . ASP A 1 434 ? -26.806 -5.380 25.876 1.00 92.88 434 ASP A N 1
ATOM 3419 C CA . ASP A 1 434 ? -27.448 -4.647 26.982 1.00 92.88 434 ASP A CA 1
ATOM 3420 C C . ASP A 1 434 ? -26.436 -4.035 27.958 1.00 92.88 434 ASP A C 1
ATOM 3422 O O . ASP A 1 434 ? -26.695 -3.007 28.588 1.00 92.88 434 ASP A O 1
ATOM 3426 N N . LYS A 1 435 ? -25.270 -4.672 28.094 1.00 94.88 435 LYS A N 1
ATOM 3427 C CA . LYS A 1 435 ? -24.173 -4.239 28.961 1.00 94.88 435 LYS A CA 1
ATOM 3428 C C . LYS A 1 435 ? -22.850 -4.395 28.231 1.00 94.88 435 LYS A C 1
ATOM 3430 O O . LYS A 1 435 ? -22.658 -5.367 27.508 1.00 94.88 435 LYS A O 1
ATOM 3435 N N . TRP A 1 436 ? -21.923 -3.484 28.504 1.00 97.81 436 TRP A N 1
ATOM 3436 C CA . TRP A 1 436 ? -20.535 -3.608 28.080 1.00 97.81 436 TRP A CA 1
ATOM 3437 C C . TRP A 1 436 ? -19.675 -4.003 29.272 1.00 97.81 436 TRP A C 1
ATOM 3439 O O . TRP A 1 436 ? -19.577 -3.264 30.251 1.00 97.81 436 TRP A O 1
ATOM 3449 N N . THR A 1 437 ? -19.112 -5.204 29.218 1.00 98.06 437 THR A N 1
ATOM 3450 C CA . THR A 1 437 ? -18.412 -5.846 30.339 1.00 98.06 437 THR A CA 1
ATOM 3451 C C . THR A 1 437 ? -17.017 -6.302 29.916 1.00 98.06 437 THR A C 1
ATOM 3453 O O . THR A 1 437 ? -16.740 -6.345 28.714 1.00 98.06 437 THR A O 1
ATOM 3456 N N . PRO A 1 438 ? -16.141 -6.706 30.858 1.00 98.44 438 PRO A N 1
ATOM 3457 C CA . PRO A 1 438 ? -14.879 -7.346 30.502 1.00 98.44 438 PRO A CA 1
ATOM 3458 C C . PRO A 1 438 ? -15.043 -8.527 29.538 1.00 98.44 438 PRO A C 1
ATOM 3460 O O . PRO A 1 438 ? -14.236 -8.690 28.626 1.00 98.44 438 PRO A O 1
ATOM 3463 N N . GLN A 1 439 ? -16.105 -9.324 29.700 1.00 98.00 439 GLN A N 1
ATOM 3464 C CA . GLN A 1 439 ? -16.399 -10.434 28.793 1.00 98.00 439 GLN A CA 1
ATOM 3465 C C . GLN A 1 439 ? -16.794 -9.935 27.398 1.00 98.00 439 GLN A C 1
ATOM 3467 O O . GLN A 1 439 ? -16.239 -10.414 26.420 1.00 98.00 439 GLN A O 1
ATOM 3472 N N . SER A 1 440 ? -17.640 -8.902 27.300 1.00 98.25 440 SER A N 1
ATOM 3473 C CA . SER A 1 440 ? -18.034 -8.300 26.013 1.00 98.25 440 SER A CA 1
ATOM 3474 C C . SER A 1 440 ? -16.826 -7.831 25.191 1.00 98.25 440 SER A C 1
ATOM 3476 O O . SER A 1 440 ? -16.780 -8.037 23.981 1.00 98.25 440 SER A O 1
ATOM 3478 N N . VAL A 1 441 ? -15.827 -7.232 25.854 1.00 98.50 441 VAL A N 1
ATOM 3479 C CA . VAL A 1 441 ? -14.582 -6.797 25.199 1.00 98.50 441 VAL A CA 1
ATOM 3480 C C . VAL A 1 441 ? -13.791 -7.995 24.669 1.00 98.50 441 VAL A C 1
ATOM 3482 O O . VAL A 1 441 ? -13.296 -7.943 23.545 1.00 98.50 441 VAL A O 1
ATOM 3485 N N . ARG A 1 442 ? -13.679 -9.074 25.455 1.00 98.38 442 ARG A N 1
ATOM 3486 C CA . ARG A 1 442 ? -12.967 -10.300 25.059 1.00 98.38 442 ARG A CA 1
ATOM 3487 C C . ARG A 1 442 ? -13.667 -11.040 23.926 1.00 98.38 442 ARG A C 1
ATOM 3489 O O . ARG A 1 442 ? -12.994 -11.458 22.992 1.00 98.38 442 ARG A O 1
ATOM 3496 N N . ASP A 1 443 ? -14.990 -11.152 23.982 1.00 98.19 443 ASP A N 1
ATOM 3497 C CA . ASP A 1 443 ? -15.787 -11.809 22.944 1.00 98.19 443 ASP A CA 1
ATOM 3498 C C . ASP A 1 443 ? -15.623 -11.083 21.606 1.00 98.19 443 ASP A C 1
ATOM 3500 O O . ASP A 1 443 ? -15.313 -11.706 20.592 1.00 98.19 443 ASP A O 1
ATOM 3504 N N . ARG A 1 444 ? -15.720 -9.746 21.614 1.00 97.94 444 ARG A N 1
ATOM 3505 C CA . ARG A 1 444 ? -15.487 -8.940 20.411 1.00 97.94 444 ARG A CA 1
ATOM 3506 C C . ARG A 1 444 ? -14.035 -9.013 19.930 1.00 97.94 444 ARG A C 1
ATOM 3508 O O . ARG A 1 444 ? -13.786 -8.997 18.728 1.00 97.94 444 ARG A O 1
ATOM 3515 N N . LEU A 1 445 ? -13.063 -9.081 20.840 1.00 98.25 445 LEU A N 1
ATOM 3516 C CA . LEU A 1 445 ? -11.656 -9.247 20.471 1.00 98.25 445 LEU A CA 1
ATOM 3517 C C . LEU A 1 445 ? -11.414 -10.593 19.766 1.00 98.25 445 LEU A C 1
ATOM 3519 O O . LEU A 1 445 ? -10.738 -10.614 18.742 1.00 98.25 445 LEU A O 1
ATOM 3523 N N . ALA A 1 446 ? -12.020 -11.677 20.259 1.00 98.44 446 ALA A N 1
ATOM 3524 C CA . ALA A 1 446 ? -11.966 -12.998 19.633 1.00 98.44 446 ALA A CA 1
ATOM 3525 C C . ALA A 1 446 ? -12.698 -13.039 18.277 1.00 98.44 446 ALA A C 1
ATOM 3527 O O . ALA A 1 446 ? -12.228 -13.684 17.340 1.00 98.44 446 ALA A O 1
ATOM 3528 N N . GLU A 1 447 ? -13.816 -12.318 18.136 1.00 98.12 447 GLU A N 1
ATOM 3529 C CA . GLU A 1 447 ? -14.504 -12.143 16.849 1.00 98.12 447 GLU A CA 1
ATOM 3530 C C . GLU A 1 447 ? -13.600 -11.445 15.822 1.00 98.12 447 GLU A C 1
ATOM 3532 O O . GLU A 1 447 ? -13.446 -11.931 14.699 1.00 98.12 447 GLU A O 1
ATOM 3537 N N . LEU A 1 448 ? -12.949 -10.345 16.217 1.00 98.38 448 LEU A N 1
ATOM 3538 C CA . LEU A 1 448 ? -11.996 -9.623 15.372 1.00 98.38 448 LEU A CA 1
ATOM 3539 C C . LEU A 1 448 ? -10.782 -10.482 15.001 1.00 98.38 448 LEU A C 1
ATOM 3541 O O . LEU A 1 448 ? -10.335 -10.425 13.858 1.00 98.38 448 LEU A O 1
ATOM 3545 N N . GLU A 1 449 ? -10.266 -11.285 15.935 1.00 98.56 449 GLU A N 1
ATOM 3546 C CA . GLU A 1 449 ? -9.177 -12.237 15.684 1.00 98.56 449 GLU A CA 1
ATOM 3547 C C . GLU A 1 449 ? -9.577 -13.274 14.625 1.00 98.56 449 GLU A C 1
ATOM 3549 O O . GLU A 1 449 ? -8.886 -13.438 13.616 1.00 98.56 449 GLU A O 1
ATOM 3554 N N . GLY A 1 450 ? -10.714 -13.952 14.823 1.00 98.31 450 GLY A N 1
ATOM 3555 C CA . GLY A 1 450 ? -11.206 -14.976 13.900 1.00 98.31 450 GLY A CA 1
ATOM 3556 C C . GLY A 1 450 ? -11.511 -14.409 12.512 1.00 98.31 450 GLY A C 1
ATOM 3557 O O . GLY A 1 450 ? -11.173 -15.019 11.491 1.00 98.31 450 GLY A O 1
ATOM 3558 N N . TRP A 1 451 ? -12.083 -13.204 12.465 1.00 97.94 451 TRP A N 1
ATOM 3559 C CA . TRP A 1 451 ? -12.279 -12.474 11.219 1.00 97.94 451 TRP A CA 1
ATOM 3560 C C . TRP A 1 451 ? -10.948 -12.138 10.537 1.00 97.94 451 TRP A C 1
ATOM 3562 O O . TRP A 1 451 ? -10.804 -12.408 9.346 1.00 97.94 451 TRP A O 1
ATOM 3572 N N . ALA A 1 452 ? -9.964 -11.604 11.266 1.00 98.19 452 ALA A N 1
ATOM 3573 C CA . ALA A 1 452 ? -8.675 -11.204 10.705 1.00 98.19 452 ALA A CA 1
ATOM 3574 C C . ALA A 1 452 ? -7.917 -12.400 10.108 1.00 98.19 452 ALA A C 1
ATOM 3576 O O . ALA A 1 452 ? -7.398 -12.303 8.996 1.00 98.19 452 ALA A O 1
ATOM 3577 N N . LEU A 1 453 ? -7.910 -13.546 10.799 1.00 97.44 453 LEU A N 1
ATOM 3578 C CA . LEU A 1 453 ? -7.306 -14.788 10.300 1.00 97.44 453 LEU A CA 1
ATOM 3579 C C . LEU A 1 453 ? -8.008 -15.325 9.044 1.00 97.44 453 LEU A C 1
ATOM 3581 O O . LEU A 1 453 ? -7.361 -15.909 8.179 1.00 97.44 453 LEU A O 1
ATOM 3585 N N . THR A 1 454 ? -9.318 -15.097 8.921 1.00 97.12 454 THR A N 1
ATOM 3586 C CA . THR A 1 454 ? -10.093 -15.484 7.732 1.00 97.12 454 THR A CA 1
ATOM 3587 C C . THR A 1 454 ? -9.875 -14.513 6.568 1.00 97.12 454 THR A C 1
ATOM 3589 O O . THR A 1 454 ? -9.763 -14.935 5.419 1.00 97.12 454 THR A O 1
ATOM 3592 N N . ARG A 1 455 ? -9.812 -13.205 6.846 1.00 96.00 455 ARG A N 1
ATOM 3593 C CA . ARG A 1 455 ? -9.646 -12.141 5.844 1.00 96.00 455 ARG A CA 1
ATOM 3594 C C . ARG A 1 455 ? -8.230 -12.084 5.273 1.00 96.00 455 ARG A C 1
ATOM 3596 O O . ARG A 1 455 ? -8.068 -11.724 4.104 1.00 96.00 455 ARG A O 1
ATOM 3603 N N . TRP A 1 456 ? -7.235 -12.419 6.090 1.00 97.31 456 TRP A N 1
ATOM 3604 C CA . TRP A 1 456 ? -5.823 -12.448 5.722 1.00 97.31 456 TRP A CA 1
ATOM 3605 C C . TRP A 1 456 ? -5.227 -13.832 6.006 1.00 97.31 456 TRP A C 1
ATOM 3607 O O . TRP A 1 456 ? -4.462 -14.006 6.964 1.00 97.31 456 TRP A O 1
ATOM 3617 N N . PRO A 1 457 ? -5.582 -14.842 5.193 1.00 94.94 457 PRO A N 1
ATOM 3618 C CA . PRO A 1 457 ? -5.091 -16.195 5.387 1.00 94.94 457 PRO A CA 1
ATOM 3619 C C . PRO A 1 457 ? -3.603 -16.280 5.038 1.00 94.94 457 PRO A C 1
ATOM 3621 O O . PRO A 1 457 ? -3.139 -15.668 4.082 1.00 94.94 457 PRO A O 1
ATOM 3624 N N . ALA A 1 458 ? -2.849 -17.080 5.782 1.00 89.19 458 ALA A N 1
ATOM 3625 C CA . ALA A 1 458 ? -1.512 -17.497 5.385 1.00 89.19 458 ALA A CA 1
ATOM 3626 C C . ALA A 1 458 ? -1.348 -18.970 5.743 1.00 89.19 458 ALA A C 1
ATOM 3628 O O . ALA A 1 458 ? -1.776 -19.407 6.808 1.00 89.19 458 ALA A O 1
ATOM 3629 N N . THR A 1 459 ? -0.733 -19.735 4.851 1.00 81.19 459 THR A N 1
ATOM 3630 C CA . THR A 1 459 ? -0.474 -21.160 5.056 1.00 81.19 459 THR A CA 1
ATOM 3631 C C . THR A 1 459 ? 1.021 -21.396 5.131 1.00 81.19 459 THR A C 1
ATOM 3633 O O . THR A 1 459 ? 1.740 -21.151 4.162 1.00 81.19 459 THR A O 1
ATOM 3636 N N . GLY A 1 460 ? 1.477 -21.890 6.277 1.00 70.19 460 GLY A N 1
ATOM 3637 C CA . GLY A 1 460 ? 2.828 -22.403 6.453 1.00 70.19 460 GLY A CA 1
ATOM 3638 C C . GLY A 1 460 ? 2.888 -23.925 6.450 1.00 70.19 460 GLY A C 1
ATOM 3639 O O . GLY A 1 460 ? 1.849 -24.590 6.489 1.00 70.19 460 GLY A O 1
ATOM 3640 N N . PRO A 1 461 ? 4.098 -24.506 6.442 1.00 63.03 461 PRO A N 1
ATOM 3641 C CA . PRO A 1 461 ? 4.256 -25.921 6.746 1.00 63.03 461 PRO A CA 1
ATOM 3642 C C . PRO A 1 461 ? 3.683 -26.214 8.142 1.00 63.03 461 PRO A C 1
ATOM 3644 O O . PRO A 1 461 ? 3.897 -25.442 9.077 1.00 63.03 461 PRO A O 1
ATOM 3647 N N . VAL A 1 462 ? 2.951 -27.326 8.281 1.00 47.16 462 VAL A N 1
ATOM 3648 C CA . VAL A 1 462 ? 2.451 -27.819 9.576 1.00 47.16 462 VAL A CA 1
ATOM 3649 C C . VAL A 1 462 ? 3.647 -27.933 10.525 1.00 47.16 462 VAL A C 1
ATOM 3651 O O . VAL A 1 462 ? 4.588 -28.675 10.244 1.00 47.16 462 VAL A O 1
ATOM 3654 N N . ALA A 1 463 ? 3.653 -27.139 11.596 1.00 47.81 463 ALA A N 1
ATOM 3655 C CA . ALA A 1 463 ? 4.826 -26.964 12.442 1.00 47.81 463 ALA A CA 1
ATOM 3656 C C . ALA A 1 463 ? 5.263 -28.282 13.110 1.00 47.81 463 ALA A C 1
ATOM 3658 O O . ALA A 1 463 ? 4.480 -28.930 13.803 1.00 47.81 463 ALA A O 1
ATOM 3659 N N . ALA A 1 464 ? 6.546 -28.622 12.976 1.00 33.66 464 ALA A N 1
ATOM 3660 C CA . ALA A 1 464 ? 7.298 -29.137 14.117 1.00 33.66 464 ALA A CA 1
ATOM 3661 C C . ALA A 1 464 ? 7.696 -27.928 14.998 1.00 33.66 464 ALA A C 1
ATOM 3663 O O . ALA A 1 464 ? 7.826 -26.823 14.464 1.00 33.66 464 ALA A O 1
ATOM 3664 N N . PRO A 1 465 ? 7.852 -28.090 16.325 1.00 39.38 465 PRO A N 1
ATOM 3665 C CA . PRO A 1 465 ? 7.998 -26.964 17.242 1.00 39.38 465 PRO A CA 1
ATOM 3666 C C . PRO A 1 465 ? 9.245 -26.135 16.915 1.00 39.38 465 PRO A C 1
ATOM 3668 O O . PRO A 1 465 ? 10.335 -26.680 16.753 1.00 39.38 465 PRO A O 1
ATOM 3671 N N . VAL A 1 466 ? 9.071 -24.816 16.821 1.00 41.47 466 VAL A N 1
ATOM 3672 C CA . VAL A 1 466 ? 10.144 -23.864 16.518 1.00 41.47 466 VAL A CA 1
ATOM 3673 C C . VAL A 1 466 ? 10.984 -23.638 17.773 1.00 41.47 466 VAL A C 1
ATOM 3675 O O . VAL A 1 466 ? 10.471 -23.222 18.812 1.00 41.47 466 VAL A O 1
ATOM 3678 N N . ALA A 1 467 ? 12.281 -23.927 17.660 1.00 35.59 467 ALA A N 1
ATOM 3679 C CA . ALA A 1 467 ? 13.295 -23.478 18.598 1.00 35.59 467 ALA A CA 1
ATOM 3680 C C . ALA A 1 467 ? 13.358 -21.945 18.568 1.00 35.59 467 ALA A C 1
ATOM 3682 O O . ALA A 1 467 ? 13.422 -21.339 17.501 1.00 35.59 467 ALA A O 1
ATOM 3683 N N . VAL A 1 468 ? 13.305 -21.341 19.751 1.00 39.91 468 VAL A N 1
ATOM 3684 C CA . VAL A 1 468 ? 13.537 -19.913 19.962 1.00 39.91 468 VAL A CA 1
ATOM 3685 C C . VAL A 1 468 ? 14.968 -19.619 19.525 1.00 39.91 468 VAL A C 1
ATOM 3687 O O . VAL A 1 468 ? 15.891 -20.141 20.146 1.00 39.91 468 VAL A O 1
ATOM 3690 N N . ASP A 1 469 ? 15.143 -18.828 18.469 1.00 39.28 469 ASP A N 1
ATOM 3691 C CA . ASP A 1 469 ? 16.450 -18.284 18.108 1.00 39.28 469 ASP A CA 1
ATOM 3692 C C . ASP A 1 469 ? 16.434 -16.765 18.272 1.00 39.28 469 ASP A C 1
ATOM 3694 O O . ASP A 1 469 ? 15.442 -16.088 17.988 1.00 39.28 469 ASP A O 1
ATOM 3698 N N . THR A 1 470 ? 17.519 -16.297 18.866 1.00 36.66 470 THR A N 1
ATOM 3699 C CA . THR A 1 470 ? 17.705 -15.033 19.573 1.00 36.66 470 THR A CA 1
ATOM 3700 C C . THR A 1 470 ? 17.751 -13.814 18.660 1.00 36.66 470 THR A C 1
ATOM 3702 O O . THR A 1 470 ? 18.156 -13.902 17.502 1.00 36.66 470 THR A O 1
ATOM 3705 N N . ASP A 1 471 ? 17.360 -12.671 19.229 1.00 37.66 471 ASP A N 1
ATOM 3706 C CA . ASP A 1 471 ? 17.544 -11.333 18.673 1.00 37.66 471 ASP A CA 1
ATOM 3707 C C . ASP A 1 471 ? 18.952 -11.170 18.081 1.00 37.66 471 ASP A C 1
ATOM 3709 O O . ASP A 1 471 ? 19.956 -11.288 18.782 1.00 37.66 471 ASP A O 1
ATOM 3713 N N . VAL A 1 472 ? 19.017 -10.894 16.779 1.00 33.78 472 VAL A N 1
ATOM 3714 C CA . VAL A 1 472 ? 20.220 -10.346 16.156 1.00 33.78 472 VAL A CA 1
ATOM 3715 C C . VAL A 1 472 ? 20.158 -8.840 16.381 1.00 33.78 472 VAL A C 1
ATOM 3717 O O . VAL A 1 472 ? 19.319 -8.151 15.796 1.00 33.78 472 VAL A O 1
ATOM 3720 N N . GLU A 1 473 ? 21.005 -8.366 17.291 1.00 34.12 473 GLU A N 1
ATOM 3721 C CA . GLU A 1 473 ? 21.398 -6.966 17.414 1.00 34.12 473 GLU A CA 1
ATOM 3722 C C . GLU A 1 473 ? 21.974 -6.517 16.058 1.00 34.12 473 GLU A C 1
ATOM 3724 O O . GLU A 1 473 ? 22.941 -7.093 15.562 1.00 34.12 473 GLU A O 1
ATOM 3729 N N . ASP A 1 474 ? 21.321 -5.545 15.414 1.00 33.22 474 ASP A N 1
ATOM 3730 C CA . ASP A 1 474 ? 21.931 -4.783 14.323 1.00 33.22 474 ASP A CA 1
ATOM 3731 C C . ASP A 1 474 ? 22.879 -3.780 14.992 1.00 33.22 474 ASP A C 1
ATOM 3733 O O . ASP A 1 474 ? 22.410 -2.893 15.709 1.00 33.22 474 ASP A O 1
ATOM 3737 N N . ASP A 1 475 ? 24.182 -3.958 14.775 1.00 32.72 475 ASP A N 1
ATOM 3738 C CA . ASP A 1 475 ? 25.233 -3.037 15.200 1.00 32.72 475 ASP A CA 1
ATOM 3739 C C . ASP A 1 475 ? 24.939 -1.606 14.712 1.00 32.72 475 ASP A C 1
ATOM 3741 O O . ASP A 1 475 ? 24.763 -1.345 13.515 1.00 32.72 475 ASP A O 1
ATOM 3745 N N . ASP A 1 476 ? 24.901 -0.687 15.678 1.00 39.31 476 ASP A N 1
ATOM 3746 C CA . ASP A 1 476 ? 25.171 0.730 15.483 1.00 39.31 476 ASP A CA 1
ATOM 3747 C C . ASP A 1 476 ? 26.637 0.874 15.049 1.00 39.31 476 ASP A C 1
ATOM 3749 O O . ASP A 1 476 ? 27.537 0.584 15.832 1.00 39.31 476 ASP A O 1
ATOM 3753 N N . ASP A 1 477 ? 26.880 1.371 13.838 1.00 34.38 477 ASP A N 1
ATOM 3754 C CA . ASP A 1 477 ? 28.151 2.016 13.508 1.00 34.38 477 ASP A CA 1
ATOM 3755 C C . ASP A 1 477 ? 27.858 3.462 13.086 1.00 34.38 477 ASP A C 1
ATOM 3757 O O . ASP A 1 477 ? 27.374 3.745 11.984 1.00 34.38 477 ASP A O 1
ATOM 3761 N N . ASP A 1 478 ? 28.128 4.354 14.040 1.00 34.16 478 ASP A N 1
ATOM 3762 C CA . ASP A 1 478 ? 28.440 5.767 13.847 1.00 34.16 478 ASP A CA 1
ATOM 3763 C C . ASP A 1 478 ? 29.714 5.904 12.986 1.00 34.16 478 ASP A C 1
ATOM 3765 O O . ASP A 1 478 ? 30.777 5.420 13.374 1.00 34.16 478 ASP A O 1
ATOM 3769 N N . ASP A 1 479 ? 29.597 6.572 11.832 1.00 31.88 479 ASP A N 1
ATOM 3770 C CA . ASP A 1 479 ? 30.459 7.687 11.371 1.00 31.88 479 ASP A CA 1
ATOM 3771 C C . ASP A 1 479 ? 29.961 8.273 10.030 1.00 31.88 479 ASP A C 1
ATOM 3773 O O . ASP A 1 479 ? 29.829 7.525 9.027 1.00 31.88 479 ASP A O 1
#

Secondary structure (DSSP, 8-state):
-HHHHHHHHHTT--TT-HHHHHHHHHHHHHIIIII--------SSHHHHHHHHHH--TTSSPPPHHHHHHHHHHHHHHTS-HHHHHHHHHHHHHHHHHHHHHHTTS-TTHHHHHHHHHHHHHT-S-GGG--THHHHHHHS-HHHHS-GGG-SS---PPP-S-HHHHHHHHHHHHHHHHHHHHHHHHHHHHHH-TT---TTT---HHHHHHHHHHHHHHHHHT--TTTHHHHHHHHHHTTT-HHHHHHHHHHHHHHIIIIIIIT---TTTTHHHHHHHHHHHHTTSS-HHHHHHHHHHHHHHHS-HHHHHHTTSTT---TTSTTHHHHHHHHHHHTT--TTTSPPHHHHHHTGGGSEEESS-SSPPTT-HHHHHS--HHHHHHHHHSGGGEEE-S-GGGTTT--HHHHH--TT--SS--GGG-SSHHHHHHHT-S---HHHHHHHHHHHHHHHHHHS------PPPPP------------

Foldseek 3Di:
DVVVVVVVLVVLDDPVDNPSNVVSVVVVVCCVPPVDDDDDDDDDALVVQLVCLQDPDPPPDDDDLQSNLLSNLLSLLCQQDDCLSVVLNVLSVVLVVLLCVLCVPPDPCVSVLLVQLLCLQAPNVDSVCCPRSVSVCVVVPCVQQHFQVRDPDDPDDDGPPDNVVSSVVSSVVSSVSSVLSSVLSNLVSLLPDLPRQCVQADPDPVLSVLQSVLSLLLVLLVLCSLLSNQLSLCCQLRVRDSNLSSLSSLLSSLLSCQQPLQLNHDSCQCSSVSSVLSRCSSVVVDDSVVSSLSSLQSSCVRGNLVSSVVSLDLQHQCLPGLSLLSLQVVVLCVVDDDPVQDDPSVLCNVPVVFFKAQLQAPDADVVAVSCVQVVDPVSCNSLRRHSLRIHTANGNPLPHNDHNCSQLDDCPDPPPDHLNPGSTVVSNVSSVDPDDHSVSSSVSSVVSSVVSCVSSPGDYPPDDDDDDDDDDDDDDDDD

pLDDT: mean 85.77, std 16.22, range [31.88, 98.56]

Radius of gyration: 29.41 Å; chains: 1; bounding box: 80×76×80 Å

InterPro domains:
  IPR011089 GmrSD restriction endonucleases, C-terminal domain [PF07510] (313-448)